Protein AF-A0A2N0ZXA5-F1 (afdb_monomer)

Structure (mmCIF, N/CA/C/O backbone):
data_AF-A0A2N0ZXA5-F1
#
_entry.id   AF-A0A2N0ZXA5-F1
#
loop_
_atom_site.group_PDB
_atom_site.id
_atom_site.type_symbol
_atom_site.label_atom_id
_atom_site.label_alt_id
_atom_site.label_comp_id
_atom_site.label_asym_id
_atom_site.label_entity_id
_atom_site.label_seq_id
_atom_site.pdbx_PDB_ins_code
_atom_site.Cartn_x
_atom_site.Cartn_y
_atom_site.Cartn_z
_atom_site.occupancy
_atom_site.B_iso_or_equiv
_atom_site.auth_seq_id
_atom_site.auth_comp_id
_atom_site.auth_asym_id
_atom_site.auth_atom_id
_atom_site.pdbx_PDB_model_num
ATOM 1 N N . PHE A 1 1 ? -0.585 0.148 -36.405 1.00 84.12 1 PHE A N 1
ATOM 2 C CA . PHE A 1 1 ? -0.376 1.518 -36.902 1.00 84.12 1 PHE A CA 1
ATOM 3 C C . PHE A 1 1 ? 0.290 1.563 -38.277 1.00 84.12 1 PHE A C 1
ATOM 5 O O . PHE A 1 1 ? -0.214 2.282 -39.125 1.00 84.12 1 PHE A O 1
ATOM 12 N N . ASN A 1 2 ? 1.282 0.717 -38.581 1.00 84.19 2 ASN A N 1
ATOM 13 C CA . ASN A 1 2 ? 2.012 0.741 -39.868 1.00 84.19 2 ASN A CA 1
ATOM 14 C C . ASN A 1 2 ? 1.103 0.633 -41.101 1.00 84.19 2 ASN A C 1
ATOM 16 O O . ASN A 1 2 ? 1.255 1.390 -42.046 1.00 84.19 2 ASN A O 1
ATOM 20 N N . ARG A 1 3 ? 0.079 -0.231 -41.076 1.00 87.06 3 ARG A N 1
ATOM 21 C CA . ARG A 1 3 ? -0.904 -0.304 -42.172 1.00 87.06 3 ARG A CA 1
ATOM 22 C C . ARG A 1 3 ? -1.667 1.013 -42.386 1.00 87.06 3 ARG A C 1
ATOM 24 O O . ARG A 1 3 ? -1.901 1.388 -43.527 1.00 87.06 3 ARG A O 1
ATOM 31 N N . ILE A 1 4 ? -2.042 1.696 -41.303 1.00 87.50 4 ILE A N 1
ATOM 32 C CA . ILE A 1 4 ? -2.753 2.985 -41.352 1.00 87.50 4 ILE A CA 1
ATOM 33 C C . ILE A 1 4 ? -1.819 4.061 -41.907 1.00 87.50 4 ILE A C 1
ATOM 35 O O . ILE A 1 4 ? -2.231 4.851 -42.750 1.00 87.50 4 ILE A O 1
ATOM 39 N N . TYR A 1 5 ? -0.557 4.058 -41.476 1.00 90.12 5 TYR A N 1
ATOM 40 C CA . TYR A 1 5 ? 0.457 4.975 -41.983 1.00 90.12 5 TYR A CA 1
ATOM 41 C C . TYR A 1 5 ? 0.714 4.776 -43.487 1.00 90.12 5 TYR A C 1
ATOM 43 O O . TYR A 1 5 ? 0.645 5.733 -44.253 1.00 90.12 5 TYR A O 1
ATOM 51 N N . GLU A 1 6 ? 0.887 3.532 -43.937 1.00 87.25 6 GLU A N 1
ATOM 52 C CA . GLU A 1 6 ? 1.066 3.193 -45.355 1.00 87.25 6 GLU A CA 1
ATOM 53 C C . GLU A 1 6 ? -0.149 3.559 -46.222 1.00 87.25 6 GLU A C 1
ATOM 55 O O . GLU A 1 6 ? -0.005 4.036 -47.349 1.00 87.25 6 GLU A O 1
ATOM 60 N N . GLU A 1 7 ? -1.366 3.361 -45.711 1.00 86.81 7 GLU A N 1
ATOM 61 C CA . GLU A 1 7 ? -2.591 3.809 -46.381 1.00 86.81 7 GLU A CA 1
ATOM 62 C C . GLU A 1 7 ? -2.653 5.347 -46.444 1.00 86.81 7 GLU A C 1
ATOM 64 O O . GLU A 1 7 ? -2.979 5.903 -47.493 1.00 86.81 7 GLU A O 1
ATOM 69 N N . ALA A 1 8 ? -2.255 6.048 -45.377 1.00 84.75 8 ALA A N 1
ATOM 70 C CA . ALA A 1 8 ? -2.204 7.507 -45.347 1.00 84.75 8 ALA A CA 1
ATOM 71 C C . ALA A 1 8 ? -1.181 8.093 -46.336 1.00 84.75 8 ALA A C 1
ATOM 73 O O . ALA A 1 8 ? -1.499 9.076 -47.007 1.00 84.75 8 ALA A O 1
ATOM 74 N N . LYS A 1 9 ? 0.002 7.475 -46.487 1.00 83.06 9 LYS A N 1
ATOM 75 C CA . LYS A 1 9 ? 1.004 7.859 -47.503 1.00 83.06 9 LYS A CA 1
ATOM 76 C C . LYS A 1 9 ? 0.421 7.751 -48.914 1.00 83.06 9 LYS A C 1
ATOM 78 O O . LYS A 1 9 ? 0.453 8.718 -49.670 1.00 83.06 9 LYS A O 1
ATOM 83 N N . LYS A 1 10 ? -0.213 6.617 -49.233 1.00 84.12 10 LYS A N 1
ATOM 84 C CA . LYS A 1 10 ? -0.854 6.384 -50.541 1.00 84.12 10 LYS A CA 1
ATOM 85 C C . LYS A 1 10 ? -1.992 7.355 -50.837 1.00 84.12 10 LYS A C 1
ATOM 87 O O . LYS A 1 10 ? -2.188 7.731 -51.988 1.00 84.12 10 LYS A O 1
ATOM 92 N N . GLU A 1 11 ? -2.780 7.739 -49.835 1.00 82.62 11 GLU A N 1
ATOM 93 C CA . GLU A 1 11 ? -3.833 8.745 -50.022 1.00 82.62 11 GLU A CA 1
ATOM 94 C C . GLU A 1 11 ? -3.258 10.155 -50.219 1.00 82.62 11 GLU A C 1
ATOM 96 O O . GLU A 1 11 ? -3.771 10.904 -51.051 1.00 82.62 11 GLU A O 1
ATOM 101 N N . ALA A 1 12 ? -2.175 10.507 -49.519 1.00 80.31 12 ALA A N 1
ATOM 102 C CA . ALA A 1 12 ? -1.496 11.792 -49.685 1.00 80.31 12 ALA A CA 1
ATOM 103 C C . ALA A 1 12 ? -0.897 11.954 -51.096 1.00 80.31 12 ALA A C 1
ATOM 105 O O . ALA A 1 12 ? -1.003 13.024 -51.697 1.00 80.31 12 ALA A O 1
ATOM 106 N N . GLU A 1 13 ? -0.358 10.874 -51.674 1.00 80.06 13 GLU A N 1
ATOM 107 C CA . GLU A 1 13 ? 0.158 10.835 -53.053 1.00 80.06 13 GLU A CA 1
ATOM 108 C C . GLU A 1 13 ? -0.909 11.146 -54.116 1.00 80.06 13 GLU A C 1
ATOM 110 O O . GLU A 1 13 ? -0.583 11.610 -55.209 1.00 80.06 13 GLU A O 1
ATOM 115 N N . LYS A 1 14 ? -2.200 10.956 -53.804 1.00 82.38 14 LYS A N 1
ATOM 116 C CA . LYS A 1 14 ? -3.307 11.305 -54.712 1.00 82.38 14 LYS A CA 1
ATOM 117 C C . LYS A 1 14 ? -3.567 12.814 -54.795 1.00 82.38 14 LYS A C 1
ATOM 119 O O . LYS A 1 14 ? -4.426 13.228 -55.571 1.00 82.38 14 LYS A O 1
ATOM 124 N N . GLY A 1 15 ? -2.863 13.631 -54.006 1.00 72.31 15 GLY A N 1
ATOM 125 C CA . GLY A 1 15 ? -2.957 15.094 -54.034 1.00 72.31 15 GLY A CA 1
ATOM 126 C C . GLY A 1 15 ? -4.248 15.663 -53.434 1.00 72.31 15 GLY A C 1
ATOM 127 O O . GLY A 1 15 ? -4.576 16.827 -53.667 1.00 72.31 15 GLY A O 1
ATOM 128 N N . ASN A 1 16 ? -4.998 14.858 -52.678 1.00 71.75 16 ASN A N 1
ATOM 129 C CA . ASN A 1 16 ? -6.208 15.299 -51.987 1.00 71.75 16 ASN A CA 1
ATOM 130 C C . ASN A 1 16 ? -5.865 16.119 -50.731 1.00 71.75 16 ASN A C 1
ATOM 132 O O . ASN A 1 16 ? -4.805 15.961 -50.135 1.00 71.75 16 ASN A O 1
ATOM 136 N N . ALA A 1 17 ? -6.797 16.964 -50.276 1.00 66.62 17 ALA A N 1
ATOM 137 C CA . ALA A 1 17 ? -6.609 17.792 -49.076 1.00 66.62 17 ALA A CA 1
ATOM 138 C C . ALA A 1 17 ? -6.489 16.991 -47.758 1.00 66.62 17 ALA A C 1
ATOM 140 O O . ALA A 1 17 ? -6.098 17.557 -46.740 1.00 66.62 17 ALA A O 1
ATOM 141 N N . ASN A 1 18 ? -6.835 15.699 -47.775 1.00 70.50 18 ASN A N 1
ATOM 142 C CA . ASN A 1 18 ? -6.714 14.765 -46.659 1.00 70.50 18 ASN A CA 1
ATOM 143 C C . ASN A 1 18 ? -6.012 13.477 -47.126 1.00 70.50 18 ASN A C 1
ATOM 145 O O . ASN A 1 18 ? -6.309 13.024 -48.235 1.00 70.50 18 ASN A O 1
ATOM 149 N N . PRO A 1 19 ? -5.182 12.845 -46.274 1.00 73.69 19 PRO A N 1
ATOM 150 C CA . PRO A 1 19 ? -4.861 13.245 -44.897 1.00 73.69 19 PRO A CA 1
ATOM 151 C C . PRO A 1 19 ? -3.949 14.483 -44.833 1.00 73.69 19 PRO A C 1
ATOM 153 O O . PRO A 1 19 ? -3.100 14.687 -45.696 1.00 73.69 19 PRO A O 1
ATOM 156 N N . THR A 1 20 ? -4.137 15.334 -43.819 1.00 84.00 20 THR A N 1
ATOM 157 C CA . THR A 1 20 ? -3.270 16.505 -43.611 1.00 84.00 20 THR A CA 1
ATOM 158 C C . THR A 1 20 ? -1.866 16.077 -43.175 1.00 84.00 20 THR A C 1
ATOM 160 O O . THR A 1 20 ? -1.679 14.995 -42.619 1.00 84.00 20 THR A O 1
ATOM 163 N N . LYS A 1 21 ? -0.873 16.958 -43.353 1.00 82.62 21 LYS A N 1
ATOM 164 C CA . LYS A 1 21 ? 0.510 16.728 -42.899 1.00 82.62 21 LYS A CA 1
ATOM 165 C C . LYS A 1 21 ? 0.586 16.350 -41.410 1.00 82.62 21 LYS A C 1
ATOM 167 O O . LYS A 1 21 ? 1.296 15.419 -41.051 1.00 82.62 21 LYS A O 1
ATOM 172 N N . GLU A 1 22 ? -0.200 17.015 -40.563 1.00 84.50 22 GLU A N 1
ATOM 173 C CA . GLU A 1 22 ? -0.319 16.720 -39.124 1.00 84.50 22 GLU A CA 1
ATOM 174 C C . GLU A 1 22 ? -0.807 15.288 -38.856 1.00 84.50 22 GLU A C 1
ATOM 176 O O . GLU A 1 22 ? -0.278 14.598 -37.985 1.00 84.50 22 GLU A O 1
ATOM 181 N N . VAL A 1 23 ? -1.791 14.817 -39.628 1.00 86.44 23 VAL A N 1
ATOM 182 C CA . VAL A 1 23 ? -2.324 13.453 -39.517 1.00 86.44 23 VAL A CA 1
ATOM 183 C C . VAL A 1 23 ? -1.283 12.422 -39.956 1.00 86.44 23 VAL A C 1
ATOM 185 O O . VAL A 1 23 ? -1.131 11.398 -39.296 1.00 86.44 23 VAL A O 1
ATOM 188 N N . ILE A 1 24 ? -0.528 12.705 -41.021 1.00 88.19 24 ILE A N 1
ATOM 189 C CA . ILE A 1 24 ? 0.543 11.821 -41.505 1.00 88.19 24 ILE A CA 1
ATOM 190 C C . ILE A 1 24 ? 1.673 11.729 -40.471 1.00 88.19 24 ILE A C 1
ATOM 192 O O . ILE A 1 24 ? 2.100 10.622 -40.160 1.00 88.19 24 ILE A O 1
ATOM 196 N N . ILE A 1 25 ? 2.110 12.857 -39.895 1.00 90.62 25 ILE A N 1
ATOM 197 C CA . ILE A 1 25 ? 3.124 12.894 -38.824 1.00 90.62 25 ILE A CA 1
ATOM 198 C C . ILE A 1 25 ? 2.666 12.067 -37.622 1.00 90.62 25 ILE A C 1
ATOM 200 O O . ILE A 1 25 ? 3.421 11.243 -37.110 1.00 90.62 25 ILE A O 1
ATOM 204 N N . LYS A 1 26 ? 1.411 12.245 -37.194 1.00 91.44 26 LYS A N 1
ATOM 205 C CA . LYS A 1 26 ? 0.835 11.461 -36.102 1.00 91.44 26 LYS A CA 1
ATOM 206 C C . LYS A 1 26 ? 0.856 9.960 -36.411 1.00 91.44 26 LYS A C 1
ATOM 208 O O . LYS A 1 26 ? 1.269 9.185 -35.557 1.00 91.44 26 LYS A O 1
ATOM 213 N N . TYR A 1 27 ? 0.430 9.545 -37.605 1.00 92.06 27 TYR A N 1
ATOM 214 C CA . TYR A 1 27 ? 0.425 8.127 -37.975 1.00 92.06 27 TYR A CA 1
ATOM 215 C C . TYR A 1 27 ? 1.827 7.541 -38.138 1.00 92.06 27 TYR A C 1
ATOM 217 O O . TYR A 1 27 ? 2.017 6.386 -37.769 1.00 92.06 27 TYR A O 1
ATOM 225 N N . ALA A 1 28 ? 2.793 8.317 -38.636 1.00 93.25 28 ALA A N 1
ATOM 226 C CA . ALA A 1 28 ? 4.199 7.916 -38.679 1.00 93.25 28 ALA A CA 1
ATOM 227 C C . ALA A 1 28 ? 4.727 7.660 -37.262 1.00 93.25 28 ALA A C 1
ATOM 229 O O . ALA A 1 28 ? 5.319 6.619 -36.994 1.00 93.25 28 ALA A O 1
ATOM 230 N N . PHE A 1 29 ? 4.429 8.571 -36.332 1.00 94.25 29 PHE A N 1
ATOM 231 C CA . PHE A 1 29 ? 4.831 8.440 -34.936 1.00 94.25 29 PHE A CA 1
ATOM 232 C C . PHE A 1 29 ? 4.177 7.233 -34.251 1.00 94.25 29 PHE A C 1
ATOM 234 O O . PHE A 1 29 ? 4.858 6.446 -33.605 1.00 94.25 29 PHE A O 1
ATOM 241 N N . GLU A 1 30 ? 2.866 7.042 -34.427 1.00 92.38 30 GLU A N 1
ATOM 242 C CA . GLU A 1 30 ? 2.144 5.875 -33.897 1.00 92.38 30 GLU A CA 1
ATOM 243 C C . GLU A 1 30 ? 2.615 4.546 -34.518 1.00 92.38 30 GLU A C 1
ATOM 245 O O . GLU A 1 30 ? 2.429 3.488 -33.921 1.00 92.38 30 GLU A O 1
ATOM 250 N N . ALA A 1 31 ? 3.195 4.587 -35.721 1.00 92.25 31 ALA A N 1
ATOM 251 C CA . ALA A 1 31 ? 3.812 3.449 -36.401 1.00 92.25 31 ALA A CA 1
ATOM 252 C C . ALA A 1 31 ? 5.287 3.227 -36.020 1.00 92.25 31 ALA A C 1
ATOM 254 O O . ALA A 1 31 ? 5.903 2.309 -36.551 1.00 92.25 31 ALA A O 1
ATOM 255 N N . GLU A 1 32 ? 5.833 4.042 -35.111 1.00 94.31 32 GLU A N 1
ATOM 256 C CA . GLU A 1 32 ? 7.242 4.021 -34.692 1.00 94.31 32 GLU A CA 1
ATOM 257 C C . GLU A 1 32 ? 8.240 4.333 -35.829 1.00 94.31 32 GLU A C 1
ATOM 259 O O . GLU A 1 32 ? 9.438 4.080 -35.714 1.00 94.31 32 GLU A O 1
ATOM 264 N N . GLU A 1 33 ? 7.775 4.962 -36.913 1.00 95.88 33 GLU A N 1
ATOM 265 C CA . GLU A 1 33 ? 8.599 5.413 -38.042 1.00 95.88 33 GLU A CA 1
ATOM 266 C C . GLU A 1 33 ? 9.221 6.788 -37.725 1.00 95.88 33 GLU A C 1
ATOM 268 O O . GLU A 1 33 ? 8.955 7.806 -38.369 1.00 95.88 33 GLU A O 1
ATOM 273 N N . TYR A 1 34 ? 10.033 6.843 -36.666 1.00 96.19 34 TYR A N 1
ATOM 274 C CA . TYR A 1 34 ? 10.571 8.088 -36.095 1.00 96.19 34 TYR A CA 1
ATOM 275 C C . TYR A 1 34 ? 11.429 8.902 -37.079 1.00 96.19 34 TYR A C 1
ATOM 277 O O . TYR A 1 34 ? 11.418 10.133 -37.048 1.00 96.19 34 TYR A O 1
ATOM 285 N N . THR A 1 35 ? 12.149 8.234 -37.983 1.00 95.69 35 THR A N 1
ATOM 286 C CA . THR A 1 35 ? 12.941 8.897 -39.034 1.00 95.69 35 THR A CA 1
ATOM 287 C C . THR A 1 35 ? 12.044 9.618 -40.043 1.00 95.69 35 THR A C 1
ATOM 289 O O . THR A 1 35 ? 12.349 10.742 -40.456 1.00 95.69 35 THR A O 1
ATOM 292 N N . ASP A 1 36 ? 10.908 9.008 -40.396 1.00 93.38 36 ASP A N 1
ATOM 293 C CA . ASP A 1 36 ? 9.914 9.609 -41.284 1.00 93.38 36 ASP A CA 1
ATOM 294 C C . ASP A 1 36 ? 9.247 10.805 -40.592 1.00 93.38 36 ASP A C 1
ATOM 296 O O . ASP A 1 36 ? 9.048 11.837 -41.224 1.00 93.38 36 ASP A O 1
ATOM 300 N N . VAL A 1 37 ? 8.963 10.724 -39.284 1.00 93.75 37 VAL A N 1
ATOM 301 C CA . VAL A 1 37 ? 8.435 11.859 -38.501 1.00 93.75 37 VAL A CA 1
ATOM 302 C C . VAL A 1 37 ? 9.360 13.071 -38.575 1.00 93.75 37 VAL A C 1
ATOM 304 O O . VAL A 1 37 ? 8.893 14.172 -38.867 1.00 93.75 37 VAL A O 1
ATOM 307 N N . ILE A 1 38 ? 10.657 12.877 -38.318 1.00 93.44 38 ILE A N 1
ATOM 308 C CA . ILE A 1 38 ? 11.656 13.954 -38.358 1.00 93.44 38 ILE A CA 1
ATOM 309 C C . ILE A 1 38 ? 11.684 14.587 -39.749 1.00 93.44 38 ILE A C 1
ATOM 311 O O . ILE A 1 38 ? 11.505 15.799 -39.872 1.00 93.44 38 ILE A O 1
ATOM 315 N N . SER A 1 39 ? 11.805 13.756 -40.788 1.00 90.75 39 SER A N 1
ATOM 316 C CA . SER A 1 39 ? 11.849 14.211 -42.181 1.00 90.75 39 SER A CA 1
ATOM 317 C C . SER A 1 39 ? 10.581 14.979 -42.550 1.00 90.75 39 SER A C 1
ATOM 319 O O . SER A 1 39 ? 10.655 16.084 -43.073 1.00 90.75 39 SER A O 1
ATOM 321 N N . LEU A 1 40 ? 9.404 14.462 -42.190 1.00 89.44 40 LEU A N 1
ATOM 322 C CA . LEU A 1 40 ? 8.127 15.117 -42.453 1.00 89.44 40 LEU A CA 1
ATOM 323 C C . LEU A 1 40 ? 8.017 16.464 -41.742 1.00 89.44 40 LEU A C 1
ATOM 325 O O . LEU A 1 40 ? 7.526 17.413 -42.343 1.00 89.44 40 LEU A O 1
ATOM 329 N N . VAL A 1 41 ? 8.441 16.596 -40.484 1.00 88.81 41 VAL A N 1
ATOM 330 C CA . VAL A 1 41 ? 8.395 17.890 -39.776 1.00 88.81 41 VAL A CA 1
ATOM 331 C C . VAL A 1 41 ? 9.324 18.909 -40.447 1.00 88.81 41 VAL A C 1
ATOM 333 O O . VAL A 1 41 ? 8.934 20.068 -40.605 1.00 88.81 41 VAL A O 1
ATOM 336 N N . GLU A 1 42 ? 10.494 18.469 -40.911 1.00 86.19 42 GLU A N 1
ATOM 337 C CA . GLU A 1 42 ? 11.521 19.309 -41.538 1.00 86.19 42 GLU A CA 1
ATOM 338 C C . GLU A 1 42 ? 11.247 19.622 -43.029 1.00 86.19 42 GLU A C 1
ATOM 340 O O . GLU A 1 42 ? 11.663 20.669 -43.531 1.00 86.19 42 GLU A O 1
ATOM 345 N N . GLU A 1 43 ? 10.497 18.775 -43.745 1.00 76.69 43 GLU A N 1
ATOM 346 C CA . GLU A 1 43 ? 10.157 18.939 -45.166 1.00 76.69 43 GLU A CA 1
ATOM 347 C C . GLU A 1 43 ? 9.170 20.099 -45.424 1.00 76.69 43 GLU A C 1
ATOM 349 O O . GLU A 1 43 ? 8.091 20.187 -44.830 1.00 76.69 43 GLU A O 1
ATOM 354 N N . GLY A 1 44 ? 9.479 20.969 -46.397 1.00 58.75 44 GLY A N 1
ATOM 355 C CA . GLY A 1 44 ? 8.536 21.968 -46.930 1.00 58.75 44 GLY A CA 1
ATOM 356 C C . GLY A 1 44 ? 8.579 23.368 -46.301 1.00 58.75 44 GLY A C 1
ATOM 357 O O . GLY A 1 44 ? 7.559 24.062 -46.288 1.00 58.75 44 GLY A O 1
ATOM 358 N N . ILE A 1 45 ? 9.741 23.829 -45.826 1.00 51.62 45 ILE A N 1
ATOM 359 C CA . ILE A 1 45 ? 9.975 25.227 -45.408 1.00 51.62 45 ILE A CA 1
ATOM 360 C C . ILE A 1 45 ? 10.111 26.147 -46.645 1.00 51.62 45 ILE A C 1
ATOM 362 O O . ILE A 1 45 ? 11.139 26.779 -46.855 1.00 51.62 45 ILE A O 1
ATOM 366 N N . GLU A 1 46 ? 9.093 26.226 -47.506 1.00 44.25 46 GLU A N 1
ATOM 367 C CA . GLU A 1 46 ? 9.069 27.213 -48.609 1.00 44.25 46 GLU A CA 1
ATOM 368 C C . GLU A 1 46 ? 8.205 28.446 -48.289 1.00 44.25 46 GLU A C 1
ATOM 370 O O . GLU A 1 46 ? 8.301 29.477 -48.952 1.00 44.25 46 GLU A O 1
ATOM 375 N N . VAL A 1 47 ? 7.408 28.400 -47.218 1.00 43.22 47 VAL A N 1
ATOM 376 C CA . VAL A 1 47 ? 6.618 29.532 -46.704 1.00 43.22 47 VAL A CA 1
ATOM 377 C C . VAL A 1 47 ? 6.598 29.414 -45.177 1.00 43.22 47 VAL A C 1
ATOM 379 O O . VAL A 1 47 ? 6.364 28.307 -44.694 1.00 43.22 47 VAL A O 1
ATOM 382 N N . PRO A 1 48 ? 6.812 30.479 -44.375 1.00 44.28 48 PRO A N 1
ATOM 383 C CA . PRO A 1 48 ? 6.872 30.349 -42.922 1.00 44.28 48 PRO A CA 1
ATOM 384 C C . PRO A 1 48 ? 5.466 30.123 -42.349 1.00 44.28 48 PRO A C 1
ATOM 386 O O . PRO A 1 48 ? 4.829 31.029 -41.811 1.00 44.28 48 PRO A O 1
ATOM 389 N N . ARG A 1 49 ? 4.956 28.893 -42.454 1.00 52.09 49 ARG A N 1
ATOM 390 C CA . ARG A 1 49 ? 3.962 28.385 -41.515 1.00 52.09 49 ARG A CA 1
ATOM 391 C C . ARG A 1 49 ? 4.708 28.064 -40.227 1.00 52.09 49 ARG A C 1
ATOM 393 O O . ARG A 1 49 ? 5.664 27.299 -40.222 1.00 52.09 49 ARG A O 1
ATOM 400 N N . LYS A 1 50 ? 4.281 28.711 -39.147 1.00 66.62 50 LYS A N 1
ATOM 401 C CA . LYS A 1 50 ? 4.744 28.459 -37.782 1.00 66.62 50 LYS A CA 1
ATOM 402 C C . LYS A 1 50 ? 4.542 26.964 -37.501 1.00 66.62 50 LYS A C 1
ATOM 404 O O . LYS A 1 50 ? 3.393 26.530 -37.498 1.00 66.62 50 LYS A O 1
ATOM 409 N N . ILE A 1 51 ? 5.624 26.200 -37.335 1.00 72.06 51 ILE A N 1
ATOM 410 C CA . ILE A 1 51 ? 5.542 24.811 -36.863 1.00 72.06 51 ILE A CA 1
ATOM 411 C C . ILE A 1 51 ? 4.772 24.849 -35.542 1.00 72.06 51 ILE A C 1
ATOM 413 O O . ILE A 1 51 ? 5.071 25.676 -34.673 1.00 72.06 51 ILE A O 1
ATOM 417 N N . ASP A 1 52 ? 3.720 24.043 -35.434 1.00 83.75 52 ASP A N 1
ATOM 418 C CA . ASP A 1 52 ? 2.918 24.000 -34.221 1.00 83.75 52 ASP A CA 1
ATOM 419 C C . ASP A 1 52 ? 3.608 23.165 -33.129 1.00 83.75 52 ASP A C 1
ATOM 421 O O . ASP A 1 52 ? 4.539 22.392 -33.370 1.00 83.75 52 ASP A O 1
ATOM 425 N N . ASN A 1 53 ? 3.127 23.316 -31.898 1.00 87.94 53 ASN A N 1
ATOM 426 C CA . ASN A 1 53 ? 3.696 22.632 -30.741 1.00 87.94 53 ASN A CA 1
ATOM 427 C C . ASN A 1 53 ? 3.625 21.109 -30.844 1.00 87.94 53 ASN A C 1
ATOM 429 O O . ASN A 1 53 ? 4.477 20.422 -30.293 1.00 87.94 53 ASN A O 1
ATOM 433 N N . GLN A 1 54 ? 2.597 20.576 -31.501 1.00 89.56 54 GLN A N 1
ATOM 434 C CA . GLN A 1 54 ? 2.385 19.142 -31.609 1.00 89.56 54 GLN A CA 1
ATOM 435 C C . GLN A 1 54 ? 3.423 18.524 -32.550 1.00 89.56 54 GLN A C 1
ATOM 437 O O . GLN A 1 54 ? 4.024 17.509 -32.212 1.00 89.56 54 GLN A O 1
ATOM 442 N N . GLN A 1 55 ? 3.698 19.175 -33.681 1.00 90.19 55 GLN A N 1
ATOM 443 C CA . GLN A 1 55 ? 4.753 18.787 -34.619 1.00 90.19 55 GLN A CA 1
ATOM 444 C C . GLN A 1 55 ? 6.140 18.866 -33.971 1.00 90.19 55 GLN A C 1
ATOM 446 O O . GLN A 1 55 ? 6.929 17.932 -34.097 1.00 90.19 55 GLN A O 1
ATOM 451 N N . MET A 1 56 ? 6.413 19.936 -33.217 1.00 92.00 56 MET A N 1
ATOM 452 C CA . MET A 1 56 ? 7.661 20.073 -32.457 1.00 92.00 56 MET A CA 1
ATOM 453 C C . MET A 1 56 ? 7.820 18.959 -31.417 1.00 92.00 56 MET A C 1
ATOM 455 O O . MET A 1 56 ? 8.903 18.397 -31.285 1.00 92.00 56 MET A O 1
ATOM 459 N N . LEU A 1 57 ? 6.748 18.605 -30.700 1.00 94.31 57 LEU A N 1
ATOM 460 C CA . LEU A 1 57 ? 6.768 17.504 -29.736 1.00 94.31 57 LEU A CA 1
ATOM 461 C C . LEU A 1 57 ? 6.987 16.152 -30.418 1.00 94.31 57 LEU A C 1
ATOM 463 O O . LEU A 1 57 ? 7.805 15.377 -29.934 1.00 94.31 57 LEU A O 1
ATOM 467 N N . TYR A 1 58 ? 6.325 15.869 -31.543 1.00 95.19 58 TYR A N 1
ATOM 468 C CA . TYR A 1 58 ? 6.564 14.634 -32.296 1.00 95.19 58 TYR A CA 1
ATOM 469 C C . TYR A 1 58 ? 8.007 14.522 -32.789 1.00 95.19 58 TYR A C 1
ATOM 471 O O . TYR A 1 58 ? 8.589 13.442 -32.699 1.00 95.19 58 TYR A O 1
ATOM 479 N N . HIS A 1 59 ? 8.599 15.626 -33.251 1.00 94.88 59 HIS A N 1
ATOM 480 C CA . HIS A 1 59 ? 10.015 15.678 -33.622 1.00 94.88 59 HIS A CA 1
ATOM 481 C C . HIS A 1 59 ? 10.919 15.368 -32.422 1.00 94.88 59 HIS A C 1
ATOM 483 O O . HIS A 1 59 ? 11.675 14.402 -32.470 1.00 94.88 59 HIS A O 1
ATOM 489 N N . ILE A 1 60 ? 10.763 16.097 -31.308 1.00 95.69 60 ILE A N 1
ATOM 490 C CA . ILE A 1 60 ? 11.562 15.901 -30.084 1.00 95.69 60 ILE A CA 1
ATOM 491 C C . ILE A 1 60 ? 11.447 14.462 -29.566 1.00 95.69 60 ILE A C 1
ATOM 493 O O . ILE A 1 60 ? 12.458 13.833 -29.259 1.00 95.69 60 ILE A O 1
ATOM 497 N N . LEU A 1 61 ? 10.227 13.927 -29.473 1.00 96.75 61 LEU A N 1
ATOM 498 C CA . LEU A 1 61 ? 9.983 12.558 -29.017 1.00 96.75 61 LEU A CA 1
ATOM 499 C C . LEU A 1 61 ? 10.661 11.538 -29.940 1.00 96.75 61 LEU A C 1
ATOM 501 O O . LEU A 1 61 ? 11.312 10.619 -29.450 1.00 96.75 61 LEU A O 1
ATOM 505 N N . SER A 1 62 ? 10.560 11.726 -31.258 1.00 96.62 62 SER A N 1
ATOM 506 C CA . SER A 1 62 ? 11.213 10.864 -32.252 1.00 96.62 62 SER A CA 1
ATOM 507 C C . SER A 1 62 ? 12.734 10.887 -32.105 1.00 96.62 62 SER A C 1
ATOM 509 O O . SER A 1 62 ? 13.362 9.829 -32.080 1.00 96.62 62 SER A O 1
ATOM 511 N N . SER A 1 63 ? 13.331 12.069 -31.909 1.00 96.44 63 SER A N 1
ATOM 512 C CA . SER A 1 63 ? 14.763 12.206 -31.621 1.00 96.44 63 SER A CA 1
ATOM 513 C C . SER A 1 63 ? 15.174 11.457 -30.350 1.00 96.44 63 SER A C 1
ATOM 515 O O . SER A 1 63 ? 16.191 10.763 -30.344 1.00 96.44 63 SER A O 1
ATOM 517 N N . LEU A 1 64 ? 14.376 11.554 -29.280 1.00 95.38 64 LEU A N 1
ATOM 518 C CA . LEU A 1 64 ? 14.641 10.860 -28.018 1.00 95.38 64 LEU A CA 1
ATOM 519 C C . LEU A 1 64 ? 14.538 9.334 -28.160 1.00 95.38 64 LEU A C 1
ATOM 521 O O . LEU A 1 64 ? 15.398 8.630 -27.630 1.00 95.38 64 LEU A O 1
ATOM 525 N N . TYR A 1 65 ? 13.545 8.819 -28.893 1.00 93.94 65 TYR A N 1
ATOM 526 C CA . TYR A 1 65 ? 13.418 7.382 -29.169 1.00 93.94 65 TYR A CA 1
ATOM 527 C C . TYR A 1 65 ? 14.566 6.841 -30.031 1.00 93.94 65 TYR A C 1
ATOM 529 O O . TYR A 1 65 ? 15.049 5.739 -29.774 1.00 93.94 65 TYR A O 1
ATOM 537 N N . LEU A 1 66 ? 15.049 7.625 -31.000 1.00 94.44 66 LEU A N 1
ATOM 538 C CA . LEU A 1 66 ? 16.209 7.280 -31.831 1.00 94.44 66 LEU A CA 1
ATOM 539 C C . LEU A 1 66 ? 17.557 7.445 -31.108 1.00 94.44 66 LEU A C 1
ATOM 541 O O . LEU A 1 66 ? 18.584 7.010 -31.625 1.00 94.44 66 LEU A O 1
ATOM 545 N N . GLY A 1 67 ? 17.578 8.070 -29.926 1.00 91.81 67 GLY A N 1
ATOM 546 C CA . GLY A 1 67 ? 18.805 8.322 -29.169 1.00 91.81 67 GLY A CA 1
ATOM 547 C C . GLY A 1 67 ? 19.711 9.396 -29.781 1.00 91.81 67 GLY A C 1
ATOM 548 O O . GLY A 1 67 ? 20.904 9.416 -29.490 1.00 91.81 67 GLY A O 1
ATOM 549 N N . ILE A 1 68 ? 19.160 10.282 -30.612 1.00 93.19 68 ILE A N 1
ATOM 550 C CA . ILE A 1 68 ? 19.886 11.407 -31.214 1.00 93.19 68 ILE A CA 1
ATOM 551 C C . ILE A 1 68 ? 19.640 12.707 -30.433 1.00 93.19 68 ILE A C 1
ATOM 553 O O . ILE A 1 68 ? 18.867 12.754 -29.466 1.00 93.19 68 ILE A O 1
ATOM 557 N N . ASP A 1 69 ? 20.327 13.778 -30.826 1.00 92.19 69 ASP A N 1
ATOM 558 C CA . ASP A 1 69 ? 20.141 15.088 -30.209 1.00 92.19 69 ASP A CA 1
ATOM 559 C C . ASP A 1 69 ? 18.811 15.726 -30.616 1.00 92.19 69 ASP A C 1
ATOM 561 O O . ASP A 1 69 ? 18.352 15.628 -31.756 1.00 92.19 69 ASP A O 1
ATOM 565 N N . VAL A 1 70 ? 18.176 16.370 -29.638 1.00 93.31 70 VAL A N 1
ATOM 566 C CA . VAL A 1 70 ? 16.922 17.098 -29.831 1.00 93.31 70 VAL A CA 1
ATOM 567 C C . VAL A 1 70 ? 17.208 18.455 -30.468 1.00 93.31 70 VAL A C 1
ATOM 569 O O . VAL A 1 70 ? 18.239 19.077 -30.205 1.00 93.31 70 VAL A O 1
ATOM 572 N N . ASN A 1 71 ? 16.286 18.949 -31.295 1.00 93.19 71 ASN A N 1
ATOM 573 C CA . ASN A 1 71 ? 16.414 20.287 -31.860 1.00 93.19 71 ASN A CA 1
ATOM 574 C C . ASN A 1 71 ? 16.270 21.348 -30.749 1.00 93.19 71 ASN A C 1
ATOM 576 O O . ASN A 1 71 ? 15.197 21.509 -30.162 1.00 93.19 71 ASN A O 1
ATOM 580 N N . ALA A 1 72 ? 17.351 22.089 -30.485 1.00 91.25 72 ALA A N 1
ATOM 581 C CA . ALA A 1 72 ? 17.418 23.060 -29.394 1.00 91.25 72 ALA A CA 1
ATOM 582 C C . ALA A 1 72 ? 16.398 24.204 -29.531 1.00 91.25 72 ALA A C 1
ATOM 584 O O . ALA A 1 72 ? 15.847 24.666 -28.530 1.00 91.25 72 ALA A O 1
ATOM 585 N N . GLU A 1 73 ? 16.106 24.661 -30.753 1.00 90.50 73 GLU A N 1
ATOM 586 C CA . GLU A 1 73 ? 15.099 25.705 -30.972 1.00 90.50 73 GLU A CA 1
ATOM 587 C C . GLU A 1 73 ? 13.702 25.194 -30.623 1.00 90.50 73 GLU A C 1
ATOM 589 O O . GLU A 1 73 ? 12.918 25.908 -29.985 1.00 90.50 73 GLU A O 1
ATOM 594 N N . TYR A 1 74 ? 13.407 23.941 -30.990 1.00 91.38 74 TYR A N 1
ATOM 595 C CA . TYR A 1 74 ? 12.123 23.324 -30.684 1.00 91.38 74 TYR A CA 1
ATOM 596 C C . TYR A 1 74 ? 11.945 23.119 -29.183 1.00 91.38 74 TYR A C 1
ATOM 598 O O . TYR A 1 74 ? 10.919 23.509 -28.623 1.00 91.38 74 TYR A O 1
ATOM 606 N N . GLU A 1 75 ? 12.965 22.593 -28.511 1.00 90.88 75 GLU A N 1
ATOM 607 C CA . GLU A 1 75 ? 12.942 22.368 -27.068 1.00 90.88 75 GLU A CA 1
ATOM 608 C C . GLU A 1 75 ? 12.766 23.680 -26.282 1.00 90.88 75 GLU A C 1
ATOM 610 O O . GLU A 1 75 ? 11.911 23.766 -25.396 1.00 90.88 75 GLU A O 1
ATOM 615 N N . ILE A 1 76 ? 13.497 24.744 -26.644 1.00 90.19 76 ILE A N 1
ATOM 616 C CA . ILE A 1 76 ? 13.352 26.071 -26.020 1.00 90.19 76 ILE A CA 1
ATOM 617 C C . ILE A 1 76 ? 11.924 26.604 -26.184 1.00 90.19 76 ILE A C 1
ATOM 619 O O . ILE A 1 76 ? 11.363 27.189 -25.253 1.00 90.19 76 ILE A O 1
ATOM 623 N N . ALA A 1 77 ? 11.333 26.454 -27.369 1.00 89.12 77 ALA A N 1
ATOM 624 C CA . ALA A 1 77 ? 9.993 26.956 -27.647 1.00 89.12 77 ALA A CA 1
ATOM 625 C C . ALA A 1 77 ? 8.887 26.134 -26.957 1.00 89.12 77 ALA A C 1
ATOM 627 O O . ALA A 1 77 ? 7.880 26.720 -26.548 1.00 89.12 77 ALA A O 1
ATOM 628 N N . ILE A 1 78 ? 9.084 24.827 -26.760 1.00 89.94 78 ILE A N 1
ATOM 629 C CA . ILE A 1 78 ? 8.198 23.972 -25.957 1.00 89.94 78 ILE A CA 1
ATOM 630 C C . ILE A 1 78 ? 8.301 24.325 -24.467 1.00 89.94 78 ILE A C 1
ATOM 632 O O . ILE A 1 78 ? 7.286 24.622 -23.840 1.00 89.94 78 ILE A O 1
ATOM 636 N N . ASN A 1 79 ? 9.508 24.419 -23.905 1.00 88.81 79 ASN A N 1
ATOM 637 C CA . ASN A 1 79 ? 9.706 24.692 -22.473 1.00 88.81 79 ASN A CA 1
ATOM 638 C C . ASN A 1 79 ? 9.231 26.094 -22.029 1.00 88.81 79 ASN A C 1
ATOM 640 O O . ASN A 1 79 ? 9.022 26.333 -20.841 1.00 88.81 79 ASN A O 1
ATOM 644 N N . LYS A 1 80 ? 9.034 27.039 -22.959 1.00 86.81 80 LYS A N 1
ATOM 645 C CA . LYS A 1 80 ? 8.467 28.373 -22.670 1.00 86.81 80 LYS A CA 1
ATOM 646 C C . LYS A 1 80 ? 6.948 28.375 -22.469 1.00 86.81 80 LYS A C 1
ATOM 648 O O . LYS A 1 80 ? 6.394 29.403 -22.080 1.00 86.81 80 LYS A O 1
ATOM 653 N N . GLN A 1 81 ? 6.261 27.279 -22.777 1.00 82.44 81 GLN A N 1
ATOM 654 C CA . GLN A 1 81 ? 4.802 27.213 -22.766 1.00 82.44 81 GLN A CA 1
ATOM 655 C C . GLN A 1 81 ? 4.261 26.513 -21.522 1.00 82.44 81 GLN A C 1
ATOM 657 O O . GLN A 1 81 ? 4.912 25.664 -20.926 1.00 82.44 81 GLN A O 1
ATOM 662 N N . ASN A 1 82 ? 3.030 26.861 -21.135 1.00 78.56 82 ASN A N 1
ATOM 663 C CA . ASN A 1 82 ? 2.340 26.229 -20.013 1.00 78.56 82 ASN A CA 1
ATOM 664 C C . ASN A 1 82 ? 1.271 25.248 -20.521 1.00 78.56 82 ASN A C 1
ATOM 666 O O . ASN A 1 82 ? 0.105 25.615 -20.678 1.00 78.56 82 ASN A O 1
ATOM 670 N N . PHE A 1 83 ? 1.681 24.006 -20.786 1.00 76.50 83 PHE A N 1
ATOM 671 C CA . PHE A 1 83 ? 0.803 22.956 -21.318 1.00 76.50 83 PHE A CA 1
ATOM 672 C C . PHE A 1 83 ? -0.187 22.378 -20.294 1.00 76.50 83 PHE A C 1
ATOM 674 O O . PHE A 1 83 ? -1.215 21.833 -20.695 1.00 76.50 83 PHE A O 1
ATOM 681 N N . PHE A 1 84 ? 0.041 22.590 -18.992 1.00 69.12 84 PHE A N 1
ATOM 682 C CA . PHE A 1 84 ? -0.818 22.090 -17.908 1.00 69.12 84 PHE A CA 1
ATOM 683 C C . PHE A 1 84 ? -2.188 22.793 -17.812 1.00 69.12 84 PHE A C 1
ATOM 685 O O . PHE A 1 84 ? -3.061 22.379 -17.051 1.00 69.12 84 PHE A O 1
ATOM 692 N N . ARG A 1 85 ? -2.434 23.850 -18.599 1.00 62.44 85 ARG A N 1
ATOM 693 C CA . ARG A 1 85 ? -3.760 24.478 -18.742 1.00 62.44 85 ARG A CA 1
ATOM 694 C C . ARG A 1 85 ? -4.514 23.890 -19.942 1.00 62.44 85 ARG A C 1
ATOM 696 O O . ARG A 1 85 ? -4.542 24.520 -20.993 1.00 62.44 85 ARG A O 1
ATOM 703 N N . LYS A 1 86 ? -5.124 22.704 -19.773 1.00 59.41 86 LYS A N 1
ATOM 704 C CA . LYS A 1 86 ? -6.020 22.018 -20.743 1.00 59.41 86 LYS A CA 1
ATOM 705 C C . LYS A 1 86 ? -5.615 22.225 -22.216 1.00 59.41 86 LYS A C 1
ATOM 707 O O . LYS A 1 86 ? -6.362 22.814 -22.997 1.00 59.41 86 LYS A O 1
ATOM 712 N N . SER A 1 87 ? -4.426 21.748 -22.582 1.00 69.88 87 SER A N 1
ATOM 713 C CA . SER A 1 87 ? -3.943 21.712 -23.968 1.00 69.88 87 SER A CA 1
ATOM 714 C C . SER A 1 87 ? -4.095 20.309 -24.557 1.00 69.88 87 SER A C 1
ATOM 716 O O . SER A 1 87 ? -3.826 19.325 -23.871 1.00 69.88 87 SER A O 1
ATOM 718 N N . SER A 1 88 ? -4.447 20.197 -25.842 1.00 73.00 88 SER A N 1
ATOM 719 C CA . SER A 1 88 ? -4.436 18.914 -26.570 1.00 73.00 88 SER A CA 1
ATOM 720 C C . SER A 1 88 ? -3.041 18.277 -26.643 1.00 73.00 88 SER A C 1
ATOM 722 O O . SER A 1 88 ? -2.926 17.082 -26.892 1.00 73.00 88 SER A O 1
ATOM 724 N N . CYS A 1 89 ? -1.982 19.059 -26.405 1.00 80.75 89 CYS A N 1
ATOM 725 C CA . CYS A 1 89 ? -0.596 18.594 -26.413 1.00 80.75 89 CYS A CA 1
ATOM 726 C C . CYS A 1 89 ? -0.131 18.013 -25.068 1.00 80.75 89 CYS A C 1
ATOM 728 O O . CYS A 1 89 ? 0.996 17.527 -25.000 1.00 80.75 89 CYS A O 1
ATOM 730 N N . ASN A 1 90 ? -0.940 18.078 -24.000 1.00 87.19 90 ASN A N 1
ATOM 731 C CA . ASN A 1 90 ? -0.471 17.718 -22.658 1.00 87.19 90 ASN A CA 1
ATOM 732 C C . ASN A 1 90 ? 0.095 16.281 -22.562 1.00 87.19 90 ASN A C 1
ATOM 734 O O . ASN A 1 90 ? 1.185 16.128 -22.017 1.00 87.19 90 ASN A O 1
ATOM 738 N N . PRO A 1 91 ? -0.527 15.241 -23.160 1.00 91.25 91 PRO A N 1
ATOM 739 C CA . PRO A 1 91 ? 0.031 13.885 -23.120 1.00 91.25 91 PRO A CA 1
ATOM 740 C C . PRO A 1 91 ? 1.404 13.764 -23.801 1.00 91.25 91 PRO A C 1
ATOM 742 O O . PRO A 1 91 ? 2.296 13.103 -23.276 1.00 91.25 91 PRO A O 1
ATOM 745 N N . LEU A 1 92 ? 1.601 14.433 -24.944 1.00 93.06 92 LEU A N 1
ATOM 746 C CA . LEU A 1 92 ? 2.882 14.434 -25.665 1.00 93.06 92 LEU A CA 1
ATOM 747 C C . LEU A 1 92 ? 3.959 15.208 -24.899 1.00 93.06 92 LEU A C 1
ATOM 749 O O . LEU A 1 92 ? 5.122 14.812 -24.886 1.00 93.06 92 LEU A O 1
ATOM 753 N N . TYR A 1 93 ? 3.573 16.299 -24.237 1.00 94.19 93 TYR A N 1
ATOM 754 C CA . TYR A 1 93 ? 4.480 17.065 -23.391 1.00 94.19 93 TYR A CA 1
ATOM 755 C C . TYR A 1 93 ? 4.916 16.264 -22.155 1.00 94.19 93 TYR A C 1
ATOM 757 O O . TYR A 1 93 ? 6.108 16.206 -21.865 1.00 94.19 93 TYR A O 1
ATOM 765 N N . LEU A 1 94 ? 3.984 15.578 -21.482 1.00 94.69 94 LEU A N 1
ATOM 766 C CA . LEU A 1 94 ? 4.288 14.658 -20.379 1.00 94.69 94 LEU A CA 1
ATOM 767 C C . LEU A 1 94 ? 5.236 13.537 -20.829 1.00 94.69 94 LEU A C 1
ATOM 769 O O . LEU A 1 94 ? 6.231 13.272 -20.159 1.00 94.69 94 LEU A O 1
ATOM 773 N N . ALA A 1 95 ? 4.984 12.934 -21.996 1.00 96.19 95 ALA A N 1
ATOM 774 C CA . ALA A 1 95 ? 5.874 11.932 -22.579 1.00 96.19 95 ALA A CA 1
ATOM 775 C C . ALA A 1 95 ? 7.296 12.475 -22.815 1.00 96.19 95 ALA A C 1
ATOM 777 O O . ALA A 1 95 ? 8.275 11.787 -22.527 1.00 96.19 95 ALA A O 1
ATOM 778 N N . TYR A 1 96 ? 7.419 13.719 -23.289 1.00 95.75 96 TYR A N 1
ATOM 779 C CA . TYR A 1 96 ? 8.714 14.377 -23.473 1.00 95.75 96 TYR A CA 1
ATOM 780 C C . TYR A 1 96 ? 9.446 14.556 -22.137 1.00 95.75 96 TYR A C 1
ATOM 782 O O . TYR A 1 96 ? 10.624 14.211 -22.052 1.00 95.75 96 TYR A O 1
ATOM 790 N N . LEU A 1 97 ? 8.762 15.035 -21.092 1.00 96.00 97 LEU A N 1
ATOM 791 C CA . LEU A 1 97 ? 9.363 15.208 -19.766 1.00 96.00 97 LEU A CA 1
ATOM 792 C C . LEU A 1 97 ? 9.891 13.879 -19.208 1.00 96.00 97 LEU A C 1
ATOM 794 O O . LEU A 1 97 ? 11.022 13.823 -18.728 1.00 96.00 97 LEU A O 1
ATOM 798 N N . ILE A 1 98 ? 9.115 12.800 -19.349 1.00 97.44 98 ILE A N 1
ATOM 799 C CA . ILE A 1 98 ? 9.516 11.449 -18.934 1.00 97.44 98 ILE A CA 1
ATOM 800 C C . ILE A 1 98 ? 10.765 10.995 -19.696 1.00 97.44 98 ILE A C 1
ATOM 802 O O . ILE A 1 98 ? 11.761 10.619 -19.082 1.00 97.44 98 ILE A O 1
ATOM 806 N N . LEU A 1 99 ? 10.749 11.049 -21.033 1.00 97.00 99 LEU A N 1
ATOM 807 C CA . LEU A 1 99 ? 11.879 10.586 -21.847 1.00 97.00 99 LEU A CA 1
ATOM 808 C C . LEU A 1 99 ? 13.140 11.430 -21.638 1.00 97.00 99 LEU A C 1
ATOM 810 O O . LEU A 1 99 ? 14.246 10.887 -21.663 1.00 97.00 99 LEU A O 1
ATOM 814 N N . ARG A 1 100 ? 12.994 12.733 -21.386 1.00 95.69 100 ARG A N 1
ATOM 815 C CA . ARG A 1 100 ? 14.106 13.616 -21.022 1.00 95.69 100 ARG A CA 1
ATOM 816 C C . ARG A 1 100 ? 14.733 13.195 -19.693 1.00 95.69 100 ARG A C 1
ATOM 818 O O . ARG A 1 100 ? 15.953 13.048 -19.628 1.00 95.69 100 ARG A O 1
ATOM 825 N N . ASN A 1 101 ? 13.917 12.950 -18.666 1.00 96.75 101 ASN A N 1
ATOM 826 C CA . ASN A 1 101 ? 14.398 12.485 -17.364 1.00 96.75 101 ASN A CA 1
ATOM 827 C C . ASN A 1 101 ? 15.067 11.101 -17.485 1.00 96.75 101 ASN A C 1
ATOM 829 O O . ASN A 1 101 ? 16.158 10.897 -16.956 1.00 96.75 101 ASN A O 1
ATOM 833 N N . ILE A 1 102 ? 14.494 10.185 -18.276 1.00 95.88 102 ILE A N 1
ATOM 834 C CA . ILE A 1 102 ? 15.098 8.879 -18.592 1.00 95.88 102 ILE A CA 1
ATOM 835 C C . ILE A 1 102 ? 16.447 9.036 -19.309 1.00 95.88 102 ILE A C 1
ATOM 837 O O . ILE A 1 102 ? 17.387 8.313 -18.984 1.00 95.88 102 ILE A O 1
ATOM 841 N N . LYS A 1 103 ? 16.572 9.953 -20.281 1.00 94.75 103 LYS A N 1
ATOM 842 C CA . LYS A 1 103 ? 17.843 10.218 -20.981 1.00 94.75 103 LYS A CA 1
ATOM 843 C C . LYS A 1 103 ? 18.915 10.694 -19.998 1.00 94.75 103 LYS A C 1
ATOM 845 O O . LYS A 1 103 ? 20.018 10.160 -20.029 1.00 94.75 103 LYS A O 1
ATOM 850 N N . ALA A 1 104 ? 18.581 11.628 -19.108 1.00 93.38 104 ALA A N 1
ATOM 851 C CA . ALA A 1 104 ? 19.501 12.117 -18.082 1.00 93.38 104 ALA A CA 1
ATOM 852 C C . ALA A 1 104 ? 19.945 11.002 -17.117 1.00 93.38 104 ALA A C 1
ATOM 854 O O . ALA A 1 104 ? 21.139 10.818 -16.901 1.00 93.38 104 ALA A O 1
ATOM 855 N N . LEU A 1 105 ? 19.008 10.191 -16.612 1.00 94.50 105 LEU A N 1
ATOM 856 C CA . LEU A 1 105 ? 19.327 9.041 -15.758 1.00 94.50 105 LEU A CA 1
ATOM 857 C C . LEU A 1 105 ? 20.219 8.015 -16.477 1.00 94.50 105 LEU A C 1
ATOM 859 O O . LEU A 1 105 ? 21.180 7.514 -15.901 1.00 94.50 105 LEU A O 1
ATOM 863 N N . LYS A 1 106 ? 19.967 7.726 -17.759 1.00 93.50 106 LYS A N 1
ATOM 864 C CA . LYS A 1 106 ? 20.844 6.844 -18.548 1.00 93.50 106 LYS A CA 1
ATOM 865 C C . LYS A 1 106 ? 22.279 7.370 -18.625 1.00 93.50 106 LYS A C 1
ATOM 867 O O . LYS A 1 106 ? 23.198 6.558 -18.596 1.00 93.50 106 LYS A O 1
ATOM 872 N N . THR A 1 107 ? 22.476 8.686 -18.705 1.00 91.75 107 THR A N 1
ATOM 873 C CA . THR A 1 107 ? 23.813 9.296 -18.672 1.00 91.75 107 THR A CA 1
ATOM 874 C C . THR A 1 107 ? 24.508 9.034 -17.335 1.00 91.75 107 THR A C 1
ATOM 876 O O . THR A 1 107 ? 25.608 8.489 -17.345 1.00 91.75 107 THR A O 1
ATOM 879 N N . HIS A 1 108 ? 23.839 9.285 -16.203 1.00 91.12 108 HIS A N 1
ATOM 880 C CA . HIS A 1 108 ? 24.391 8.988 -14.870 1.00 91.12 108 HIS A CA 1
ATOM 881 C C . HIS A 1 108 ? 24.779 7.509 -14.711 1.00 91.12 108 HIS A C 1
ATOM 883 O O . HIS A 1 108 ? 25.854 7.184 -14.205 1.00 91.12 108 HIS A O 1
ATOM 889 N N . LEU A 1 109 ? 23.937 6.597 -15.209 1.00 90.94 109 LEU A N 1
ATOM 890 C CA . LEU A 1 109 ? 24.219 5.160 -15.177 1.00 90.94 109 LEU A CA 1
ATOM 891 C C . LEU A 1 109 ? 25.472 4.784 -15.992 1.00 90.94 109 LEU A C 1
ATOM 893 O O . LEU A 1 109 ? 26.218 3.887 -15.602 1.00 90.94 109 LEU A O 1
ATOM 897 N N . LEU A 1 110 ? 25.714 5.454 -17.124 1.00 88.94 110 LEU A N 1
ATOM 898 C CA . LEU A 1 110 ? 26.903 5.232 -17.956 1.00 88.94 110 LEU A CA 1
ATOM 899 C C . LEU A 1 110 ? 28.176 5.797 -17.319 1.00 88.94 110 LEU A C 1
ATOM 901 O O . LEU A 1 110 ? 29.244 5.200 -17.467 1.00 88.94 110 LEU A O 1
ATOM 905 N N . GLU A 1 111 ? 28.062 6.920 -16.615 1.00 88.06 111 GLU A N 1
ATOM 906 C CA . GLU A 1 111 ? 29.175 7.588 -15.935 1.00 88.06 111 GLU A CA 1
ATOM 907 C C . GLU A 1 111 ? 29.635 6.844 -14.669 1.00 88.06 111 GLU A C 1
ATOM 909 O O . GLU A 1 111 ? 30.740 7.097 -14.190 1.00 88.06 111 GLU A O 1
ATOM 914 N N . LYS A 1 112 ? 28.853 5.858 -14.192 1.00 72.94 112 LYS A N 1
ATOM 915 C CA . LYS A 1 112 ? 29.144 5.028 -13.006 1.00 72.94 112 LYS A CA 1
ATOM 916 C C . LYS A 1 112 ? 29.475 5.869 -11.771 1.00 72.94 112 LYS A C 1
ATOM 918 O O . LYS A 1 112 ? 30.444 5.593 -11.060 1.00 72.94 112 LYS A O 1
ATOM 923 N N . GLU A 1 113 ? 28.685 6.912 -11.537 1.00 67.38 113 GLU A N 1
ATOM 924 C CA . GLU A 1 113 ? 28.742 7.672 -10.288 1.00 67.38 113 GLU A CA 1
ATOM 925 C C . GLU A 1 113 ? 28.417 6.760 -9.084 1.00 67.38 113 GLU A C 1
ATOM 927 O O . GLU A 1 113 ? 28.034 5.605 -9.262 1.00 67.38 113 GLU A O 1
ATOM 932 N N . ASP A 1 114 ? 28.587 7.233 -7.846 1.00 69.56 114 ASP A N 1
ATOM 933 C CA . ASP A 1 114 ? 28.203 6.472 -6.644 1.00 69.56 114 ASP A CA 1
ATOM 934 C C . ASP A 1 114 ? 26.668 6.343 -6.584 1.00 69.56 114 ASP A C 1
ATOM 936 O O . ASP A 1 114 ? 25.956 7.171 -6.004 1.00 69.56 114 ASP A O 1
ATOM 940 N N . LEU A 1 115 ? 26.147 5.355 -7.318 1.00 81.94 115 LEU A N 1
ATOM 941 C CA . LEU A 1 115 ? 24.720 5.159 -7.516 1.00 81.94 115 LEU A CA 1
ATOM 942 C C . LEU A 1 115 ? 24.128 4.484 -6.285 1.00 81.94 115 LEU A C 1
ATOM 944 O O . LEU A 1 115 ? 24.507 3.381 -5.896 1.00 81.94 115 LEU A O 1
ATOM 948 N N . HIS A 1 116 ? 23.130 5.142 -5.722 1.00 84.31 116 HIS A N 1
ATOM 949 C CA . HIS A 1 116 ? 22.202 4.566 -4.762 1.00 84.31 116 HIS A CA 1
ATOM 950 C C . HIS A 1 116 ? 20.914 4.134 -5.488 1.00 84.31 116 HIS A C 1
ATOM 952 O O . HIS A 1 116 ? 20.845 4.149 -6.723 1.00 84.31 116 HIS A O 1
ATOM 958 N N . SER A 1 117 ? 19.893 3.722 -4.733 1.00 87.75 117 SER A N 1
ATOM 959 C CA . SER A 1 117 ? 18.595 3.309 -5.282 1.00 87.75 117 SER A CA 1
ATOM 960 C C . SER A 1 117 ? 18.032 4.364 -6.236 1.00 87.75 117 SER A C 1
ATOM 962 O O . SER A 1 117 ? 17.939 5.538 -5.881 1.00 87.75 117 SER A O 1
ATOM 964 N N . ILE A 1 118 ? 17.600 3.948 -7.433 1.00 91.25 118 ILE A N 1
ATOM 965 C CA . ILE A 1 118 ? 17.020 4.870 -8.425 1.00 91.25 118 ILE A CA 1
ATOM 966 C C . ILE A 1 118 ? 15.776 5.596 -7.887 1.00 91.25 118 ILE A C 1
ATOM 968 O O . ILE A 1 118 ? 15.482 6.708 -8.311 1.00 91.25 118 ILE A O 1
ATOM 972 N N . GLY A 1 119 ? 15.070 4.997 -6.919 1.00 88.00 119 GLY A N 1
ATOM 973 C CA . GLY A 1 119 ? 13.867 5.572 -6.310 1.00 88.00 119 GLY A CA 1
ATOM 974 C C . GLY A 1 119 ? 14.112 6.870 -5.537 1.00 88.00 119 GLY A C 1
ATOM 975 O O . GLY A 1 119 ? 13.182 7.653 -5.360 1.00 88.00 119 GLY A O 1
ATOM 976 N N . ASP A 1 120 ? 15.350 7.135 -5.120 1.00 88.81 120 ASP A N 1
ATOM 977 C CA . ASP A 1 120 ? 15.710 8.368 -4.410 1.00 88.81 120 ASP A CA 1
ATOM 978 C C . ASP A 1 120 ? 16.091 9.508 -5.373 1.00 88.81 120 ASP A C 1
ATOM 980 O O . ASP A 1 120 ? 16.289 10.652 -4.956 1.00 88.81 120 ASP A O 1
ATOM 984 N N . TRP A 1 121 ? 16.176 9.227 -6.678 1.00 91.75 121 TRP A N 1
ATOM 985 C CA . TRP A 1 121 ? 16.522 10.228 -7.679 1.00 91.75 121 TRP A CA 1
ATOM 986 C C . TRP A 1 121 ? 15.296 11.060 -8.034 1.00 91.75 121 TRP A C 1
ATOM 988 O O . TRP A 1 121 ? 14.321 10.546 -8.582 1.00 91.75 121 TRP A O 1
ATOM 998 N N . GLY A 1 122 ? 15.380 12.376 -7.824 1.00 93.81 122 GLY A N 1
ATOM 999 C CA . GLY A 1 122 ? 14.288 13.300 -8.157 1.00 93.81 122 GLY A CA 1
ATOM 1000 C C . GLY A 1 122 ? 13.814 13.176 -9.611 1.00 93.81 122 GLY A C 1
ATOM 1001 O O . GLY A 1 122 ? 12.619 13.198 -9.870 1.00 93.81 122 GLY A O 1
ATOM 1002 N N . LEU A 1 123 ? 14.729 12.928 -10.558 1.00 95.25 123 LEU A N 1
ATOM 1003 C CA . LEU A 1 123 ? 14.382 12.692 -11.968 1.00 95.25 123 LEU A CA 1
ATOM 1004 C C . LEU A 1 123 ? 13.487 11.460 -12.171 1.00 95.25 123 LEU A C 1
ATOM 1006 O O . LEU A 1 123 ? 12.612 11.479 -13.039 1.00 95.25 123 LEU A O 1
ATOM 1010 N N . TYR A 1 124 ? 13.725 10.395 -11.400 1.00 95.31 124 TYR A N 1
ATOM 1011 C CA . TYR A 1 124 ? 12.942 9.163 -11.446 1.00 95.31 124 TYR A CA 1
ATOM 1012 C C . TYR A 1 124 ? 11.568 9.379 -10.802 1.00 95.31 124 TYR A C 1
ATOM 1014 O O . TYR A 1 124 ? 10.556 9.062 -11.422 1.00 95.31 124 TYR A O 1
ATOM 1022 N N . GLN A 1 125 ? 11.527 10.019 -9.629 1.00 93.94 125 GLN A N 1
ATOM 1023 C CA . GLN A 1 125 ? 10.279 10.375 -8.940 1.00 93.94 125 GLN A CA 1
ATOM 1024 C C . GLN A 1 125 ? 9.381 11.264 -9.812 1.00 93.94 125 GLN A C 1
ATOM 1026 O O . GLN A 1 125 ? 8.203 10.970 -9.994 1.00 93.94 125 GLN A O 1
ATOM 1031 N N . GLU A 1 126 ? 9.945 12.297 -10.445 1.00 96.12 126 GLU A N 1
ATOM 1032 C CA . GLU A 1 126 ? 9.219 13.142 -11.400 1.00 96.12 126 GLU A CA 1
ATOM 1033 C C . GLU A 1 126 ? 8.659 12.331 -12.579 1.00 96.12 126 GLU A C 1
ATOM 1035 O O . GLU A 1 126 ? 7.530 12.557 -13.012 1.00 96.12 126 GLU A O 1
ATOM 1040 N N . ALA A 1 127 ? 9.424 11.372 -13.112 1.00 95.69 127 ALA A N 1
ATOM 1041 C CA . ALA A 1 127 ? 8.953 10.526 -14.206 1.00 95.69 127 ALA A CA 1
ATOM 1042 C C . ALA A 1 127 ? 7.758 9.653 -13.781 1.00 95.69 127 ALA A C 1
ATOM 1044 O O . ALA A 1 127 ? 6.796 9.530 -14.543 1.00 95.69 127 ALA A O 1
ATOM 1045 N N . GLU A 1 128 ? 7.779 9.094 -12.568 1.00 92.81 128 GLU A N 1
ATOM 1046 C CA . GLU A 1 128 ? 6.648 8.349 -11.995 1.00 92.81 128 GLU A CA 1
ATOM 1047 C C . GLU A 1 128 ? 5.418 9.243 -11.755 1.00 92.81 128 GLU A C 1
ATOM 1049 O O . GLU A 1 128 ? 4.280 8.835 -12.024 1.00 92.81 128 GLU A O 1
ATOM 1054 N N . GLU A 1 129 ? 5.627 10.487 -11.316 1.00 91.00 129 GLU A N 1
ATOM 1055 C CA . GLU A 1 129 ? 4.558 11.480 -11.170 1.00 91.00 129 GLU A CA 1
ATOM 1056 C C . GLU A 1 129 ? 3.911 11.823 -12.518 1.00 91.00 129 GLU A C 1
ATOM 1058 O O . GLU A 1 129 ? 2.681 11.824 -12.633 1.00 91.00 129 GLU A O 1
ATOM 1063 N N . TYR A 1 130 ? 4.712 12.056 -13.562 1.00 93.38 130 TYR A N 1
ATOM 1064 C CA . TYR A 1 130 ? 4.199 12.324 -14.907 1.00 93.38 130 TYR A CA 1
ATOM 1065 C C . TYR A 1 130 ? 3.462 11.115 -15.497 1.00 93.38 130 TYR A C 1
ATOM 1067 O O . TYR A 1 130 ? 2.415 11.297 -16.123 1.00 93.38 130 TYR A O 1
ATOM 1075 N N . LEU A 1 131 ? 3.951 9.889 -15.268 1.00 90.94 131 LEU A N 1
ATOM 1076 C CA . LEU A 1 131 ? 3.260 8.649 -15.653 1.00 90.94 131 LEU A CA 1
ATOM 1077 C C . LEU A 1 131 ? 1.884 8.527 -14.987 1.00 90.94 131 LEU A C 1
ATOM 1079 O O . LEU A 1 131 ? 0.922 8.091 -15.618 1.00 90.94 131 LEU A O 1
ATOM 1083 N N . SER A 1 132 ? 1.777 8.980 -13.738 1.00 85.62 132 SER A N 1
ATOM 1084 C CA . SER A 1 132 ? 0.537 8.979 -12.959 1.00 85.62 132 SER A CA 1
ATOM 1085 C C . SER A 1 132 ? -0.468 10.071 -13.351 1.00 85.62 132 SER A C 1
ATOM 1087 O O . SER A 1 132 ? -1.555 10.119 -12.771 1.00 85.62 132 SER A O 1
ATOM 1089 N N . HIS A 1 133 ? -0.134 10.970 -14.281 1.00 87.25 133 HIS A N 1
ATOM 1090 C CA . HIS A 1 133 ? -0.983 12.110 -14.624 1.00 87.25 133 HIS A CA 1
ATOM 1091 C C . HIS A 1 133 ? -2.217 11.687 -15.448 1.00 87.25 133 HIS A C 1
ATOM 1093 O O . HIS A 1 133 ? -2.093 10.972 -16.444 1.00 87.25 133 HIS A O 1
ATOM 1099 N N . ASP A 1 134 ? -3.406 12.199 -15.098 1.00 83.19 134 ASP A N 1
ATOM 1100 C CA . ASP A 1 134 ? -4.702 11.800 -15.689 1.00 83.19 134 ASP A CA 1
ATOM 1101 C C . ASP A 1 134 ? -4.734 11.864 -17.228 1.00 83.19 134 ASP A C 1
ATOM 1103 O O . ASP A 1 134 ? -5.237 10.949 -17.883 1.00 83.19 134 ASP A O 1
ATOM 1107 N N . ASP A 1 135 ? -4.157 12.921 -17.808 1.00 86.38 135 ASP A N 1
ATOM 1108 C CA . ASP A 1 135 ? -4.077 13.097 -19.265 1.00 86.38 135 ASP A CA 1
ATOM 1109 C C . ASP A 1 135 ? -3.211 12.036 -19.971 1.00 86.38 135 ASP A C 1
ATOM 1111 O O . ASP A 1 135 ? -3.441 11.745 -21.146 1.00 86.38 135 ASP A O 1
ATOM 1115 N N . LEU A 1 136 ? -2.233 11.438 -19.281 1.00 89.12 136 LEU A N 1
ATOM 1116 C CA . LEU A 1 136 ? -1.376 10.391 -19.839 1.00 89.12 136 LEU A CA 1
ATOM 1117 C C . LEU A 1 136 ? -1.927 8.989 -19.555 1.00 89.12 136 LEU A C 1
ATOM 1119 O O . LEU A 1 136 ? -1.797 8.121 -20.414 1.00 89.12 136 LEU A O 1
ATOM 1123 N N . LEU A 1 137 ? -2.601 8.768 -18.419 1.00 85.06 137 LEU A N 1
ATOM 1124 C CA . LEU A 1 137 ? -3.136 7.454 -18.029 1.00 85.06 137 LEU A CA 1
ATOM 1125 C C . LEU A 1 137 ? -3.985 6.797 -19.131 1.00 85.06 137 LEU A C 1
ATOM 1127 O O . LEU A 1 137 ? -3.906 5.589 -19.322 1.00 85.06 137 LEU A O 1
ATOM 1131 N N . ASN A 1 138 ? -4.769 7.562 -19.890 1.00 81.69 138 ASN A N 1
ATOM 1132 C CA . ASN A 1 138 ? -5.618 7.019 -20.961 1.00 81.69 138 ASN A CA 1
ATOM 1133 C C . ASN A 1 138 ? -5.005 7.137 -22.368 1.00 81.69 138 ASN A C 1
ATOM 1135 O O . ASN A 1 138 ? -5.680 6.877 -23.363 1.00 81.69 138 ASN A O 1
ATOM 1139 N N . HIS A 1 139 ? -3.747 7.559 -22.474 1.00 89.19 139 HIS A N 1
ATOM 1140 C CA . HIS A 1 139 ? -3.062 7.768 -23.744 1.00 89.19 139 HIS A CA 1
ATOM 1141 C C . HIS A 1 139 ? -2.259 6.524 -24.160 1.00 89.19 139 HIS A C 1
ATOM 1143 O O . HIS A 1 139 ? -1.669 5.849 -23.317 1.00 89.19 139 HIS A O 1
ATOM 1149 N N . TYR A 1 140 ? -2.168 6.246 -25.468 1.00 89.12 140 TYR A N 1
ATOM 1150 C CA . TYR A 1 140 ? -1.496 5.044 -25.998 1.00 89.12 140 TYR A CA 1
ATOM 1151 C C . TYR A 1 140 ? 0.006 4.973 -25.671 1.00 89.12 140 TYR A C 1
ATOM 1153 O O . TYR A 1 140 ? 0.585 3.893 -25.663 1.00 89.12 140 TYR A O 1
ATOM 1161 N N . MET A 1 141 ? 0.641 6.116 -25.391 1.00 91.00 141 MET A N 1
ATOM 1162 C CA . MET A 1 141 ? 2.062 6.177 -25.025 1.00 91.00 141 MET A CA 1
ATOM 1163 C C . MET A 1 141 ? 2.349 5.755 -23.582 1.00 91.00 141 MET A C 1
ATOM 1165 O O . MET A 1 141 ? 3.512 5.548 -23.252 1.00 91.00 141 MET A O 1
ATOM 1169 N N . HIS A 1 142 ? 1.337 5.641 -22.718 1.00 92.00 142 HIS A N 1
ATOM 1170 C CA . HIS A 1 142 ? 1.558 5.332 -21.307 1.00 92.00 142 HIS A CA 1
ATOM 1171 C C . HIS A 1 142 ? 2.317 4.014 -21.120 1.00 92.00 142 HIS A C 1
ATOM 1173 O O . HIS A 1 142 ? 3.369 3.992 -20.490 1.00 92.00 142 HIS A O 1
ATOM 1179 N N . ASP A 1 143 ? 1.811 2.921 -21.686 1.00 89.69 143 ASP A N 1
ATOM 1180 C CA . ASP A 1 143 ? 2.362 1.588 -21.427 1.00 89.69 143 ASP A CA 1
ATOM 1181 C C . ASP A 1 143 ? 3.780 1.418 -22.022 1.00 89.69 143 ASP A C 1
ATOM 1183 O O . ASP A 1 143 ? 4.660 0.920 -21.314 1.00 89.69 143 ASP A O 1
ATOM 1187 N N . PRO A 1 144 ? 4.085 1.922 -23.241 1.00 92.31 144 PRO A N 1
ATOM 1188 C CA . PRO A 1 144 ? 5.464 1.999 -23.733 1.00 92.31 144 PRO A CA 1
ATOM 1189 C C . PRO A 1 144 ? 6.417 2.796 -22.826 1.00 92.31 144 PRO A C 1
ATOM 1191 O O . PRO A 1 144 ? 7.573 2.401 -22.636 1.00 92.31 144 PRO A O 1
ATOM 1194 N N . LEU A 1 145 ? 5.960 3.913 -22.247 1.00 95.25 145 LEU A N 1
ATOM 1195 C CA . LEU A 1 145 ? 6.772 4.723 -21.332 1.00 95.25 145 LEU A CA 1
ATOM 1196 C C . LEU A 1 145 ? 7.030 3.993 -20.009 1.00 95.25 145 LEU A C 1
ATOM 1198 O O . LEU A 1 145 ? 8.171 3.989 -19.547 1.00 95.25 145 LEU A O 1
ATOM 1202 N N . VAL A 1 146 ? 6.019 3.317 -19.449 1.00 92.25 146 VAL A N 1
ATOM 1203 C CA . VAL A 1 146 ? 6.179 2.442 -18.273 1.00 92.25 146 VAL A CA 1
ATOM 1204 C C . VAL A 1 146 ? 7.223 1.363 -18.551 1.00 92.25 146 VAL A C 1
ATOM 1206 O O . VAL A 1 146 ? 8.155 1.199 -17.767 1.00 92.25 146 VAL A O 1
ATOM 1209 N N . GLY A 1 147 ? 7.127 0.673 -19.692 1.00 92.50 147 GLY A N 1
ATOM 1210 C CA . GLY A 1 147 ? 8.107 -0.343 -20.086 1.00 92.50 147 GLY A CA 1
ATOM 1211 C C . GLY A 1 147 ? 9.526 0.220 -20.220 1.00 92.50 147 GLY A C 1
ATOM 1212 O O . GLY A 1 147 ? 10.492 -0.401 -19.773 1.00 92.50 147 GLY A O 1
ATOM 1213 N N . THR A 1 148 ? 9.660 1.429 -20.770 1.00 94.25 148 THR A N 1
ATOM 1214 C CA . THR A 1 148 ? 10.957 2.109 -20.913 1.00 94.25 148 THR A CA 1
ATOM 1215 C C . THR A 1 148 ? 11.565 2.472 -19.556 1.00 94.25 148 THR A C 1
ATOM 1217 O O . THR A 1 148 ? 12.759 2.246 -19.344 1.00 94.25 148 THR A O 1
ATOM 1220 N N . LEU A 1 149 ? 10.762 3.014 -18.633 1.00 95.19 149 LEU A N 1
ATOM 1221 C CA . LEU A 1 149 ? 11.208 3.372 -17.286 1.00 95.19 149 LEU A CA 1
ATOM 1222 C C . LEU A 1 149 ? 11.572 2.124 -16.468 1.00 95.19 149 LEU A C 1
ATOM 1224 O O . LEU A 1 149 ? 12.633 2.095 -15.847 1.00 95.19 149 LEU A O 1
ATOM 1228 N N . LYS A 1 150 ? 10.756 1.064 -16.545 1.00 94.00 150 LYS A N 1
ATOM 1229 C CA . LYS A 1 150 ? 11.025 -0.231 -15.902 1.00 94.00 150 LYS A CA 1
ATOM 1230 C C . LYS A 1 150 ? 12.341 -0.837 -16.387 1.00 94.00 150 LYS A C 1
ATOM 1232 O O . LYS A 1 150 ? 13.186 -1.188 -15.576 1.00 94.00 150 LYS A O 1
ATOM 1237 N N . SER A 1 151 ? 12.578 -0.851 -17.700 1.00 95.06 151 SER A N 1
ATOM 1238 C CA . SER A 1 151 ? 13.839 -1.353 -18.260 1.00 95.06 151 SER A CA 1
ATOM 1239 C C . SER A 1 151 ? 15.068 -0.565 -17.785 1.00 95.06 151 SER A C 1
ATOM 1241 O O . SER A 1 151 ? 16.139 -1.146 -17.600 1.00 95.06 151 SER A O 1
ATOM 1243 N N . LEU A 1 152 ? 14.945 0.756 -17.598 1.00 95.44 152 LEU A N 1
ATOM 1244 C CA . LEU A 1 152 ? 16.007 1.564 -16.992 1.00 95.44 152 LEU A CA 1
ATOM 1245 C C . LEU A 1 152 ? 16.228 1.164 -15.529 1.00 95.44 152 LEU A C 1
ATOM 1247 O O . LEU A 1 152 ? 17.374 0.939 -15.144 1.00 95.44 152 LEU A O 1
ATOM 1251 N N . LYS A 1 153 ? 15.150 1.054 -14.747 1.00 94.94 153 LYS A N 1
ATOM 1252 C CA . LYS A 1 153 ? 15.204 0.645 -13.343 1.00 94.94 153 LYS A CA 1
ATOM 1253 C C . LYS A 1 153 ? 15.875 -0.718 -13.168 1.00 94.94 153 LYS A C 1
ATOM 1255 O O . LYS A 1 153 ? 16.804 -0.812 -12.378 1.00 94.94 153 LYS A O 1
ATOM 1260 N N . ASP A 1 154 ? 15.509 -1.721 -13.964 1.00 93.12 154 ASP A N 1
ATOM 1261 C CA . ASP A 1 154 ? 16.103 -3.063 -13.888 1.00 93.12 154 ASP A CA 1
ATOM 1262 C C . ASP A 1 154 ? 17.627 -3.029 -14.117 1.00 93.12 154 ASP A C 1
ATOM 1264 O O . ASP A 1 154 ? 18.402 -3.665 -13.401 1.00 93.12 154 ASP A O 1
ATOM 1268 N N . LYS A 1 155 ? 18.086 -2.243 -15.103 1.00 93.81 155 LYS A N 1
ATOM 1269 C CA . LYS A 1 155 ? 19.522 -2.065 -15.384 1.00 93.81 155 LYS A CA 1
ATOM 1270 C C . LYS A 1 155 ? 20.242 -1.317 -14.267 1.00 93.81 155 LYS A C 1
ATOM 1272 O O . LYS A 1 155 ? 21.386 -1.645 -13.958 1.00 93.81 155 LYS A O 1
ATOM 1277 N N . TRP A 1 156 ? 19.590 -0.306 -13.705 1.00 94.75 156 TRP A N 1
ATOM 1278 C CA . TRP A 1 156 ? 20.122 0.485 -12.605 1.00 94.75 156 TRP A CA 1
ATOM 1279 C C . TRP A 1 156 ? 20.282 -0.362 -11.344 1.00 94.75 156 TRP A C 1
ATOM 1281 O O . TRP A 1 156 ? 21.372 -0.425 -10.782 1.00 94.75 156 TRP A O 1
ATOM 1291 N N . ASP A 1 157 ? 19.224 -1.065 -10.943 1.00 92.38 157 ASP A N 1
ATOM 1292 C CA . ASP A 1 157 ? 19.208 -1.912 -9.753 1.00 92.38 157 ASP A CA 1
ATOM 1293 C C . ASP A 1 157 ? 20.269 -3.019 -9.864 1.00 92.38 157 ASP A C 1
ATOM 1295 O O . ASP A 1 157 ? 21.032 -3.235 -8.924 1.00 92.38 157 ASP A O 1
ATOM 1299 N N . LEU A 1 158 ? 20.416 -3.653 -11.037 1.00 93.12 158 LEU A N 1
ATOM 1300 C CA . LEU A 1 158 ? 21.483 -4.632 -11.274 1.00 93.12 158 LEU A CA 1
ATOM 1301 C C . LEU A 1 158 ? 22.887 -4.018 -11.143 1.00 93.12 158 LEU A C 1
ATOM 1303 O O . LEU A 1 158 ? 23.806 -4.672 -10.647 1.00 93.12 158 LEU A O 1
ATOM 1307 N N . HIS A 1 159 ? 23.088 -2.776 -11.592 1.00 92.88 159 HIS A N 1
ATOM 1308 C CA . HIS A 1 159 ? 24.373 -2.094 -11.436 1.00 92.88 159 HIS A CA 1
ATOM 1309 C C . HIS A 1 159 ? 24.702 -1.845 -9.959 1.00 92.88 159 HIS A C 1
ATOM 1311 O O . HIS A 1 159 ? 25.795 -2.196 -9.516 1.00 92.88 159 HIS A O 1
ATOM 1317 N N . VAL A 1 160 ? 23.739 -1.316 -9.197 1.00 92.56 160 VAL A N 1
ATOM 1318 C CA . VAL A 1 160 ? 23.871 -1.080 -7.749 1.00 92.56 160 VAL A CA 1
ATOM 1319 C C . VAL A 1 160 ? 24.155 -2.389 -7.009 1.00 92.56 160 VAL A C 1
ATOM 1321 O O . VAL A 1 160 ? 25.099 -2.457 -6.227 1.00 92.56 160 VAL A O 1
ATOM 1324 N N . ILE A 1 161 ? 23.419 -3.462 -7.314 1.00 93.31 161 ILE A N 1
ATOM 1325 C CA . ILE A 1 161 ? 23.645 -4.792 -6.726 1.00 93.31 161 ILE A CA 1
ATOM 1326 C C . ILE A 1 161 ? 25.080 -5.272 -6.972 1.00 93.31 161 ILE A C 1
ATOM 1328 O O . ILE A 1 161 ? 25.725 -5.776 -6.055 1.00 93.31 161 ILE A O 1
ATOM 1332 N N . ASN A 1 162 ? 25.612 -5.102 -8.186 1.00 93.00 162 ASN A N 1
ATOM 1333 C CA . ASN A 1 162 ? 26.989 -5.501 -8.481 1.00 93.00 162 ASN A CA 1
ATOM 1334 C C . ASN A 1 162 ? 28.018 -4.681 -7.691 1.00 93.00 162 AS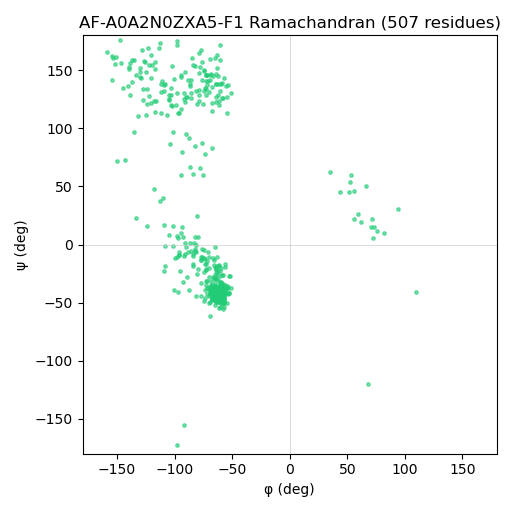N A C 1
ATOM 1336 O O . ASN A 1 162 ? 29.004 -5.250 -7.232 1.00 93.00 162 ASN A O 1
ATOM 1340 N N . ILE A 1 163 ? 27.786 -3.382 -7.484 1.00 91.62 163 ILE A N 1
ATOM 1341 C CA . ILE A 1 163 ? 28.636 -2.556 -6.614 1.00 91.62 163 ILE A CA 1
ATOM 1342 C C . ILE A 1 163 ? 28.627 -3.103 -5.180 1.00 91.62 163 ILE A C 1
ATOM 1344 O O . ILE A 1 163 ? 29.692 -3.274 -4.590 1.00 91.62 163 ILE A O 1
ATOM 1348 N N . GLU A 1 164 ? 27.453 -3.416 -4.628 1.00 93.25 164 GLU A N 1
ATOM 1349 C CA . GLU A 1 164 ? 27.328 -3.944 -3.262 1.00 93.25 164 GLU A CA 1
ATOM 1350 C C . GLU A 1 164 ? 27.975 -5.330 -3.097 1.00 93.25 164 GLU A C 1
ATOM 1352 O O . GLU A 1 164 ? 28.605 -5.602 -2.073 1.00 93.25 164 GLU A O 1
ATOM 1357 N N . ILE A 1 165 ? 27.909 -6.187 -4.124 1.00 95.56 165 ILE A N 1
ATOM 1358 C CA . ILE A 1 165 ? 28.636 -7.466 -4.144 1.00 95.56 165 ILE A CA 1
ATOM 1359 C C . ILE A 1 165 ? 30.145 -7.230 -4.038 1.00 95.56 165 ILE A C 1
ATOM 1361 O O . ILE A 1 165 ? 30.802 -7.862 -3.211 1.00 95.56 165 ILE A O 1
ATOM 1365 N N . GLU A 1 166 ? 30.703 -6.337 -4.857 1.00 93.94 166 GLU A N 1
ATOM 1366 C CA . GLU A 1 166 ? 32.143 -6.063 -4.842 1.00 93.94 166 GLU A CA 1
ATOM 1367 C C . GLU A 1 166 ? 32.581 -5.398 -3.529 1.00 93.94 166 GLU A C 1
ATOM 1369 O O . GLU A 1 166 ? 33.620 -5.765 -2.982 1.00 93.94 166 GLU A O 1
ATOM 1374 N N . LYS A 1 167 ? 31.760 -4.500 -2.962 1.00 93.56 167 LYS A N 1
ATOM 1375 C CA . LYS A 1 167 ? 31.995 -3.917 -1.631 1.00 93.56 167 LYS A CA 1
ATOM 1376 C C . LYS A 1 167 ? 32.110 -5.008 -0.567 1.00 93.56 167 LYS A C 1
ATOM 1378 O O . LYS A 1 167 ? 33.130 -5.068 0.114 1.00 93.56 167 LYS A O 1
ATOM 1383 N N . LEU A 1 168 ? 31.125 -5.905 -0.462 1.00 95.06 168 LEU A N 1
ATOM 1384 C CA . LEU A 1 168 ? 31.142 -6.990 0.529 1.00 95.06 168 LEU A CA 1
ATOM 1385 C C . LEU A 1 168 ? 32.304 -7.967 0.301 1.00 95.06 168 LEU A C 1
ATOM 1387 O O . LEU A 1 168 ? 32.931 -8.407 1.258 1.00 95.06 168 LEU A O 1
ATOM 1391 N N . LYS A 1 169 ? 32.642 -8.273 -0.957 1.00 93.94 169 LYS A N 1
ATOM 1392 C CA . LYS A 1 169 ? 33.786 -9.140 -1.292 1.00 93.94 169 LYS A CA 1
ATOM 1393 C C . LYS A 1 169 ? 35.151 -8.505 -1.020 1.00 93.94 169 LYS A C 1
ATOM 1395 O O . LYS A 1 169 ? 36.133 -9.233 -0.915 1.00 93.94 169 LYS A O 1
ATOM 1400 N N . SER A 1 170 ? 35.221 -7.178 -0.930 1.00 93.56 170 SER A N 1
ATOM 1401 C CA . SER A 1 170 ? 36.458 -6.442 -0.643 1.00 93.56 170 SER A CA 1
ATOM 1402 C C . SER A 1 170 ? 36.789 -6.329 0.849 1.00 93.56 170 SER A C 1
ATOM 1404 O O . SER A 1 170 ? 37.877 -5.865 1.187 1.00 93.56 170 SER A O 1
ATOM 1406 N N . ILE A 1 171 ? 35.880 -6.743 1.739 1.00 93.81 171 ILE A N 1
ATOM 1407 C CA . ILE A 1 171 ? 36.111 -6.731 3.187 1.00 93.81 171 ILE A CA 1
ATOM 1408 C C . ILE A 1 171 ? 37.200 -7.762 3.523 1.00 93.81 171 ILE A C 1
ATOM 1410 O O . ILE A 1 171 ? 37.070 -8.940 3.200 1.00 93.81 171 ILE A O 1
ATOM 1414 N N . GLU A 1 172 ? 38.289 -7.307 4.151 1.00 87.31 172 GLU A N 1
ATOM 1415 C CA . GLU A 1 172 ? 39.431 -8.165 4.511 1.00 87.31 172 GLU A CA 1
ATOM 1416 C C . GLU A 1 172 ? 39.110 -9.121 5.674 1.00 87.31 172 GLU A C 1
ATOM 1418 O O . GLU A 1 172 ? 39.645 -10.231 5.734 1.00 87.31 172 GLU A O 1
ATOM 1423 N N . ASP A 1 173 ? 38.232 -8.699 6.587 1.00 89.56 173 ASP A N 1
ATOM 1424 C CA . ASP A 1 173 ? 37.774 -9.501 7.720 1.00 89.56 173 ASP A CA 1
ATOM 1425 C C . ASP A 1 173 ? 36.716 -10.544 7.297 1.00 89.56 173 ASP A C 1
ATOM 1427 O O . ASP A 1 173 ? 35.959 -10.325 6.348 1.00 89.56 173 ASP A O 1
ATOM 1431 N N . PRO A 1 174 ? 36.595 -11.680 8.012 1.00 90.38 174 PRO A N 1
ATOM 1432 C CA . PRO A 1 174 ? 35.508 -12.623 7.779 1.00 90.38 174 PRO A CA 1
ATOM 1433 C C . PRO A 1 174 ? 34.138 -11.957 7.954 1.00 90.38 174 PRO A C 1
ATOM 1435 O O . PRO A 1 174 ? 33.844 -11.404 9.014 1.00 90.38 174 PRO A O 1
ATOM 1438 N N . LEU A 1 175 ? 33.286 -12.074 6.934 1.00 92.62 175 LEU A N 1
ATOM 1439 C CA . LEU A 1 175 ? 31.920 -11.554 6.970 1.00 92.62 175 LEU A CA 1
ATOM 1440 C C . LEU A 1 175 ? 31.115 -12.169 8.122 1.00 92.62 175 LEU A C 1
ATOM 1442 O O . LEU A 1 175 ? 31.150 -13.384 8.351 1.00 92.62 175 LEU A O 1
ATOM 1446 N N . SER A 1 176 ? 30.326 -11.338 8.799 1.00 93.50 176 SER A N 1
ATOM 1447 C CA . SER A 1 176 ? 29.302 -11.789 9.740 1.00 93.50 176 SER A CA 1
ATOM 1448 C C . SER A 1 176 ? 28.200 -12.585 9.030 1.00 93.50 176 SER A C 1
ATOM 1450 O O . SER A 1 176 ? 27.976 -12.444 7.828 1.00 93.50 176 SER A O 1
ATOM 1452 N N . GLU A 1 177 ? 27.440 -13.388 9.778 1.00 91.81 177 GLU A N 1
ATOM 1453 C CA . GLU A 1 177 ? 26.306 -14.151 9.225 1.00 91.81 177 GLU A CA 1
ATOM 1454 C C . GLU A 1 177 ? 25.268 -13.246 8.530 1.00 91.81 177 GLU A C 1
ATOM 1456 O O . GLU A 1 177 ? 24.708 -13.609 7.494 1.00 91.81 177 GLU A O 1
ATOM 1461 N N . SER A 1 178 ? 25.056 -12.033 9.053 1.00 92.31 178 SER A N 1
ATOM 1462 C CA . SER A 1 178 ? 24.168 -11.029 8.450 1.00 92.31 178 SER A CA 1
ATOM 1463 C C . SER A 1 178 ? 24.704 -10.529 7.104 1.00 92.31 178 SER A C 1
ATOM 1465 O O . SER A 1 178 ? 23.956 -10.450 6.130 1.00 92.31 178 SER A O 1
ATOM 1467 N N . GLU A 1 179 ? 26.002 -10.229 7.021 1.00 95.06 179 GLU A N 1
ATOM 1468 C CA . GLU A 1 179 ? 26.650 -9.780 5.780 1.00 95.06 179 GLU A CA 1
ATOM 1469 C C . GLU A 1 179 ? 26.697 -10.888 4.728 1.00 95.06 179 GLU A C 1
ATOM 1471 O O . GLU A 1 179 ? 26.424 -10.630 3.558 1.00 95.06 179 GLU A O 1
ATOM 1476 N N . LYS A 1 180 ? 26.957 -12.136 5.129 1.00 95.56 180 LYS A N 1
ATOM 1477 C CA . LYS A 1 180 ? 26.878 -13.287 4.221 1.00 95.56 180 LYS A CA 1
ATOM 1478 C C . LYS A 1 180 ? 25.455 -13.511 3.705 1.00 95.56 180 LYS A C 1
ATOM 1480 O O . LYS A 1 180 ? 25.272 -13.766 2.519 1.00 95.56 180 LYS A O 1
ATOM 1485 N N . THR A 1 181 ? 24.444 -13.379 4.565 1.00 95.00 181 THR A N 1
ATOM 1486 C CA . THR A 1 181 ? 23.032 -13.467 4.154 1.00 95.00 181 THR A CA 1
ATOM 1487 C C . THR A 1 181 ? 22.692 -12.362 3.149 1.00 95.00 181 THR A C 1
ATOM 1489 O O . THR A 1 181 ? 22.065 -12.620 2.122 1.00 95.00 181 THR A O 1
ATOM 1492 N N . MET A 1 182 ? 23.158 -11.134 3.391 1.00 95.94 182 MET A N 1
ATOM 1493 C CA . MET A 1 182 ? 22.987 -10.013 2.464 1.00 95.94 182 MET A CA 1
ATOM 1494 C C . MET A 1 182 ? 23.692 -10.267 1.122 1.00 95.94 182 MET A C 1
ATOM 1496 O O . MET A 1 182 ? 23.071 -10.123 0.069 1.00 95.94 182 MET A O 1
ATOM 1500 N N . LEU A 1 183 ? 24.947 -10.725 1.151 1.00 97.38 183 LEU A N 1
ATOM 1501 C CA . LEU A 1 183 ? 25.705 -11.095 -0.043 1.00 97.38 183 LEU A CA 1
ATOM 1502 C C . LEU A 1 183 ? 24.998 -12.201 -0.836 1.00 97.38 183 LEU A C 1
ATOM 1504 O O . LEU A 1 183 ? 24.875 -12.090 -2.053 1.00 97.38 183 LEU A O 1
ATOM 1508 N N . ALA A 1 184 ? 24.479 -13.234 -0.168 1.00 97.44 184 ALA A N 1
ATOM 1509 C CA . ALA A 1 184 ? 23.711 -14.293 -0.817 1.00 97.44 184 ALA A CA 1
ATOM 1510 C C . ALA A 1 184 ? 22.468 -13.743 -1.533 1.00 97.44 184 ALA A C 1
ATOM 1512 O O . ALA A 1 184 ? 22.212 -14.114 -2.676 1.00 97.44 184 ALA A O 1
ATOM 1513 N N . SER A 1 185 ? 21.733 -12.822 -0.902 1.00 96.50 185 SER A N 1
ATOM 1514 C CA . SER A 1 185 ? 20.579 -12.152 -1.519 1.00 96.50 185 SER A CA 1
ATOM 1515 C C . SER A 1 185 ? 20.976 -11.387 -2.786 1.00 96.50 185 SER A C 1
ATOM 1517 O O . SER A 1 185 ? 20.356 -11.549 -3.839 1.00 96.50 185 SER A O 1
ATOM 1519 N N . TYR A 1 186 ? 22.065 -10.613 -2.730 1.00 97.19 186 TYR A N 1
ATOM 1520 C CA . TYR A 1 186 ? 22.582 -9.903 -3.899 1.00 97.19 186 TYR A CA 1
ATOM 1521 C C . TYR A 1 186 ? 23.036 -10.847 -5.016 1.00 97.19 186 TYR A C 1
ATOM 1523 O O . TYR A 1 186 ? 22.724 -10.602 -6.180 1.00 97.19 186 TYR A O 1
ATOM 1531 N N . LEU A 1 187 ? 23.716 -11.947 -4.682 1.00 98.12 187 LEU A N 1
ATOM 1532 C CA . LEU A 1 187 ? 24.133 -12.959 -5.655 1.00 98.12 187 LEU A CA 1
ATOM 1533 C C . LEU A 1 187 ? 22.928 -13.608 -6.352 1.00 98.12 187 LEU A C 1
ATOM 1535 O O . LEU A 1 187 ? 22.957 -13.753 -7.573 1.00 98.12 187 LEU A O 1
ATOM 1539 N N . ILE A 1 188 ? 21.858 -13.933 -5.616 1.00 97.31 188 ILE A N 1
ATOM 1540 C CA . ILE A 1 188 ? 20.605 -14.451 -6.195 1.00 97.31 188 ILE A CA 1
ATOM 1541 C C . ILE A 1 188 ? 20.018 -13.439 -7.185 1.00 97.31 188 ILE A C 1
ATOM 1543 O O . ILE A 1 188 ? 19.733 -13.795 -8.328 1.00 97.31 188 ILE A O 1
ATOM 1547 N N . ASN A 1 189 ? 19.885 -12.171 -6.783 1.00 95.06 189 ASN A N 1
ATOM 1548 C CA . ASN A 1 189 ? 19.317 -11.121 -7.638 1.00 95.06 189 ASN A CA 1
ATOM 1549 C C . ASN A 1 189 ? 20.191 -10.815 -8.868 1.00 95.06 189 ASN A C 1
ATOM 1551 O O . ASN A 1 189 ? 19.676 -10.461 -9.924 1.00 95.06 189 ASN A O 1
ATOM 1555 N N . ALA A 1 190 ? 21.508 -11.006 -8.764 1.00 96.31 190 ALA A N 1
ATOM 1556 C CA . ALA A 1 190 ? 22.449 -10.906 -9.879 1.00 96.31 190 ALA A CA 1
ATOM 1557 C C . ALA A 1 190 ? 22.533 -12.187 -10.735 1.00 96.31 190 ALA A C 1
ATOM 1559 O O . ALA A 1 190 ? 23.386 -12.277 -11.617 1.00 96.31 190 ALA A O 1
ATOM 1560 N N . SER A 1 191 ? 21.677 -13.186 -10.486 1.00 97.06 191 SER A N 1
ATOM 1561 C CA . SER A 1 191 ? 21.685 -14.490 -11.167 1.00 97.06 191 SER A CA 1
ATOM 1562 C C . SER A 1 191 ? 22.996 -15.291 -11.019 1.00 97.06 191 SER A C 1
ATOM 1564 O O . SER A 1 191 ? 23.332 -16.118 -11.864 1.00 97.06 191 SER A O 1
ATOM 1566 N N . ARG A 1 192 ? 23.756 -15.067 -9.937 1.00 97.56 192 ARG A N 1
ATOM 1567 C CA . ARG A 1 192 ? 25.009 -15.771 -9.586 1.00 97.56 192 ARG A CA 1
ATOM 1568 C C . ARG A 1 192 ? 24.723 -16.937 -8.630 1.00 97.56 192 ARG A C 1
ATOM 1570 O O . ARG A 1 192 ? 25.200 -16.973 -7.494 1.00 97.56 192 ARG A O 1
ATOM 1577 N N . TYR A 1 193 ? 23.899 -17.878 -9.086 1.00 97.88 193 TYR A N 1
ATOM 1578 C CA . TYR A 1 193 ? 23.245 -18.860 -8.215 1.00 97.88 193 TYR A CA 1
ATOM 1579 C C . TYR A 1 193 ? 24.182 -19.899 -7.572 1.00 97.88 193 TYR A C 1
ATOM 1581 O O . TYR A 1 193 ? 23.928 -20.341 -6.448 1.00 97.88 193 TYR A O 1
ATOM 1589 N N . ASP A 1 194 ? 25.277 -20.277 -8.235 1.00 97.25 194 ASP A N 1
ATOM 1590 C CA . ASP A 1 194 ? 26.254 -21.236 -7.688 1.00 97.25 194 ASP A CA 1
ATOM 1591 C C . ASP A 1 194 ? 27.018 -20.653 -6.492 1.00 97.25 194 ASP A C 1
ATOM 1593 O O . ASP A 1 194 ? 27.218 -21.312 -5.465 1.00 97.25 194 ASP A O 1
ATOM 1597 N N . GLU A 1 195 ? 27.404 -19.380 -6.601 1.00 97.06 195 GLU A N 1
ATOM 1598 C CA . GLU A 1 195 ? 28.057 -18.642 -5.520 1.00 97.06 195 GLU A CA 1
ATOM 1599 C C . GLU A 1 195 ? 27.099 -18.459 -4.341 1.00 97.06 195 GLU A C 1
ATOM 1601 O O . GLU A 1 195 ? 27.484 -18.699 -3.196 1.00 97.06 195 GLU A O 1
ATOM 1606 N N . ALA A 1 196 ? 25.835 -18.112 -4.618 1.00 97.62 196 ALA A N 1
ATOM 1607 C CA . ALA A 1 196 ? 24.803 -18.006 -3.592 1.00 97.62 196 ALA A CA 1
ATOM 1608 C C . ALA A 1 196 ? 24.569 -19.344 -2.871 1.00 97.62 196 ALA A C 1
ATOM 1610 O O . ALA A 1 196 ? 24.519 -19.370 -1.643 1.00 97.62 196 ALA A O 1
ATOM 1611 N N . THR A 1 197 ? 24.483 -20.460 -3.607 1.00 96.94 197 THR A N 1
ATOM 1612 C CA . THR A 1 197 ? 24.335 -21.808 -3.023 1.00 96.94 197 THR A CA 1
ATOM 1613 C C . THR A 1 197 ? 25.483 -22.131 -2.079 1.00 96.94 197 THR A C 1
ATOM 1615 O O . THR A 1 197 ? 25.254 -22.620 -0.973 1.00 96.94 197 THR A O 1
ATOM 1618 N N . SER A 1 198 ? 26.714 -21.880 -2.529 1.00 95.88 198 SER A N 1
ATOM 1619 C CA . SER A 1 198 ? 27.920 -22.188 -1.761 1.00 95.88 198 SER A CA 1
ATOM 1620 C C . SER A 1 198 ? 27.924 -21.414 -0.446 1.00 95.88 198 SER A C 1
ATOM 1622 O O . SER A 1 198 ? 28.069 -22.018 0.611 1.00 95.88 198 SER A O 1
ATOM 1624 N N . LEU A 1 199 ? 27.641 -20.110 -0.511 1.00 96.19 199 LEU A N 1
ATOM 1625 C CA . LEU A 1 199 ? 27.600 -19.235 0.655 1.00 96.19 199 LEU A CA 1
ATOM 1626 C C . LEU A 1 199 ? 26.472 -19.599 1.630 1.00 96.19 199 LEU A C 1
ATOM 1628 O O . LEU A 1 199 ? 26.696 -19.681 2.831 1.00 96.19 199 LEU A O 1
ATOM 1632 N N . LEU A 1 200 ? 25.260 -19.854 1.129 1.00 96.38 200 LEU A N 1
ATOM 1633 C CA . LEU A 1 200 ? 24.107 -20.180 1.974 1.00 96.38 200 LEU A CA 1
ATOM 1634 C C . LEU A 1 200 ? 24.268 -21.510 2.723 1.00 96.38 200 LEU A C 1
ATOM 1636 O O . LEU A 1 200 ? 23.727 -21.656 3.814 1.00 96.38 200 LEU A O 1
ATOM 1640 N N . ARG A 1 201 ? 25.005 -22.478 2.163 1.00 94.94 201 ARG A N 1
ATOM 1641 C CA . ARG A 1 201 ? 25.293 -23.765 2.823 1.00 94.94 201 ARG A CA 1
ATOM 1642 C C . ARG A 1 201 ? 26.295 -23.651 3.975 1.00 94.94 201 ARG A C 1
ATOM 1644 O O . ARG A 1 201 ? 26.393 -24.586 4.764 1.00 94.94 201 ARG A O 1
ATOM 1651 N N . GLU A 1 202 ? 27.041 -22.551 4.056 1.00 93.75 202 GLU A N 1
ATOM 1652 C CA . GLU A 1 202 ? 27.960 -22.272 5.167 1.00 93.75 202 GLU A CA 1
ATOM 1653 C C . GLU A 1 202 ? 27.256 -21.640 6.376 1.00 93.75 202 GLU A C 1
ATOM 1655 O O . GLU A 1 202 ? 27.832 -21.623 7.462 1.00 93.75 202 GLU A O 1
ATOM 1660 N N . LEU A 1 203 ? 26.044 -21.108 6.187 1.00 94.25 203 LEU A N 1
ATOM 1661 C CA . LEU A 1 203 ? 25.274 -20.431 7.230 1.00 94.25 203 LEU A CA 1
ATOM 1662 C C . LEU A 1 203 ? 24.517 -21.420 8.112 1.00 94.25 203 LEU A C 1
ATOM 1664 O O . LEU A 1 203 ? 24.096 -22.491 7.666 1.00 94.25 203 LEU A O 1
ATOM 1668 N N . GLU A 1 204 ? 24.256 -21.006 9.351 1.00 92.69 204 GLU A N 1
ATOM 1669 C CA . GLU A 1 204 ? 23.359 -21.747 10.239 1.00 92.69 204 GLU A CA 1
ATOM 1670 C C . GLU A 1 204 ? 21.928 -21.794 9.656 1.00 92.69 204 GLU A C 1
ATOM 1672 O O . GLU A 1 204 ? 21.355 -20.747 9.313 1.00 92.69 204 GLU A O 1
ATOM 1677 N N . PRO A 1 205 ? 21.304 -22.984 9.545 1.00 91.50 205 PRO A N 1
ATOM 1678 C CA . PRO A 1 205 ? 19.961 -23.107 8.995 1.00 91.50 205 PRO A CA 1
ATOM 1679 C C . PRO A 1 205 ? 18.920 -22.341 9.820 1.00 91.50 205 PRO A C 1
ATOM 1681 O O . PRO A 1 205 ? 18.667 -22.631 10.987 1.00 91.50 205 PRO A O 1
ATOM 1684 N N . SER A 1 206 ? 18.251 -21.391 9.173 1.00 92.81 206 SER A N 1
ATOM 1685 C CA . SER A 1 206 ? 17.073 -20.687 9.690 1.00 92.81 206 SER A CA 1
ATOM 1686 C C . SER A 1 206 ? 15.943 -20.736 8.664 1.00 92.81 206 SER A C 1
ATOM 1688 O O . SER A 1 206 ? 16.179 -21.058 7.496 1.00 92.81 206 SER A O 1
ATOM 1690 N N . MET A 1 207 ? 14.714 -20.382 9.056 1.00 94.50 207 MET A N 1
ATOM 1691 C CA . MET A 1 207 ? 13.594 -20.280 8.107 1.00 94.50 207 MET A CA 1
ATOM 1692 C C . MET A 1 207 ? 13.920 -19.337 6.934 1.00 94.50 207 MET A C 1
ATOM 1694 O O . MET A 1 207 ? 13.611 -19.657 5.789 1.00 94.50 207 MET A O 1
ATOM 1698 N N . SER A 1 208 ? 14.627 -18.231 7.195 1.00 94.50 208 SER A N 1
ATOM 1699 C CA . SER A 1 208 ? 15.044 -17.258 6.179 1.00 94.50 208 SER A CA 1
ATOM 1700 C C . SER A 1 208 ? 16.127 -17.811 5.251 1.00 94.50 208 SER A C 1
ATOM 1702 O O . SER A 1 208 ? 15.954 -17.770 4.035 1.00 94.50 208 SER A O 1
ATOM 1704 N N . VAL A 1 209 ? 17.206 -18.381 5.803 1.00 96.25 209 VAL A N 1
ATOM 1705 C CA . VAL A 1 209 ? 18.309 -18.975 5.015 1.00 96.25 209 VAL A CA 1
ATOM 1706 C C . VAL A 1 209 ? 17.798 -20.135 4.159 1.00 96.25 209 VAL A C 1
ATOM 1708 O O . VAL A 1 209 ? 18.103 -20.223 2.971 1.00 96.25 209 VAL A O 1
ATOM 1711 N N . THR A 1 210 ? 16.950 -20.991 4.730 1.00 97.38 210 THR A N 1
ATOM 1712 C CA . THR A 1 210 ? 16.382 -22.149 4.027 1.00 97.38 210 THR A CA 1
ATOM 1713 C C . THR A 1 210 ? 15.409 -21.714 2.928 1.00 97.38 210 THR A C 1
ATOM 1715 O O . THR A 1 210 ? 15.426 -22.270 1.831 1.00 97.38 210 THR A O 1
ATO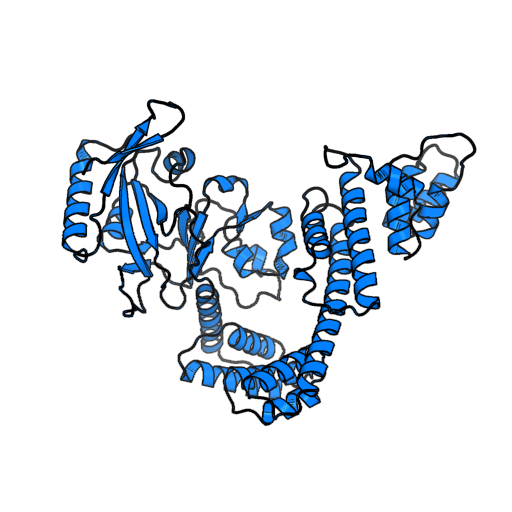M 1718 N N . ASN A 1 211 ? 14.605 -20.672 3.170 1.00 97.94 211 ASN A N 1
ATOM 1719 C CA . ASN A 1 211 ? 13.769 -20.070 2.132 1.00 97.94 211 ASN A CA 1
ATOM 1720 C C . ASN A 1 211 ? 14.615 -19.440 1.009 1.00 97.94 211 ASN A C 1
ATOM 1722 O O . ASN A 1 211 ? 14.272 -19.596 -0.157 1.00 97.94 211 ASN A O 1
ATOM 1726 N N . MET A 1 212 ? 15.733 -18.774 1.322 1.00 97.81 212 MET A N 1
ATOM 1727 C CA . MET A 1 212 ? 16.644 -18.232 0.302 1.00 97.81 212 MET A CA 1
ATOM 1728 C C . MET A 1 212 ? 17.294 -19.331 -0.543 1.00 97.81 212 MET A C 1
ATOM 1730 O O . MET A 1 212 ? 17.368 -19.192 -1.762 1.00 97.81 212 MET A O 1
ATOM 1734 N N . LEU A 1 213 ? 17.715 -20.440 0.078 1.00 97.81 213 LEU A N 1
ATOM 1735 C CA . LEU A 1 213 ? 18.197 -21.622 -0.643 1.00 97.81 213 LEU A CA 1
ATOM 1736 C C . LEU A 1 213 ? 17.133 -22.153 -1.604 1.00 97.81 213 LEU A C 1
ATOM 1738 O O . LEU A 1 213 ? 17.437 -22.428 -2.761 1.00 97.81 213 LEU A O 1
ATOM 1742 N N . ALA A 1 214 ? 15.886 -22.256 -1.143 1.00 97.94 214 ALA A N 1
ATOM 1743 C CA . ALA A 1 214 ? 14.772 -22.702 -1.965 1.00 97.94 214 ALA A CA 1
ATOM 1744 C C . ALA A 1 214 ? 14.525 -21.782 -3.174 1.00 97.94 214 ALA A C 1
ATOM 1746 O O . ALA A 1 214 ? 14.461 -22.278 -4.295 1.00 97.94 214 ALA A O 1
ATOM 1747 N N . VAL A 1 215 ? 14.488 -20.458 -2.965 1.00 97.75 215 VAL A N 1
ATOM 1748 C CA . VAL A 1 215 ? 14.377 -19.457 -4.047 1.00 97.75 215 VAL A CA 1
ATOM 1749 C C . VAL A 1 215 ? 15.520 -19.603 -5.050 1.00 97.75 215 VAL A C 1
ATOM 1751 O O . VAL A 1 215 ? 15.303 -19.544 -6.258 1.00 97.75 215 VAL A O 1
ATOM 1754 N N . ASN A 1 216 ? 16.744 -19.823 -4.569 1.00 97.94 216 ASN A N 1
ATOM 1755 C CA . ASN A 1 216 ? 17.905 -19.998 -5.432 1.00 97.94 216 ASN A CA 1
ATOM 1756 C C . ASN A 1 216 ? 17.794 -21.255 -6.314 1.00 97.94 216 ASN A C 1
ATOM 1758 O O . ASN A 1 216 ? 18.096 -21.179 -7.501 1.00 97.94 216 ASN A O 1
ATOM 1762 N N . TYR A 1 217 ? 17.327 -22.384 -5.768 1.00 97.31 217 TYR A N 1
ATOM 1763 C CA . TYR A 1 217 ? 17.065 -23.597 -6.555 1.00 97.31 217 TYR A CA 1
ATOM 1764 C C . TYR A 1 217 ? 15.894 -23.423 -7.527 1.00 97.31 217 TYR A C 1
ATOM 1766 O O . TYR A 1 217 ? 15.990 -23.869 -8.669 1.00 97.31 217 TYR A O 1
ATOM 1774 N N . GLU A 1 218 ? 14.814 -22.741 -7.124 1.00 96.38 218 GLU A N 1
ATOM 1775 C CA . GLU A 1 218 ? 13.689 -22.452 -8.025 1.00 96.38 218 GLU A CA 1
ATOM 1776 C C . GLU A 1 218 ? 14.157 -21.631 -9.234 1.00 96.38 218 GLU A C 1
ATOM 1778 O O . GLU A 1 218 ? 13.828 -21.972 -10.369 1.00 96.38 218 GLU A O 1
ATOM 1783 N N . ASN A 1 219 ? 14.992 -20.609 -9.016 1.00 95.62 219 ASN A N 1
ATOM 1784 C CA . ASN A 1 219 ? 15.562 -19.793 -10.093 1.00 95.62 219 ASN A CA 1
ATOM 1785 C C . ASN A 1 219 ? 16.476 -20.586 -11.047 1.00 95.62 219 ASN A C 1
ATOM 1787 O O . ASN A 1 219 ? 16.615 -20.213 -12.211 1.00 95.62 219 ASN A O 1
ATOM 1791 N N . GLN A 1 220 ? 17.075 -21.686 -10.582 1.00 95.12 220 GLN A N 1
ATOM 1792 C CA . GLN A 1 220 ? 17.831 -22.627 -11.420 1.00 95.12 220 GLN A CA 1
ATOM 1793 C C . GLN A 1 220 ? 16.932 -23.649 -12.144 1.00 95.12 220 GLN A C 1
ATOM 1795 O O . GLN A 1 220 ? 17.419 -24.425 -12.965 1.00 95.12 220 GLN A O 1
ATOM 1800 N N . GLY A 1 221 ? 15.624 -23.664 -11.864 1.00 93.62 221 GLY A N 1
ATOM 1801 C CA . GLY A 1 221 ? 14.673 -24.646 -12.389 1.00 93.62 221 GLY A CA 1
ATOM 1802 C C . GLY A 1 221 ? 14.649 -25.976 -11.627 1.00 93.62 221 GLY A C 1
ATOM 1803 O O . GLY A 1 221 ? 14.009 -26.925 -12.078 1.00 93.62 221 GLY A O 1
ATOM 1804 N N . GLU A 1 222 ? 15.310 -26.070 -10.469 1.00 94.69 222 GLU A N 1
ATOM 1805 C CA . GLU A 1 222 ? 15.330 -27.267 -9.619 1.00 94.69 222 GLU A CA 1
ATOM 1806 C C . GLU A 1 222 ? 14.131 -27.299 -8.651 1.00 94.69 222 GLU A C 1
ATOM 1808 O O . GLU A 1 222 ? 14.278 -27.201 -7.429 1.00 94.69 222 GLU A O 1
ATOM 1813 N N . PHE A 1 223 ? 12.918 -27.434 -9.193 1.00 94.56 223 PHE A N 1
ATOM 1814 C CA . PHE A 1 223 ? 11.672 -27.310 -8.422 1.00 94.56 223 PHE A CA 1
ATOM 1815 C C . PHE A 1 223 ? 11.529 -28.326 -7.273 1.00 94.56 223 PHE A C 1
ATOM 1817 O O . PHE A 1 223 ? 11.073 -27.958 -6.193 1.00 94.56 223 PHE A O 1
ATOM 1824 N N . ASP A 1 224 ? 11.955 -29.582 -7.446 1.00 93.75 224 ASP A N 1
ATOM 1825 C CA . ASP A 1 224 ? 11.871 -30.604 -6.385 1.00 93.75 224 ASP A CA 1
ATOM 1826 C C . ASP A 1 224 ? 12.774 -30.272 -5.182 1.00 93.75 224 ASP A C 1
ATOM 1828 O O . ASP A 1 224 ? 12.369 -30.367 -4.013 1.00 93.75 224 ASP A O 1
ATOM 1832 N N . THR A 1 225 ? 14.006 -29.838 -5.469 1.00 95.00 225 THR A N 1
ATOM 1833 C CA . THR A 1 225 ? 14.967 -29.385 -4.459 1.00 95.00 225 THR A CA 1
ATOM 1834 C C . THR A 1 225 ? 14.445 -28.129 -3.765 1.00 95.00 225 THR A C 1
ATOM 1836 O O . THR A 1 225 ? 14.479 -28.041 -2.532 1.00 95.00 225 THR A O 1
ATOM 1839 N N . ALA A 1 226 ? 13.913 -27.176 -4.537 1.00 97.50 226 ALA A N 1
ATOM 1840 C CA . ALA A 1 226 ? 13.308 -25.957 -4.015 1.00 97.50 226 ALA A CA 1
ATOM 1841 C C . ALA A 1 226 ? 12.155 -26.273 -3.053 1.00 97.50 226 ALA A C 1
ATOM 1843 O O . ALA A 1 226 ? 12.167 -25.807 -1.916 1.00 97.50 226 ALA A O 1
ATOM 1844 N N . LEU A 1 227 ? 11.217 -27.143 -3.441 1.00 97.06 227 LEU A N 1
ATOM 1845 C CA . LEU A 1 227 ? 10.079 -27.542 -2.606 1.00 97.06 227 LEU A CA 1
ATOM 1846 C C . LEU A 1 227 ? 10.489 -28.180 -1.284 1.00 97.06 227 LEU A C 1
ATOM 1848 O O . LEU A 1 227 ? 9.883 -27.893 -0.252 1.00 97.06 227 LEU A O 1
ATOM 1852 N N . THR A 1 228 ? 11.525 -29.017 -1.298 1.00 96.25 228 THR A N 1
ATOM 1853 C CA . THR A 1 228 ? 12.047 -29.646 -0.078 1.00 96.25 228 THR A CA 1
ATOM 1854 C C . THR A 1 228 ? 12.580 -28.596 0.902 1.00 96.25 228 THR A C 1
ATOM 1856 O O . THR A 1 228 ? 12.293 -28.644 2.104 1.00 96.25 228 THR A O 1
ATOM 1859 N N . ASN A 1 229 ? 13.314 -27.604 0.392 1.00 97.81 229 ASN A N 1
ATOM 1860 C CA . ASN A 1 229 ? 13.825 -26.498 1.201 1.00 97.81 229 ASN A CA 1
ATOM 1861 C C . ASN A 1 229 ? 12.694 -25.565 1.663 1.00 97.81 229 ASN A C 1
ATOM 1863 O O . ASN A 1 229 ? 12.619 -25.245 2.847 1.00 97.81 229 ASN A O 1
ATOM 1867 N N . TYR A 1 230 ? 11.751 -25.199 0.792 1.00 97.94 230 TYR A N 1
ATOM 1868 C CA . TYR A 1 230 ? 10.587 -24.402 1.183 1.00 97.94 230 TYR A CA 1
ATOM 1869 C C . TYR A 1 230 ? 9.762 -25.083 2.273 1.00 97.94 230 TYR A C 1
ATOM 1871 O O . TYR A 1 230 ? 9.365 -24.437 3.240 1.00 97.94 230 TYR A O 1
ATOM 1879 N N . LYS A 1 231 ? 9.538 -26.396 2.161 1.00 96.62 231 LYS A N 1
ATOM 1880 C CA . LYS A 1 231 ? 8.832 -27.163 3.187 1.00 96.62 231 LYS A CA 1
ATOM 1881 C C . LYS A 1 231 ? 9.567 -27.108 4.527 1.00 96.62 231 LYS A C 1
ATOM 1883 O O . LYS A 1 231 ? 8.936 -26.883 5.556 1.00 96.62 231 LYS A O 1
ATOM 1888 N N . SER A 1 232 ? 10.892 -27.223 4.498 1.00 97.31 232 SER A N 1
ATOM 1889 C CA . SER A 1 232 ? 11.732 -27.108 5.694 1.00 97.31 232 SER A CA 1
ATOM 1890 C C . SER A 1 232 ? 11.651 -25.703 6.310 1.00 97.31 232 SER A C 1
ATOM 1892 O O . SER A 1 232 ? 11.502 -25.575 7.522 1.00 97.31 232 SER A O 1
ATOM 1894 N N . ALA A 1 233 ? 11.639 -24.649 5.486 1.00 97.94 233 ALA A N 1
ATOM 1895 C CA . ALA A 1 233 ? 11.435 -23.274 5.942 1.00 97.94 233 ALA A CA 1
ATOM 1896 C C . ALA A 1 233 ? 10.051 -23.065 6.587 1.00 97.94 233 ALA A C 1
ATOM 1898 O O . ALA A 1 233 ? 9.954 -22.414 7.627 1.00 97.94 233 ALA A O 1
ATOM 1899 N N . ILE A 1 234 ? 8.991 -23.650 6.015 1.00 97.38 234 ILE A N 1
ATOM 1900 C CA . ILE A 1 234 ? 7.636 -23.637 6.589 1.00 97.38 234 ILE A CA 1
ATOM 1901 C C . ILE A 1 234 ? 7.590 -24.364 7.935 1.00 97.38 234 ILE A C 1
ATOM 1903 O O . ILE A 1 234 ? 6.931 -23.895 8.862 1.00 97.38 234 ILE A O 1
ATOM 1907 N N . ASP A 1 235 ? 8.271 -25.499 8.061 1.00 95.69 235 ASP A N 1
ATOM 1908 C CA . ASP A 1 235 ? 8.287 -26.260 9.308 1.00 95.69 235 ASP A CA 1
ATOM 1909 C C . ASP A 1 235 ? 9.069 -25.506 10.402 1.00 95.69 235 ASP A C 1
ATOM 1911 O O . ASP A 1 235 ? 8.604 -25.437 11.541 1.00 95.69 235 ASP A O 1
ATOM 1915 N N . SER A 1 236 ? 10.183 -24.843 10.057 1.00 96.31 236 SER A N 1
ATOM 1916 C CA . SER A 1 236 ? 10.896 -23.932 10.968 1.00 96.31 236 SER A CA 1
ATOM 1917 C C . SER A 1 236 ? 10.046 -22.726 11.386 1.00 96.31 236 SER A C 1
ATOM 1919 O O . SER A 1 236 ? 10.022 -22.394 12.568 1.00 96.31 236 SER A O 1
ATOM 1921 N N . MET A 1 237 ? 9.318 -22.110 10.447 1.00 96.19 237 MET A N 1
ATOM 1922 C CA . MET A 1 237 ? 8.378 -21.012 10.715 1.00 96.19 237 MET A CA 1
ATOM 1923 C C . MET A 1 237 ? 7.293 -21.431 11.714 1.00 96.19 237 MET A C 1
ATOM 1925 O O . MET A 1 237 ? 7.032 -20.745 12.697 1.00 96.19 237 MET A O 1
ATOM 1929 N N . LYS A 1 238 ? 6.677 -22.598 11.494 1.00 93.56 238 LYS A N 1
ATOM 1930 C CA . LYS A 1 238 ? 5.659 -23.138 12.403 1.00 93.56 238 LYS A CA 1
ATOM 1931 C C . LYS A 1 238 ? 6.230 -23.454 13.781 1.00 93.56 238 LYS A C 1
ATOM 1933 O O . LYS A 1 238 ? 5.553 -23.236 14.780 1.00 93.56 238 LYS A O 1
ATOM 1938 N N . PHE A 1 239 ? 7.457 -23.971 13.840 1.00 94.00 239 PHE A N 1
ATOM 1939 C CA . PHE A 1 239 ? 8.121 -24.295 15.100 1.00 94.00 239 PHE A CA 1
ATOM 1940 C C . PHE A 1 239 ? 8.416 -23.051 15.951 1.00 94.00 239 PHE A C 1
ATOM 1942 O O . PHE A 1 239 ? 8.301 -23.127 17.173 1.00 94.00 239 PHE A O 1
ATOM 1949 N N . SER A 1 240 ? 8.757 -21.912 15.336 1.00 92.56 240 SER A N 1
ATOM 1950 C CA . SER A 1 240 ? 8.964 -20.651 16.065 1.00 92.56 240 SER A CA 1
ATOM 1951 C C . SER A 1 240 ? 7.663 -19.962 16.490 1.00 92.56 240 SER A C 1
ATOM 1953 O O . SER A 1 240 ? 7.705 -19.062 17.325 1.00 92.56 240 SER A O 1
ATOM 1955 N N . GLY A 1 241 ? 6.512 -20.386 15.954 1.00 89.44 241 GLY A N 1
ATOM 1956 C CA . GLY A 1 241 ? 5.228 -19.711 16.152 1.00 89.44 241 GLY A CA 1
ATOM 1957 C C . GLY A 1 241 ? 5.078 -18.431 15.323 1.00 89.44 241 GLY A C 1
ATOM 1958 O O . GLY A 1 241 ? 4.151 -17.664 15.558 1.00 89.44 241 GLY A O 1
ATOM 1959 N N . GLU A 1 242 ? 5.977 -18.191 14.365 1.00 88.31 242 GLU A N 1
ATOM 1960 C CA . GLU A 1 242 ? 5.910 -17.038 13.470 1.00 88.31 242 GLU A CA 1
ATOM 1961 C C . GLU A 1 242 ? 5.006 -17.303 12.259 1.00 88.31 242 GLU A C 1
ATOM 1963 O O . GLU A 1 242 ? 4.756 -18.444 11.864 1.00 88.31 242 GLU A O 1
ATOM 1968 N N . LEU A 1 243 ? 4.556 -16.222 11.617 1.00 91.06 243 LEU A N 1
ATOM 1969 C CA . LEU A 1 243 ? 3.744 -16.277 10.406 1.00 91.06 243 LEU A CA 1
ATOM 1970 C C . LEU A 1 243 ? 4.306 -15.327 9.347 1.00 91.06 243 LEU A C 1
ATOM 1972 O O . LEU A 1 243 ? 4.233 -14.107 9.491 1.00 91.06 243 LEU A O 1
ATOM 1976 N N . ASN A 1 244 ? 4.863 -15.882 8.269 1.00 93.38 244 ASN A N 1
ATOM 1977 C CA . ASN A 1 244 ? 5.548 -15.112 7.233 1.00 93.38 244 ASN A CA 1
ATOM 1978 C C . ASN A 1 244 ? 4.955 -15.385 5.841 1.00 93.38 244 ASN A C 1
ATOM 1980 O O . ASN A 1 244 ? 5.118 -16.466 5.269 1.00 93.38 244 ASN A O 1
ATOM 1984 N N . ASN A 1 245 ? 4.286 -14.380 5.276 1.00 92.81 245 ASN A N 1
ATOM 1985 C CA . ASN A 1 245 ? 3.622 -14.472 3.978 1.00 92.81 245 ASN A CA 1
ATOM 1986 C C . ASN A 1 245 ? 4.595 -14.735 2.815 1.00 92.81 245 ASN A C 1
ATOM 1988 O O . ASN A 1 245 ? 4.198 -15.376 1.843 1.00 92.81 245 ASN A O 1
ATOM 1992 N N . VAL A 1 246 ? 5.851 -14.282 2.891 1.00 93.31 246 VAL A N 1
ATOM 1993 C CA . VAL A 1 246 ? 6.861 -14.495 1.838 1.00 93.31 246 VAL A CA 1
ATOM 1994 C C . VAL A 1 246 ? 7.223 -15.974 1.749 1.00 93.31 246 VAL A C 1
ATOM 1996 O O . VAL A 1 246 ? 7.176 -16.553 0.669 1.00 93.31 246 VAL A O 1
ATOM 1999 N N . ILE A 1 247 ? 7.498 -16.623 2.882 1.00 96.25 247 ILE A N 1
ATOM 2000 C CA . ILE A 1 247 ? 7.827 -18.059 2.905 1.00 96.25 247 ILE A CA 1
ATOM 2001 C C . ILE A 1 247 ? 6.639 -18.890 2.400 1.00 96.25 247 ILE A C 1
ATOM 2003 O O . ILE A 1 247 ? 6.811 -19.796 1.584 1.00 96.25 247 ILE A O 1
ATOM 2007 N N . ILE A 1 248 ? 5.424 -18.552 2.843 1.00 95.69 248 ILE A N 1
ATOM 2008 C CA . ILE A 1 248 ? 4.201 -19.250 2.428 1.00 95.69 248 ILE A CA 1
ATOM 2009 C C . ILE A 1 248 ? 3.943 -19.082 0.929 1.00 95.69 248 ILE A C 1
ATOM 2011 O O . ILE A 1 248 ? 3.708 -20.068 0.231 1.00 95.69 248 ILE A O 1
ATOM 2015 N N . SER A 1 249 ? 3.993 -17.851 0.418 1.00 93.44 249 SER A N 1
ATOM 2016 C CA . SER A 1 249 ? 3.727 -17.585 -0.999 1.00 93.44 249 SER A CA 1
ATOM 2017 C C . SER A 1 249 ? 4.784 -18.176 -1.918 1.00 93.44 249 SER A C 1
ATOM 2019 O O . SER A 1 249 ? 4.413 -18.694 -2.970 1.00 93.44 249 SER A O 1
ATOM 2021 N N . ASN A 1 250 ? 6.059 -18.173 -1.524 1.00 95.44 250 ASN A N 1
ATOM 2022 C CA . ASN A 1 250 ? 7.110 -18.832 -2.292 1.00 95.44 250 ASN A CA 1
ATOM 2023 C C . ASN A 1 250 ? 6.853 -20.341 -2.395 1.00 95.44 250 ASN A C 1
ATOM 2025 O O . ASN A 1 250 ? 6.819 -20.885 -3.497 1.00 95.44 250 ASN A O 1
ATOM 2029 N N . TYR A 1 251 ? 6.569 -21.006 -1.267 1.00 96.56 251 TYR A N 1
ATOM 2030 C CA . TYR A 1 251 ? 6.239 -22.432 -1.261 1.00 96.56 251 TYR A CA 1
ATOM 2031 C C . TYR A 1 251 ? 5.035 -22.749 -2.156 1.00 96.56 251 TYR A C 1
ATOM 2033 O O . TYR A 1 251 ? 5.112 -23.638 -3.001 1.00 96.56 251 TYR A O 1
ATOM 2041 N N . LEU A 1 252 ? 3.926 -22.018 -1.993 1.00 94.56 252 LEU A N 1
ATOM 2042 C CA . LEU A 1 252 ? 2.708 -22.252 -2.769 1.00 94.56 252 LEU A CA 1
ATOM 2043 C C . LEU A 1 252 ? 2.906 -21.957 -4.264 1.00 94.56 252 LEU A C 1
ATOM 2045 O O . LEU A 1 252 ? 2.362 -22.671 -5.105 1.00 94.56 252 LEU A O 1
ATOM 2049 N N . SER A 1 253 ? 3.690 -20.933 -4.609 1.00 92.44 253 SER A N 1
ATOM 2050 C CA . SER A 1 253 ? 4.001 -20.594 -6.006 1.00 92.44 253 SER A CA 1
ATOM 2051 C C . SER A 1 253 ? 4.834 -21.683 -6.667 1.00 92.44 253 SER A C 1
ATOM 2053 O O . SER A 1 253 ? 4.498 -22.122 -7.767 1.00 92.44 253 SER A O 1
ATOM 2055 N N . CYS A 1 254 ? 5.868 -22.161 -5.972 1.00 94.12 254 CYS A N 1
ATOM 2056 C CA . CYS A 1 254 ? 6.698 -23.271 -6.421 1.00 94.12 254 CYS A CA 1
ATOM 2057 C C . CYS A 1 254 ? 5.861 -24.553 -6.576 1.00 94.12 254 CYS A C 1
ATOM 2059 O O . CYS A 1 254 ? 5.929 -25.220 -7.607 1.00 94.12 254 CYS A O 1
ATOM 2061 N N . LEU A 1 255 ? 4.983 -24.846 -5.607 1.00 93.50 255 LEU A N 1
ATOM 2062 C CA . LEU A 1 255 ? 4.089 -26.007 -5.637 1.00 93.50 255 LEU A CA 1
ATOM 2063 C C . LEU A 1 255 ? 3.185 -25.988 -6.876 1.00 93.50 255 LEU A C 1
ATOM 2065 O O . LEU A 1 255 ? 3.113 -26.987 -7.585 1.00 93.50 255 LEU A O 1
ATOM 2069 N N . ASN A 1 256 ? 2.578 -24.839 -7.187 1.00 89.00 256 ASN A N 1
ATOM 2070 C CA . ASN A 1 256 ? 1.708 -24.661 -8.356 1.00 89.00 256 ASN A CA 1
ATOM 2071 C C . ASN A 1 256 ? 2.434 -24.814 -9.706 1.00 89.00 256 ASN A C 1
ATOM 2073 O O . ASN A 1 256 ? 1.781 -25.016 -10.730 1.00 89.00 256 ASN A O 1
ATOM 2077 N N . ARG A 1 257 ? 3.765 -24.686 -9.722 1.00 87.12 257 ARG A N 1
ATOM 2078 C CA . ARG A 1 257 ? 4.619 -24.883 -10.905 1.00 87.12 257 ARG A CA 1
ATOM 2079 C C . ARG A 1 257 ? 5.217 -26.289 -10.984 1.00 87.12 257 ARG A C 1
ATOM 2081 O O . ARG A 1 257 ? 5.812 -26.632 -12.002 1.00 87.12 257 ARG A O 1
ATOM 2088 N N . SER A 1 258 ? 5.070 -27.081 -9.927 1.00 86.88 258 SER A N 1
ATOM 2089 C CA . SER A 1 258 ? 5.617 -28.431 -9.812 1.00 86.88 258 SER A CA 1
ATOM 2090 C C . SER A 1 258 ? 4.581 -29.510 -10.141 1.00 86.88 258 SER A C 1
ATOM 2092 O O . SER A 1 258 ? 3.388 -29.236 -10.257 1.00 86.88 258 SER A O 1
ATOM 2094 N N . GLU A 1 259 ? 5.027 -30.764 -10.223 1.00 88.69 259 GLU A N 1
ATOM 2095 C CA . GLU A 1 259 ? 4.134 -31.929 -10.317 1.00 88.69 259 GLU A CA 1
ATOM 2096 C C . GLU A 1 259 ? 3.593 -32.389 -8.947 1.00 88.69 259 GLU A C 1
ATOM 2098 O O . GLU A 1 259 ? 2.780 -33.314 -8.874 1.00 88.69 259 GLU A O 1
ATOM 2103 N N . HIS A 1 260 ? 4.029 -31.761 -7.848 1.00 90.62 260 HIS A N 1
ATOM 2104 C CA . HIS A 1 260 ? 3.617 -32.125 -6.493 1.00 90.62 260 HIS A CA 1
ATOM 2105 C C . HIS A 1 260 ? 2.296 -31.471 -6.103 1.00 90.62 260 HIS A C 1
ATOM 2107 O O . HIS A 1 260 ? 1.932 -30.389 -6.555 1.00 90.62 260 HIS A O 1
ATOM 2113 N N . SER A 1 261 ? 1.593 -32.117 -5.177 1.00 92.25 261 SER A N 1
ATOM 2114 C CA . SER A 1 261 ? 0.370 -31.585 -4.581 1.00 92.25 261 SER A CA 1
ATOM 2115 C C . SER A 1 261 ? 0.338 -31.870 -3.087 1.00 92.25 261 SER A C 1
ATOM 2117 O O . SER A 1 261 ? 0.911 -32.854 -2.616 1.00 92.25 261 SER A O 1
ATOM 2119 N N . ILE A 1 262 ? -0.365 -31.020 -2.349 1.00 95.38 262 ILE A N 1
ATOM 2120 C CA . ILE A 1 262 ? -0.702 -31.235 -0.940 1.00 95.38 262 ILE A CA 1
ATOM 2121 C C . ILE A 1 262 ? -2.214 -31.411 -0.797 1.00 95.38 262 ILE A C 1
ATOM 2123 O O . ILE A 1 262 ? -2.965 -31.165 -1.736 1.00 95.38 262 ILE A O 1
ATOM 2127 N N . SER A 1 263 ? -2.676 -31.841 0.379 1.00 96.75 263 SER A N 1
ATOM 2128 C CA . SER A 1 263 ? -4.113 -31.952 0.631 1.00 96.75 263 SER A CA 1
ATOM 2129 C C . SER A 1 263 ? -4.796 -30.582 0.595 1.00 96.75 263 SER A C 1
ATOM 2131 O O . SER A 1 263 ? -4.234 -29.592 1.066 1.00 96.75 263 SER A O 1
ATOM 2133 N N . ASP A 1 264 ? -6.047 -30.540 0.130 1.00 95.12 264 ASP A N 1
ATOM 2134 C CA . ASP A 1 264 ? -6.844 -29.304 0.081 1.00 95.12 264 ASP A CA 1
ATOM 2135 C C . ASP A 1 264 ? -6.933 -28.613 1.447 1.00 95.12 264 ASP A C 1
ATOM 2137 O O . ASP A 1 264 ? -6.911 -27.389 1.542 1.00 95.12 264 ASP A O 1
ATOM 2141 N N . SER A 1 265 ? -7.007 -29.393 2.530 1.00 97.31 265 SER A N 1
ATOM 2142 C CA . SER A 1 265 ? -7.025 -28.854 3.892 1.00 97.31 265 SER A CA 1
ATOM 2143 C C . SER A 1 265 ? -5.740 -28.096 4.219 1.00 97.31 265 SER A C 1
ATOM 2145 O O . SER A 1 265 ? -5.812 -26.997 4.760 1.00 97.31 265 SER A O 1
ATOM 2147 N N . LEU A 1 266 ? -4.577 -28.666 3.890 1.00 96.25 266 LEU A N 1
ATOM 2148 C CA . LEU A 1 266 ? -3.286 -28.041 4.173 1.00 96.25 266 LEU A CA 1
ATOM 2149 C C . LEU A 1 266 ? -3.038 -26.841 3.253 1.00 96.25 266 LEU A C 1
ATOM 2151 O O . LEU A 1 266 ? -2.513 -25.823 3.694 1.00 96.25 266 LEU A O 1
ATOM 2155 N N . TYR A 1 267 ? -3.460 -26.935 1.990 1.00 95.25 267 TYR A N 1
ATOM 2156 C CA . TYR A 1 267 ? -3.414 -25.811 1.061 1.00 95.25 267 TYR A CA 1
ATOM 2157 C C . TYR A 1 267 ? -4.233 -24.627 1.587 1.00 95.25 267 TYR A C 1
ATOM 2159 O O . TYR A 1 267 ? -3.723 -23.513 1.663 1.00 95.25 267 TYR A O 1
ATOM 2167 N N . ASN A 1 268 ? -5.476 -24.863 2.018 1.00 94.88 268 ASN A N 1
ATOM 2168 C CA . ASN A 1 268 ? -6.329 -23.810 2.571 1.00 94.88 268 ASN A CA 1
ATOM 2169 C C . ASN A 1 268 ? -5.785 -23.231 3.885 1.00 94.88 268 ASN A C 1
ATOM 2171 O O . ASN A 1 268 ? -5.881 -22.024 4.083 1.00 94.88 268 ASN A O 1
ATOM 2175 N N . GLU A 1 269 ? -5.168 -24.050 4.740 1.00 96.00 269 GLU A N 1
ATOM 2176 C CA . GLU A 1 269 ? -4.468 -23.569 5.938 1.00 96.00 269 GLU A CA 1
ATOM 2177 C C . GLU A 1 269 ? -3.343 -22.591 5.567 1.00 96.00 269 GLU A C 1
ATOM 2179 O O . GLU A 1 269 ? -3.261 -21.499 6.122 1.00 96.00 269 GLU A O 1
ATOM 2184 N N . TYR A 1 270 ? -2.503 -22.931 4.583 1.00 96.00 270 TYR A N 1
ATOM 2185 C CA . TYR A 1 270 ? -1.445 -22.033 4.118 1.00 96.00 270 TYR A CA 1
ATOM 2186 C C . TYR A 1 270 ? -1.991 -20.749 3.494 1.00 96.00 270 TYR A C 1
ATOM 2188 O O . TYR A 1 270 ? -1.455 -19.674 3.747 1.00 96.00 270 TYR A O 1
ATOM 2196 N N . ILE A 1 271 ? -3.079 -20.828 2.732 1.00 94.56 271 ILE A N 1
ATOM 2197 C CA . ILE A 1 271 ? -3.754 -19.643 2.194 1.00 94.56 271 ILE A CA 1
ATOM 2198 C C . ILE A 1 271 ? -4.262 -18.742 3.323 1.00 94.56 271 ILE A C 1
ATOM 2200 O O . ILE A 1 271 ? -4.057 -17.531 3.275 1.00 94.56 271 ILE A O 1
ATOM 2204 N N . ASP A 1 272 ? -4.912 -19.307 4.337 1.00 95.50 272 ASP A N 1
ATOM 2205 C CA . ASP A 1 272 ? -5.415 -18.535 5.472 1.00 95.50 272 ASP A CA 1
ATOM 2206 C C . ASP A 1 272 ? -4.264 -17.863 6.237 1.00 95.50 272 ASP A C 1
ATOM 2208 O O . ASP A 1 272 ? -4.291 -16.647 6.427 1.00 95.50 272 ASP A O 1
ATOM 2212 N N . ASN A 1 273 ? -3.200 -18.616 6.529 1.00 95.38 273 ASN A N 1
ATOM 2213 C CA . ASN A 1 273 ? -1.978 -18.117 7.162 1.00 95.38 273 ASN A CA 1
ATOM 2214 C C . ASN A 1 273 ? -1.310 -16.988 6.355 1.00 95.38 273 ASN A C 1
ATOM 2216 O O . ASN A 1 273 ? -0.817 -16.011 6.915 1.00 95.38 273 ASN A O 1
ATOM 2220 N N . PHE A 1 274 ? -1.295 -17.095 5.024 1.00 94.62 274 PHE A N 1
ATOM 2221 C CA . PHE A 1 274 ? -0.777 -16.046 4.147 1.00 94.62 274 PHE A CA 1
ATOM 2222 C C . PHE A 1 274 ? -1.586 -14.748 4.274 1.00 94.62 274 PHE A C 1
ATOM 2224 O O . PHE A 1 274 ? -1.002 -13.675 4.425 1.00 94.62 274 PHE A O 1
ATOM 2231 N N . ASN A 1 275 ? -2.919 -14.834 4.226 1.00 94.44 275 ASN A N 1
ATOM 2232 C CA . ASN A 1 275 ? -3.793 -13.661 4.304 1.00 94.44 275 ASN A CA 1
ATOM 2233 C C . ASN A 1 275 ? -3.742 -12.997 5.690 1.00 94.44 275 ASN A C 1
ATOM 2235 O O . ASN A 1 275 ? -3.717 -11.770 5.777 1.00 94.44 275 ASN A O 1
ATOM 2239 N N . GLU A 1 276 ? -3.684 -13.793 6.757 1.00 94.81 276 GLU A N 1
ATOM 2240 C CA . GLU A 1 276 ? -3.501 -13.305 8.127 1.00 94.81 276 GLU A CA 1
ATOM 2241 C C . GLU A 1 276 ? -2.156 -12.585 8.291 1.00 94.81 276 GLU A C 1
ATOM 2243 O O . GLU A 1 276 ? -2.115 -11.439 8.743 1.00 94.81 276 GLU A O 1
ATOM 2248 N N . SER A 1 277 ? -1.063 -13.204 7.830 1.00 93.75 277 SER A N 1
ATOM 2249 C CA . SER A 1 277 ? 0.276 -12.607 7.885 1.00 93.75 277 SER A CA 1
ATOM 2250 C C . SER A 1 277 ? 0.332 -11.266 7.156 1.00 93.75 277 SER A C 1
ATOM 2252 O O . SER A 1 277 ? 0.860 -10.305 7.707 1.00 93.75 277 SER A O 1
ATOM 2254 N N . ILE A 1 278 ? -0.274 -11.161 5.963 1.00 92.44 278 ILE A N 1
ATOM 2255 C CA . ILE A 1 278 ? -0.312 -9.904 5.198 1.00 92.44 278 ILE A CA 1
ATOM 2256 C C . ILE A 1 278 ? -0.944 -8.766 5.995 1.00 92.44 278 ILE A C 1
ATOM 2258 O O . ILE A 1 278 ? -0.394 -7.664 6.001 1.00 92.44 278 ILE A O 1
ATOM 2262 N N . ALA A 1 279 ? -2.069 -9.007 6.675 1.00 93.00 279 ALA A N 1
ATOM 2263 C CA . ALA A 1 279 ? -2.701 -7.963 7.475 1.00 93.00 279 ALA A CA 1
ATOM 2264 C C . ALA A 1 279 ? -1.770 -7.453 8.588 1.00 93.00 279 ALA A C 1
ATOM 2266 O O . ALA A 1 279 ? -1.673 -6.244 8.790 1.00 93.00 279 ALA A O 1
ATOM 2267 N N . GLY A 1 280 ? -1.017 -8.348 9.234 1.00 91.44 280 GLY A N 1
ATOM 2268 C CA . GLY A 1 280 ? -0.088 -8.010 10.318 1.00 91.44 280 GLY A CA 1
ATOM 2269 C C . GLY A 1 280 ? 1.127 -7.151 9.924 1.00 91.44 280 GLY A C 1
ATOM 2270 O O . GLY A 1 280 ? 1.814 -6.630 10.807 1.00 91.44 280 GLY A O 1
ATOM 2271 N N . TYR A 1 281 ? 1.413 -6.953 8.630 1.00 89.94 281 TYR A N 1
ATOM 2272 C CA . TYR A 1 281 ? 2.495 -6.053 8.195 1.00 89.94 281 TYR A CA 1
ATOM 2273 C C . TYR A 1 281 ? 2.161 -4.570 8.390 1.00 89.94 281 TYR A C 1
ATOM 2275 O O . TYR A 1 281 ? 3.069 -3.740 8.483 1.00 89.94 281 TYR A O 1
ATOM 2283 N N . PHE A 1 282 ? 0.876 -4.224 8.474 1.00 91.44 282 PHE A N 1
ATOM 2284 C CA . PHE A 1 282 ? 0.419 -2.840 8.554 1.00 91.44 282 PHE A CA 1
ATOM 2285 C C . PHE A 1 282 ? 0.381 -2.374 10.002 1.00 91.44 282 PHE A C 1
ATOM 2287 O O . PHE A 1 282 ? -0.605 -2.542 10.718 1.00 91.44 282 PHE A O 1
ATOM 2294 N N . ARG A 1 283 ? 1.490 -1.790 10.446 1.00 89.00 283 ARG A N 1
ATOM 2295 C CA . ARG A 1 283 ? 1.643 -1.317 11.821 1.00 89.00 283 ARG A CA 1
ATOM 2296 C C . ARG A 1 283 ? 1.202 0.130 11.953 1.00 89.00 283 ARG A C 1
ATOM 2298 O O . ARG A 1 283 ? 1.406 0.948 11.059 1.00 89.00 283 ARG A O 1
ATOM 2305 N N . TYR A 1 284 ? 0.676 0.465 13.123 1.00 85.75 284 TYR A N 1
ATOM 2306 C CA . TYR A 1 284 ? 0.420 1.853 13.468 1.00 85.75 284 TYR A CA 1
ATOM 2307 C C . TYR A 1 284 ? 1.745 2.625 13.545 1.00 85.75 284 TYR A C 1
ATOM 2309 O O . TYR A 1 284 ? 2.668 2.236 14.262 1.00 85.75 284 TYR A O 1
ATOM 2317 N N . THR A 1 285 ? 1.838 3.736 12.819 1.00 84.88 285 THR A N 1
ATOM 2318 C CA . THR A 1 285 ? 3.017 4.609 12.805 1.00 84.88 285 THR A CA 1
ATOM 2319 C C . THR A 1 285 ? 2.640 6.033 13.200 1.00 84.88 285 THR A C 1
ATOM 2321 O O . THR A 1 285 ? 1.468 6.412 13.184 1.00 84.88 285 THR A O 1
ATOM 2324 N N . LEU A 1 286 ? 3.648 6.876 13.452 1.00 78.19 286 LEU A N 1
ATOM 2325 C CA . LEU A 1 286 ? 3.460 8.319 13.665 1.00 78.19 286 LEU A CA 1
ATOM 2326 C C . LEU A 1 286 ? 2.739 9.021 12.500 1.00 78.19 286 LEU A C 1
ATOM 2328 O O . LEU A 1 286 ? 2.265 10.138 12.665 1.00 78.19 286 LEU A O 1
ATOM 2332 N N . THR A 1 287 ? 2.666 8.393 11.322 1.00 81.19 287 THR A N 1
ATOM 2333 C CA . THR A 1 287 ? 2.003 8.968 10.145 1.00 81.19 287 THR A CA 1
ATOM 2334 C C . THR A 1 287 ? 0.563 8.488 9.961 1.00 81.19 287 THR A C 1
ATOM 2336 O O . THR A 1 287 ? -0.134 9.023 9.095 1.00 81.19 287 THR A O 1
ATOM 2339 N N . THR A 1 288 ? 0.109 7.494 10.735 1.00 86.88 288 THR A N 1
ATOM 2340 C CA . THR A 1 288 ? -1.239 6.912 10.631 1.00 86.88 288 THR A CA 1
ATOM 2341 C C . THR A 1 288 ? -2.311 7.916 11.073 1.00 86.88 288 THR A C 1
ATOM 2343 O O . THR A 1 288 ? -3.356 8.034 10.428 1.00 86.88 288 THR A O 1
ATOM 2346 N N . SER A 1 289 ? -2.022 8.705 12.112 1.00 86.81 289 SER A N 1
ATOM 2347 C CA . SER A 1 289 ? -2.891 9.775 12.606 1.00 86.81 289 SER A CA 1
ATOM 2348 C C . SER A 1 289 ? -2.305 11.168 12.337 1.00 86.81 289 SER A C 1
ATOM 2350 O O . SER A 1 289 ? -1.106 11.398 12.466 1.00 86.81 289 SER A O 1
ATOM 2352 N N . GLN A 1 290 ? -3.170 12.114 11.969 1.00 88.06 290 GLN A N 1
ATOM 2353 C CA . GLN A 1 290 ? -2.853 13.538 11.790 1.00 88.06 290 GLN A CA 1
ATOM 2354 C C . GLN A 1 290 ? -3.087 14.352 13.074 1.00 88.06 290 GLN A C 1
ATOM 2356 O O . GLN A 1 290 ? -2.685 15.509 13.141 1.00 88.06 290 GLN A O 1
ATOM 2361 N N . ASN A 1 291 ? -3.719 13.754 14.091 1.00 86.44 291 ASN A N 1
ATOM 2362 C CA . ASN A 1 291 ? -4.152 14.418 15.324 1.00 86.44 291 ASN A CA 1
ATOM 2363 C C . ASN A 1 291 ? -3.437 13.807 16.544 1.00 86.44 291 ASN A C 1
ATOM 2365 O O . ASN A 1 291 ? -4.056 13.412 17.533 1.00 86.44 291 ASN A O 1
ATOM 2369 N N . GLY A 1 292 ? -2.111 13.651 16.451 1.00 87.62 292 GLY A N 1
ATOM 2370 C CA . GLY A 1 292 ? -1.326 12.899 17.434 1.00 87.62 292 GLY A CA 1
ATOM 2371 C C . GLY A 1 292 ? -1.672 11.414 17.358 1.00 87.62 292 GLY A C 1
ATOM 2372 O O . GLY A 1 292 ? -1.546 10.825 16.293 1.00 87.62 292 GLY A O 1
ATOM 2373 N N . ASN A 1 293 ? -2.170 10.827 18.445 1.00 89.88 293 ASN A N 1
ATOM 2374 C CA . ASN A 1 293 ? -2.625 9.432 18.472 1.00 89.88 293 ASN A CA 1
ATOM 2375 C C . ASN A 1 293 ? -4.144 9.260 18.286 1.00 89.88 293 ASN A C 1
ATOM 2377 O O . ASN A 1 293 ? -4.657 8.148 18.410 1.00 89.88 293 ASN A O 1
ATOM 2381 N N . SER A 1 294 ? -4.870 10.350 18.012 1.00 95.31 294 SER A N 1
ATOM 2382 C CA . SER A 1 294 ? -6.331 10.346 17.944 1.00 95.31 294 SER A CA 1
ATOM 2383 C C . SER A 1 294 ? -6.871 10.031 16.546 1.00 95.31 294 SER A C 1
ATOM 2385 O O . SER A 1 294 ? -6.589 10.735 15.576 1.00 95.31 294 SER A O 1
ATOM 2387 N N . LEU A 1 295 ? -7.753 9.035 16.476 1.00 97.62 295 LEU A N 1
ATOM 2388 C CA . LEU A 1 295 ? -8.579 8.713 15.316 1.00 97.62 295 LEU A CA 1
ATOM 2389 C C . LEU A 1 295 ? -10.065 8.798 15.680 1.00 97.62 295 LEU A C 1
ATOM 2391 O O . LEU A 1 295 ? -10.483 8.420 16.774 1.00 97.62 295 LEU A O 1
ATOM 2395 N N . PHE A 1 296 ? -10.885 9.275 14.747 1.00 98.25 296 PHE A N 1
ATOM 2396 C CA . PHE A 1 296 ? -12.298 9.570 14.986 1.00 98.25 296 PHE A CA 1
ATOM 2397 C C . PHE A 1 296 ? -13.191 8.574 14.266 1.00 98.25 296 PHE A C 1
ATOM 2399 O O . PHE A 1 296 ? -12.967 8.257 13.099 1.00 98.25 296 PHE A O 1
ATOM 2406 N N . LYS A 1 297 ? -14.245 8.105 14.928 1.00 98.06 297 LYS A N 1
ATOM 2407 C CA . LYS A 1 297 ? -15.248 7.242 14.307 1.00 98.06 297 LYS A CA 1
ATOM 2408 C C . LYS A 1 297 ? -16.643 7.798 14.532 1.00 98.06 297 LYS A C 1
ATOM 2410 O O . LYS A 1 297 ? -17.052 8.037 15.665 1.00 98.06 297 LYS A O 1
ATOM 2415 N N . TYR A 1 298 ? -17.358 8.005 13.434 1.00 97.81 298 TYR A N 1
ATOM 2416 C CA . TYR A 1 298 ? -18.731 8.493 13.425 1.00 97.81 298 TYR A CA 1
ATOM 2417 C C . TYR A 1 298 ? -19.676 7.293 13.433 1.00 97.81 298 TYR A C 1
ATOM 2419 O O . TYR A 1 298 ? -19.500 6.363 12.647 1.00 97.81 298 TYR A O 1
ATOM 2427 N N . TYR A 1 299 ? -20.650 7.310 14.336 1.00 95.88 299 TYR A N 1
ATOM 2428 C CA . TYR A 1 299 ? -21.562 6.202 14.572 1.00 95.88 299 TYR A CA 1
ATOM 2429 C C . TYR A 1 299 ? -23.026 6.651 14.547 1.00 95.88 299 TYR A C 1
ATOM 2431 O O . TYR A 1 299 ? -23.354 7.694 15.128 1.00 95.88 299 TYR A O 1
ATOM 2439 N N . PRO A 1 300 ? -23.941 5.826 14.009 1.00 96.56 300 PRO A N 1
ATOM 2440 C CA . PRO A 1 300 ? -25.353 5.931 14.354 1.00 96.56 300 PRO A CA 1
ATOM 2441 C C . PRO A 1 300 ? -25.545 5.626 15.847 1.00 96.56 300 PRO A C 1
ATOM 2443 O O . PRO A 1 300 ? -24.780 4.865 16.449 1.00 96.56 300 PRO A O 1
ATOM 2446 N N . PHE A 1 301 ? -26.573 6.197 16.471 1.00 96.25 301 PHE A N 1
ATOM 2447 C CA . PHE A 1 301 ? -26.868 5.919 17.877 1.00 96.25 301 PHE A CA 1
ATOM 2448 C C . PHE A 1 301 ? -27.827 4.722 18.000 1.00 96.25 301 PHE A C 1
ATOM 2450 O O . PHE A 1 301 ? -29.043 4.869 17.912 1.00 96.25 301 PHE A O 1
ATOM 2457 N N . ASN A 1 302 ? -27.280 3.518 18.196 1.00 96.00 302 ASN A N 1
ATOM 2458 C CA . ASN A 1 302 ? -28.054 2.277 18.312 1.00 96.00 302 ASN A CA 1
ATOM 2459 C C . ASN A 1 302 ? -27.399 1.259 19.266 1.00 96.00 302 ASN A C 1
ATOM 2461 O O . ASN A 1 302 ? -26.298 1.479 19.768 1.00 96.00 302 ASN A O 1
ATOM 2465 N N . GLN A 1 303 ? -28.070 0.126 19.501 1.00 96.94 303 GLN A N 1
ATOM 2466 C CA . GLN A 1 303 ? -27.598 -0.913 20.427 1.00 96.94 303 GLN A CA 1
ATOM 2467 C C . GLN A 1 303 ? -26.216 -1.487 20.074 1.00 96.94 303 GLN A C 1
ATOM 2469 O O . GLN A 1 303 ? -25.459 -1.801 20.981 1.00 96.94 303 GLN A O 1
ATOM 2474 N N . PHE A 1 304 ? -25.862 -1.593 18.788 1.00 96.62 304 PHE A N 1
ATOM 2475 C CA . PHE A 1 304 ? -24.580 -2.162 18.359 1.00 96.62 304 PHE A CA 1
ATOM 2476 C C . PHE A 1 304 ? -23.424 -1.201 18.639 1.00 96.62 304 PHE A C 1
ATOM 2478 O O . PHE A 1 304 ? -22.365 -1.624 19.091 1.00 96.62 304 PHE A O 1
ATOM 2485 N N . THR A 1 305 ? -23.650 0.100 18.429 1.00 96.62 305 THR A N 1
ATOM 2486 C CA . THR A 1 305 ? -22.706 1.156 18.814 1.00 96.62 305 THR A CA 1
ATOM 2487 C C . THR A 1 305 ? -22.456 1.139 20.321 1.00 96.62 305 THR A C 1
ATOM 2489 O O . THR A 1 305 ? -21.313 1.224 20.760 1.00 96.62 305 THR A O 1
ATOM 2492 N N . LEU A 1 306 ? -23.518 1.010 21.122 1.00 96.94 306 LEU A N 1
ATOM 2493 C CA . LEU A 1 306 ? -23.397 0.956 22.580 1.00 96.94 306 LEU A CA 1
ATOM 2494 C C . LEU A 1 306 ? -22.690 -0.319 23.041 1.00 96.94 306 LEU A C 1
ATOM 2496 O O . LEU A 1 306 ? -21.824 -0.229 23.903 1.00 96.94 306 LEU A O 1
ATOM 2500 N N . ASP A 1 307 ? -22.997 -1.468 22.437 1.00 97.69 307 ASP A N 1
ATOM 2501 C CA . ASP A 1 307 ? -22.326 -2.741 22.721 1.00 97.69 307 ASP A CA 1
ATOM 2502 C C . ASP A 1 307 ? -20.815 -2.657 22.456 1.00 97.69 307 ASP A C 1
ATOM 2504 O O . ASP A 1 307 ? -20.019 -3.043 23.308 1.00 97.69 307 ASP A O 1
ATOM 2508 N N . ALA A 1 308 ? -20.415 -2.071 21.322 1.00 97.56 308 ALA A N 1
ATOM 2509 C CA . ALA A 1 308 ? -19.012 -1.866 20.960 1.00 97.56 308 ALA A CA 1
ATOM 2510 C C . ALA A 1 308 ? -18.271 -0.942 21.942 1.00 97.56 308 ALA A C 1
ATOM 2512 O O . ALA A 1 308 ? -17.158 -1.252 22.366 1.00 97.56 308 ALA A O 1
ATOM 2513 N N . ILE A 1 309 ? -18.897 0.173 22.337 1.00 96.94 309 ILE A N 1
ATOM 2514 C CA . ILE A 1 309 ? -18.321 1.136 23.288 1.00 96.94 309 ILE A CA 1
ATOM 2515 C C . ILE A 1 309 ? -18.194 0.524 24.687 1.00 96.94 309 ILE A C 1
ATOM 2517 O O . ILE A 1 309 ? -17.146 0.657 25.314 1.00 96.94 309 ILE A O 1
ATOM 2521 N N . VAL A 1 310 ? -19.248 -0.136 25.176 1.00 95.81 310 VAL A N 1
ATOM 2522 C CA . VAL A 1 310 ? -19.300 -0.694 26.536 1.00 95.81 310 VAL A CA 1
ATOM 2523 C C . VAL A 1 310 ? -18.353 -1.882 26.687 1.00 95.81 310 VAL A C 1
ATOM 2525 O O . VAL A 1 310 ? -17.675 -1.983 27.704 1.00 95.81 310 VAL A O 1
ATOM 2528 N N . ASN A 1 311 ? -18.276 -2.759 25.683 1.00 95.75 311 ASN A N 1
ATOM 2529 C CA . ASN A 1 311 ? -17.431 -3.955 25.737 1.00 95.75 311 ASN A CA 1
ATOM 2530 C C . ASN A 1 311 ? -16.015 -3.743 25.179 1.00 95.75 311 ASN A C 1
ATOM 2532 O O . ASN A 1 311 ? -15.233 -4.691 25.140 1.00 95.75 311 ASN A O 1
ATOM 2536 N N . GLY A 1 312 ? -15.678 -2.528 24.739 1.00 95.75 312 GLY A N 1
ATOM 2537 C CA . GLY A 1 312 ? -14.321 -2.180 24.327 1.00 95.75 312 GLY A CA 1
ATOM 2538 C C . GLY A 1 312 ? -13.850 -2.916 23.074 1.00 95.75 312 GLY A C 1
ATOM 2539 O O . GLY A 1 312 ? -12.777 -3.517 23.082 1.00 95.75 312 GLY A O 1
ATOM 2540 N N . TYR A 1 313 ? -14.641 -2.905 21.998 1.00 97.62 313 TYR A N 1
ATOM 2541 C CA . TYR A 1 313 ? -14.227 -3.510 20.731 1.00 97.62 313 TYR A CA 1
ATOM 2542 C C . TYR A 1 313 ? -14.599 -2.672 19.507 1.00 97.62 313 TYR A C 1
ATOM 2544 O O . TYR A 1 313 ? -15.541 -1.882 19.509 1.00 97.62 313 TYR A O 1
ATOM 2552 N N . CYS A 1 314 ? -13.860 -2.880 18.422 1.00 98.00 314 CYS A N 1
ATOM 2553 C CA . CYS A 1 314 ? -14.166 -2.364 17.095 1.00 98.00 314 CYS A CA 1
ATOM 2554 C C . CYS A 1 314 ? -14.767 -3.486 16.249 1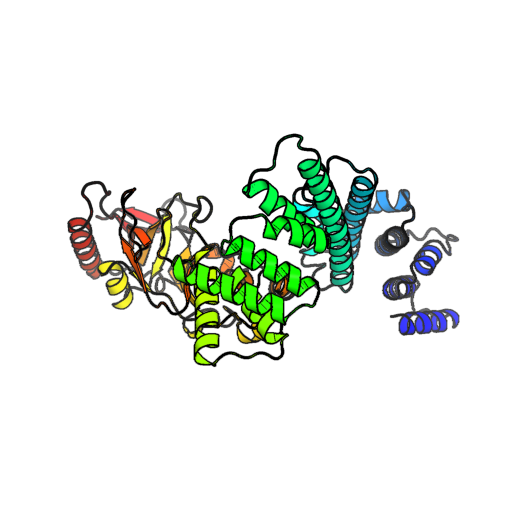.00 98.00 314 CYS A C 1
ATOM 2556 O O . CYS A 1 314 ? -14.120 -4.508 16.029 1.00 98.00 314 CYS A O 1
ATOM 2558 N N . TYR A 1 315 ? -16.007 -3.309 15.788 1.00 98.00 315 TYR A N 1
ATOM 2559 C CA . TYR A 1 315 ? -16.623 -4.233 14.836 1.00 98.00 315 TYR A CA 1
ATOM 2560 C C . TYR A 1 315 ? -15.999 -4.054 13.451 1.00 98.00 315 TYR A C 1
ATOM 2562 O O . TYR A 1 315 ? -15.960 -2.932 12.940 1.00 98.00 315 TYR A O 1
ATOM 2570 N N . LEU A 1 316 ? -15.564 -5.155 12.842 1.00 97.81 316 LEU A N 1
ATOM 2571 C CA . LEU A 1 316 ? -15.025 -5.188 11.491 1.00 97.81 316 LEU A CA 1
ATOM 2572 C C . LEU A 1 316 ? -16.122 -5.619 10.502 1.00 97.81 316 LEU A C 1
ATOM 2574 O O . LEU A 1 316 ? -16.601 -6.756 10.525 1.00 97.81 316 LEU A O 1
ATOM 2578 N N . ALA A 1 317 ? -16.530 -4.709 9.624 1.00 95.75 317 ALA A N 1
ATOM 2579 C CA . ALA A 1 317 ? -17.497 -4.946 8.559 1.00 95.75 317 ALA A CA 1
ATOM 2580 C C . ALA A 1 317 ? -16.915 -5.866 7.474 1.00 95.75 317 ALA A C 1
ATOM 2582 O O . ALA A 1 317 ? -15.733 -5.756 7.144 1.00 95.75 317 ALA A O 1
ATOM 2583 N N . SER A 1 318 ? -17.733 -6.770 6.928 1.00 94.06 318 SER A N 1
ATOM 2584 C CA . SER A 1 318 ? -17.389 -7.488 5.692 1.00 94.06 318 SER A CA 1
ATOM 2585 C C . SER A 1 318 ? -17.588 -6.590 4.467 1.00 94.06 318 SER A C 1
ATOM 2587 O O . SER A 1 318 ? -18.216 -5.533 4.571 1.00 94.06 318 SER A O 1
ATOM 2589 N N . SER A 1 319 ? -17.075 -7.005 3.307 1.00 90.50 319 SER A N 1
ATOM 2590 C CA . SER A 1 319 ? -17.230 -6.272 2.041 1.00 90.50 319 SER A CA 1
ATOM 2591 C C . SER A 1 319 ? -18.697 -5.990 1.700 1.00 90.50 319 SER A C 1
ATOM 2593 O O . SER A 1 319 ? -19.022 -4.896 1.252 1.00 90.50 319 SER A O 1
ATOM 2595 N N . GLU A 1 320 ? -19.609 -6.921 1.992 1.00 90.00 320 GLU A N 1
ATOM 2596 C CA . GLU A 1 320 ? -21.044 -6.779 1.708 1.00 90.00 320 GLU A CA 1
ATOM 2597 C C . GLU A 1 320 ? -21.754 -5.765 2.619 1.00 90.00 320 GLU A C 1
ATOM 2599 O O . GLU A 1 320 ? -22.891 -5.377 2.352 1.00 90.00 320 GLU A O 1
ATOM 2604 N N . GLN A 1 321 ? -21.113 -5.360 3.718 1.00 92.56 321 GLN A N 1
ATOM 2605 C CA . GLN A 1 321 ? -21.647 -4.393 4.679 1.00 92.56 321 GLN A CA 1
ATOM 2606 C C . GLN A 1 321 ? -21.150 -2.964 4.422 1.00 92.56 321 GLN A C 1
ATOM 2608 O O . GLN A 1 321 ? -21.592 -2.038 5.107 1.00 92.56 321 GLN A O 1
ATOM 2613 N N . LEU A 1 322 ? -20.227 -2.777 3.476 1.00 91.00 322 LEU A N 1
ATOM 2614 C CA . LEU A 1 322 ? -19.696 -1.465 3.119 1.00 91.00 322 LEU A CA 1
ATOM 2615 C C . LEU A 1 322 ? -20.725 -0.673 2.306 1.00 91.00 322 LEU A C 1
ATOM 2617 O O . LEU A 1 322 ? -21.563 -1.225 1.596 1.00 91.00 322 LEU A O 1
ATOM 2621 N N . ASN A 1 323 ? -20.682 0.650 2.439 1.00 85.50 323 ASN A N 1
ATOM 2622 C CA . ASN A 1 323 ? -21.635 1.548 1.790 1.00 85.50 323 ASN A CA 1
ATOM 2623 C C . ASN A 1 323 ? -21.266 1.887 0.340 1.00 85.50 323 ASN A C 1
ATOM 2625 O O . ASN A 1 323 ? -22.136 2.343 -0.404 1.00 85.50 323 ASN A O 1
ATOM 2629 N N . ASP A 1 324 ? -20.009 1.689 -0.059 1.00 86.19 324 ASP A N 1
ATOM 2630 C CA . ASP A 1 324 ? -19.559 1.879 -1.435 1.00 86.19 324 ASP A CA 1
ATOM 2631 C C . ASP A 1 324 ? -19.549 0.526 -2.187 1.00 86.19 324 ASP A C 1
ATOM 2633 O O . ASP A 1 324 ? -18.748 -0.355 -1.869 1.00 86.19 324 ASP A O 1
ATOM 2637 N N . PRO A 1 325 ? -20.417 0.332 -3.201 1.00 80.44 325 PRO A N 1
ATOM 2638 C CA . PRO A 1 325 ? -20.545 -0.938 -3.918 1.00 80.44 325 PRO A CA 1
ATOM 2639 C C . PRO A 1 325 ? -19.346 -1.282 -4.815 1.00 80.44 325 PRO A C 1
ATOM 2641 O O . PRO A 1 325 ? -19.285 -2.395 -5.333 1.00 80.44 325 PRO A O 1
ATOM 2644 N N . ILE A 1 326 ? -18.419 -0.344 -5.048 1.00 78.81 326 ILE A N 1
ATOM 2645 C CA . ILE A 1 326 ? -17.174 -0.590 -5.801 1.00 78.81 326 ILE A CA 1
ATOM 2646 C C . ILE A 1 326 ? -15.941 -0.684 -4.883 1.00 78.81 326 ILE A C 1
ATOM 2648 O O . ILE A 1 326 ? -14.792 -0.728 -5.352 1.00 78.81 326 ILE A O 1
ATOM 2652 N N . GLU A 1 327 ? -16.168 -0.699 -3.569 1.00 77.00 327 GLU A N 1
ATOM 2653 C CA . GLU A 1 327 ? -15.146 -0.930 -2.558 1.00 77.00 327 GLU A CA 1
ATOM 2654 C C . GLU A 1 327 ? -14.783 -2.422 -2.500 1.00 77.00 327 GLU A C 1
ATOM 2656 O O . GLU A 1 327 ? -15.638 -3.285 -2.663 1.00 77.00 327 GLU A O 1
ATOM 2661 N N . LEU A 1 328 ? -13.494 -2.735 -2.314 1.00 85.38 328 LEU A N 1
ATOM 2662 C CA . LEU A 1 328 ? -12.973 -4.112 -2.250 1.00 85.38 328 LEU A CA 1
ATOM 2663 C C . LEU A 1 328 ? -13.363 -5.028 -3.452 1.00 85.38 328 LEU A C 1
ATOM 2665 O O . LEU A 1 328 ? -13.969 -6.081 -3.252 1.00 85.38 328 LEU A O 1
ATOM 2669 N N . PRO A 1 329 ? -12.999 -4.703 -4.713 1.00 82.75 329 PRO A N 1
ATOM 2670 C CA . PRO A 1 329 ? -13.426 -5.446 -5.905 1.00 82.75 329 PRO A CA 1
ATOM 2671 C C . PRO A 1 329 ? -12.627 -6.748 -6.105 1.00 82.75 329 PRO A C 1
ATOM 2673 O O . PRO A 1 329 ? -11.869 -6.881 -7.068 1.00 82.75 329 PRO A O 1
ATOM 2676 N N . TYR A 1 330 ? -12.779 -7.705 -5.184 1.00 83.31 330 TYR A N 1
ATOM 2677 C CA . TYR A 1 330 ? -11.993 -8.941 -5.151 1.00 83.31 330 TYR A CA 1
ATOM 2678 C C . TYR A 1 330 ? -12.053 -9.723 -6.466 1.00 83.31 330 TYR A C 1
ATOM 2680 O O . TYR A 1 330 ? -11.002 -10.066 -6.998 1.00 83.31 330 TYR A O 1
ATOM 2688 N N . ASP A 1 331 ? -13.242 -9.974 -7.017 1.00 81.94 331 ASP A N 1
ATOM 2689 C CA . ASP A 1 331 ? -13.401 -10.791 -8.231 1.00 81.94 331 ASP A CA 1
ATOM 2690 C C . ASP A 1 331 ? -12.690 -10.165 -9.441 1.00 81.94 331 ASP A C 1
ATOM 2692 O O . ASP A 1 331 ? -11.957 -10.833 -10.167 1.00 81.94 331 ASP A O 1
ATOM 2696 N N . SER A 1 332 ? -12.837 -8.849 -9.624 1.00 77.25 332 SER A N 1
ATOM 2697 C CA . SER A 1 332 ? -12.184 -8.101 -10.710 1.00 77.25 332 SER A CA 1
ATOM 2698 C C . SER A 1 332 ? -10.662 -8.090 -10.573 1.00 77.25 332 SER A C 1
ATOM 2700 O O . SER A 1 332 ? -9.927 -8.104 -11.563 1.00 77.25 332 SER A O 1
ATOM 2702 N N . LEU A 1 333 ? -10.180 -8.040 -9.334 1.00 74.25 333 LEU A N 1
ATOM 2703 C CA . LEU A 1 333 ? -8.766 -8.021 -9.016 1.00 74.25 333 LEU A CA 1
ATOM 2704 C C . LEU A 1 333 ? -8.161 -9.438 -9.166 1.00 74.25 333 LEU A C 1
ATOM 2706 O O . LEU A 1 333 ? -7.123 -9.611 -9.802 1.00 74.25 333 LEU A O 1
ATOM 2710 N N . SER A 1 334 ? -8.829 -10.476 -8.672 1.00 71.00 334 SER A N 1
ATOM 2711 C CA . SER A 1 334 ? -8.320 -11.858 -8.635 1.00 71.00 334 SER A CA 1
ATOM 2712 C C . SER A 1 334 ? -8.509 -12.648 -9.937 1.00 71.00 334 SER A C 1
ATOM 2714 O O . SER A 1 334 ? -8.080 -13.795 -10.021 1.00 71.00 334 SER A O 1
ATOM 2716 N N . ALA A 1 335 ? -9.084 -12.036 -10.978 1.00 69.06 335 ALA A N 1
ATOM 2717 C CA . ALA A 1 335 ? -9.268 -12.659 -12.290 1.00 69.06 335 ALA A CA 1
ATOM 2718 C C . ALA A 1 335 ? -7.953 -13.038 -13.013 1.00 69.06 335 ALA A C 1
ATOM 2720 O O . ALA A 1 335 ? -7.982 -13.862 -13.927 1.00 69.06 335 ALA A O 1
ATOM 2721 N N . ASP A 1 336 ? -6.810 -12.464 -12.613 1.00 62.25 336 ASP A N 1
ATOM 2722 C CA . ASP A 1 336 ? -5.486 -12.851 -13.121 1.00 62.25 336 ASP A CA 1
ATOM 2723 C C . ASP A 1 336 ? -4.890 -14.015 -12.333 1.00 62.25 336 ASP A C 1
ATOM 2725 O O . ASP A 1 336 ? -4.898 -14.016 -11.099 1.00 62.25 336 ASP A O 1
ATOM 2729 N N . LYS A 1 337 ? -4.281 -14.964 -13.054 1.00 57.31 337 LYS A N 1
ATOM 2730 C CA . LYS A 1 337 ? -3.642 -16.165 -12.487 1.00 57.31 337 LYS A CA 1
ATOM 2731 C C . LYS A 1 337 ? -2.455 -15.874 -11.564 1.00 57.31 337 LYS A C 1
ATOM 2733 O O . LYS A 1 337 ? -2.021 -16.784 -10.869 1.00 57.31 337 LYS A O 1
ATOM 2738 N N . ASP A 1 338 ? -1.964 -14.641 -11.520 1.00 55.06 338 ASP A N 1
ATOM 2739 C CA . ASP A 1 338 ? -0.840 -14.246 -10.667 1.00 55.06 338 ASP A CA 1
ATOM 2740 C C . ASP A 1 338 ? -1.257 -13.958 -9.209 1.00 55.06 338 ASP A C 1
ATOM 2742 O O . ASP A 1 338 ? -0.408 -13.792 -8.339 1.00 55.06 338 ASP A O 1
ATOM 2746 N N . ASN A 1 339 ? -2.562 -13.963 -8.897 1.00 62.84 339 ASN A N 1
ATOM 2747 C CA . ASN A 1 339 ? -3.107 -13.559 -7.590 1.00 62.84 339 ASN A CA 1
ATOM 2748 C C . ASN A 1 339 ? -3.742 -14.715 -6.795 1.00 62.84 339 ASN A C 1
ATOM 2750 O O . ASN A 1 339 ? -4.754 -14.544 -6.111 1.00 62.84 339 ASN A O 1
ATOM 2754 N N . LEU A 1 340 ? -3.149 -15.910 -6.867 1.00 67.94 340 LEU A N 1
ATOM 2755 C CA . LEU A 1 340 ? -3.747 -17.169 -6.387 1.00 67.94 340 LEU A CA 1
ATOM 2756 C C . LEU A 1 340 ? -4.057 -17.216 -4.882 1.00 67.94 340 LEU A C 1
ATOM 2758 O O . LEU A 1 340 ? -4.845 -18.069 -4.451 1.00 67.94 340 LEU A O 1
ATOM 2762 N N . PHE A 1 341 ? -3.461 -16.335 -4.075 1.00 86.56 341 PHE A N 1
ATOM 2763 C CA . PHE A 1 341 ? -3.456 -16.489 -2.618 1.00 86.56 341 PHE A CA 1
ATOM 2764 C C . PHE A 1 341 ? -4.327 -15.492 -1.851 1.00 86.56 341 PHE A C 1
ATOM 2766 O O . PHE A 1 341 ? -4.763 -15.832 -0.754 1.00 86.56 341 PHE A O 1
ATOM 2773 N N . LEU A 1 342 ? -4.655 -14.313 -2.397 1.00 88.38 342 LEU A N 1
ATOM 2774 C CA . LEU A 1 342 ? -5.560 -13.383 -1.702 1.00 88.38 342 LEU A CA 1
ATOM 2775 C C . LEU A 1 342 ? -6.972 -13.988 -1.611 1.00 88.38 342 LEU A C 1
ATOM 2777 O O . LEU A 1 342 ? -7.411 -14.658 -2.549 1.00 88.38 342 LEU A O 1
ATOM 2781 N N . ARG A 1 343 ? -7.712 -13.747 -0.521 1.00 89.81 343 ARG A N 1
ATOM 2782 C CA . ARG A 1 343 ? -9.120 -14.167 -0.343 1.00 89.81 343 ARG A CA 1
ATOM 2783 C C . ARG A 1 343 ? -10.024 -13.009 0.121 1.00 89.81 343 ARG A C 1
ATOM 2785 O O . ARG A 1 343 ? -9.550 -12.139 0.848 1.00 89.81 343 ARG A O 1
ATOM 2792 N N . PRO A 1 344 ? -11.334 -13.010 -0.205 1.00 90.50 344 PRO A N 1
ATOM 2793 C CA . PRO A 1 344 ? -12.251 -11.901 0.089 1.00 90.50 344 PRO A CA 1
ATOM 2794 C C . PRO A 1 344 ? -12.774 -11.884 1.538 1.00 90.50 344 PRO A C 1
ATOM 2796 O O . PRO A 1 344 ? -13.832 -11.332 1.803 1.00 90.50 344 PRO A O 1
ATOM 2799 N N . ASN A 1 345 ? -12.056 -12.479 2.498 1.00 93.31 345 ASN A N 1
ATOM 2800 C CA . ASN A 1 345 ? -12.514 -12.589 3.895 1.00 93.31 345 ASN A CA 1
ATOM 2801 C C . ASN A 1 345 ? -11.869 -11.561 4.835 1.00 93.31 345 ASN A C 1
ATOM 2803 O O . ASN A 1 345 ? -11.899 -11.729 6.058 1.00 93.31 345 ASN A O 1
ATOM 2807 N N . PHE A 1 346 ? -11.254 -10.515 4.283 1.00 95.06 346 PHE A N 1
ATOM 2808 C CA . PHE A 1 346 ? -10.822 -9.379 5.087 1.00 95.06 346 PHE A CA 1
ATOM 2809 C C . PHE A 1 346 ? -12.029 -8.583 5.557 1.00 95.06 346 PHE A C 1
ATOM 2811 O O . PHE A 1 346 ? -12.995 -8.381 4.823 1.00 95.06 346 PHE A O 1
ATOM 2818 N N . ARG A 1 347 ? -11.949 -8.125 6.799 1.00 96.25 347 ARG A N 1
ATOM 2819 C CA . ARG A 1 347 ? -12.970 -7.308 7.441 1.00 96.25 347 ARG A CA 1
ATOM 2820 C C . ARG A 1 347 ? -12.321 -6.036 7.949 1.00 96.25 347 ARG A C 1
ATOM 2822 O O . ARG A 1 347 ? -11.146 -6.063 8.314 1.00 96.25 347 ARG A O 1
ATOM 2829 N N . LEU A 1 348 ? -13.062 -4.929 7.967 1.00 96.94 348 LEU A N 1
ATOM 2830 C CA . LEU A 1 348 ? -12.497 -3.623 8.306 1.00 96.94 348 LEU A CA 1
ATOM 2831 C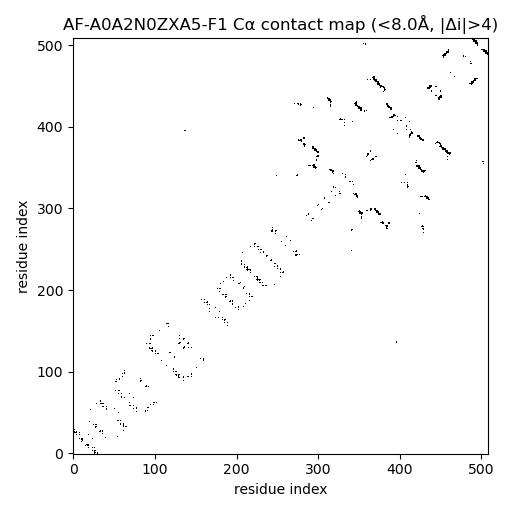 C . LEU A 1 348 ? -13.397 -2.749 9.177 1.00 96.94 348 LEU A C 1
ATOM 2833 O O . LEU A 1 348 ? -14.621 -2.806 9.116 1.00 96.94 348 LEU A O 1
ATOM 2837 N N . ALA A 1 349 ? -12.771 -1.889 9.970 1.00 97.38 349 ALA A N 1
ATOM 2838 C CA . ALA A 1 349 ? -13.392 -0.766 10.646 1.00 97.38 349 ALA A CA 1
ATOM 2839 C C . ALA A 1 349 ? -12.761 0.531 10.143 1.00 97.38 349 ALA A C 1
ATOM 2841 O O . ALA A 1 349 ? -11.556 0.745 10.272 1.00 97.38 349 ALA A O 1
ATOM 2842 N N . SER A 1 350 ? -13.606 1.423 9.635 1.00 96.31 350 SER A N 1
ATOM 2843 C CA . SER A 1 350 ? -13.190 2.748 9.181 1.00 96.31 350 SER A CA 1
ATOM 2844 C C . SER A 1 350 ? -13.156 3.748 10.335 1.00 96.31 350 SER A C 1
ATOM 2846 O O . SER A 1 350 ? -14.156 3.941 11.039 1.00 96.31 350 SER A O 1
ATOM 2848 N N . PHE A 1 351 ? -12.009 4.392 10.497 1.00 97.75 351 PHE A N 1
ATOM 2849 C CA . PHE A 1 351 ? -11.769 5.582 11.303 1.00 97.75 351 PHE A CA 1
ATOM 2850 C C . PHE A 1 351 ? -11.431 6.754 10.382 1.00 97.75 351 PHE A C 1
ATOM 2852 O O . PHE A 1 351 ? -11.263 6.591 9.178 1.00 97.75 351 PHE A O 1
ATOM 2859 N N . SER A 1 352 ? -11.320 7.948 10.944 1.00 97.69 352 SER A N 1
ATOM 2860 C CA . SER A 1 352 ? -11.104 9.184 10.214 1.00 97.69 352 SER A CA 1
ATOM 2861 C C . SER A 1 352 ? -10.061 10.042 10.915 1.00 97.69 352 SER A C 1
ATOM 2863 O O . SER A 1 352 ? -10.076 10.186 12.135 1.00 97.69 352 SER A O 1
ATOM 2865 N N . ASN A 1 353 ? -9.196 10.673 10.126 1.00 97.19 353 ASN A N 1
ATOM 2866 C CA . ASN A 1 353 ? -8.361 11.789 10.574 1.00 97.19 353 ASN A CA 1
ATOM 2867 C C . ASN A 1 353 ? -9.110 13.137 10.579 1.00 97.19 353 ASN A C 1
ATOM 2869 O O . ASN A 1 353 ? -8.522 14.171 10.892 1.00 97.19 353 ASN A O 1
ATOM 2873 N N . ASN A 1 354 ? -10.386 13.154 10.189 1.00 95.25 354 ASN A N 1
ATOM 2874 C CA . ASN A 1 354 ? -11.219 14.345 10.123 1.00 95.25 354 ASN A CA 1
ATOM 2875 C C . ASN A 1 354 ? -12.165 14.426 11.334 1.00 95.25 354 ASN A C 1
ATOM 2877 O O . ASN A 1 354 ? -13.259 13.855 11.346 1.00 95.25 354 ASN A O 1
ATOM 2881 N N . GLU A 1 355 ? -11.751 15.180 12.349 1.00 93.69 355 GLU A N 1
ATOM 2882 C CA . GLU A 1 355 ? -12.523 15.386 13.581 1.00 93.69 355 GLU A CA 1
ATOM 2883 C C . GLU A 1 355 ? -13.719 16.333 13.421 1.00 93.69 355 GLU A C 1
ATOM 2885 O O . GLU A 1 355 ? -14.560 16.428 14.313 1.00 93.69 355 GLU A O 1
ATOM 2890 N N . ASN A 1 356 ? -13.821 17.047 12.296 1.00 92.31 356 ASN A N 1
ATOM 2891 C CA . ASN A 1 356 ? -14.861 18.045 12.082 1.00 92.31 356 ASN A CA 1
ATOM 2892 C C . ASN A 1 356 ? -15.350 18.059 10.630 1.00 92.31 356 ASN A C 1
ATOM 2894 O O . ASN A 1 356 ? -15.056 18.967 9.853 1.00 92.31 356 ASN A O 1
ATOM 2898 N N . SER A 1 357 ? -16.113 17.027 10.258 1.00 93.44 357 SER A N 1
ATOM 2899 C CA . SER A 1 357 ? -16.690 16.905 8.918 1.00 93.44 357 SER A CA 1
ATOM 2900 C C . SER A 1 357 ? -18.212 16.927 8.939 1.00 93.44 357 SER A C 1
ATOM 2902 O O . SER A 1 357 ? -18.867 15.985 9.386 1.00 93.44 357 SER A O 1
ATOM 2904 N N . MET A 1 358 ? -18.784 17.985 8.360 1.00 93.06 358 MET A N 1
ATOM 2905 C CA . MET A 1 358 ? -20.230 18.121 8.159 1.00 93.06 358 MET A CA 1
ATOM 2906 C C . MET A 1 358 ? -20.814 16.946 7.351 1.00 93.06 358 MET A C 1
ATOM 2908 O O . MET A 1 358 ? -21.911 16.468 7.649 1.00 93.06 358 MET A O 1
ATOM 2912 N N . LEU A 1 359 ? -20.072 16.456 6.349 1.00 94.69 359 LEU A N 1
ATOM 2913 C CA . LEU A 1 359 ? -20.475 15.310 5.528 1.00 94.69 359 LEU A CA 1
ATOM 2914 C C . LEU A 1 359 ? -20.455 14.008 6.337 1.00 94.69 359 LEU A C 1
ATOM 2916 O O . LEU A 1 359 ? -21.425 13.257 6.281 1.00 94.69 359 LEU A O 1
ATOM 2920 N N . MET A 1 360 ? -19.420 13.775 7.156 1.00 96.12 360 MET A N 1
ATOM 2921 C CA . MET A 1 360 ? -19.347 12.577 8.009 1.00 96.12 360 MET A CA 1
ATOM 2922 C C . MET A 1 360 ? -20.489 12.534 9.025 1.00 96.12 360 MET A C 1
ATOM 2924 O O . MET A 1 360 ? -21.133 11.498 9.184 1.00 96.12 360 MET A O 1
ATOM 2928 N N . TRP A 1 361 ? -20.798 13.666 9.664 1.00 97.06 361 TRP A N 1
ATOM 2929 C CA . TRP A 1 361 ? -21.947 13.765 10.566 1.00 97.06 361 TRP A CA 1
ATOM 2930 C C . TRP A 1 361 ? -23.280 13.457 9.869 1.00 97.06 361 TRP A C 1
ATOM 2932 O O . TRP A 1 361 ? -24.183 12.873 10.471 1.00 97.06 361 TRP A O 1
ATOM 2942 N N . SER A 1 362 ? -23.405 13.847 8.599 1.00 95.31 362 SER A N 1
ATOM 2943 C CA . SER A 1 362 ? -24.620 13.631 7.813 1.00 95.31 362 SER A CA 1
ATOM 2944 C C . SER A 1 362 ? -24.768 12.166 7.394 1.00 95.31 362 SER A C 1
ATOM 2946 O O . SER A 1 362 ? -25.825 11.579 7.612 1.00 95.31 362 SER A O 1
ATOM 2948 N N . HIS A 1 363 ? -23.704 11.563 6.854 1.00 94.06 363 HIS A N 1
ATOM 2949 C CA . HIS A 1 363 ? -23.726 10.206 6.298 1.00 94.06 363 HIS A CA 1
ATOM 2950 C C . HIS A 1 363 ? -23.603 9.104 7.360 1.00 94.06 363 HIS A C 1
ATOM 2952 O O . HIS A 1 363 ? -24.345 8.127 7.311 1.00 94.06 363 HIS A O 1
ATOM 2958 N N . TYR A 1 364 ? -22.695 9.257 8.329 1.00 95.81 364 TYR A N 1
ATOM 2959 C CA . TYR A 1 364 ? -22.300 8.172 9.240 1.00 95.81 364 TYR A CA 1
ATOM 2960 C C . TYR A 1 364 ? -22.814 8.332 10.669 1.00 95.81 364 TYR A C 1
ATOM 2962 O O . TYR A 1 364 ? -22.898 7.352 11.404 1.00 95.81 364 TYR A O 1
ATOM 2970 N N . ALA A 1 365 ? -23.208 9.543 11.065 1.00 96.50 365 ALA A N 1
ATOM 2971 C CA . ALA A 1 365 ? -23.809 9.815 12.371 1.00 96.50 365 ALA A CA 1
ATOM 2972 C C . ALA A 1 365 ? -25.302 10.162 12.259 1.00 96.50 365 ALA A C 1
ATOM 2974 O O . ALA A 1 365 ? -25.798 11.054 12.952 1.00 96.50 365 ALA A O 1
ATOM 2975 N N . GLU A 1 366 ? -26.007 9.449 11.373 1.00 95.31 366 GLU A N 1
ATOM 2976 C CA . GLU A 1 366 ? -27.470 9.450 11.260 1.00 95.31 366 GLU A CA 1
ATOM 2977 C C . GLU A 1 366 ? -28.062 10.868 11.144 1.00 95.31 366 GLU A C 1
ATOM 2979 O O . GLU A 1 366 ? -28.921 11.282 11.913 1.00 95.31 366 GLU A O 1
ATOM 2984 N N . ASN A 1 367 ? -27.579 11.667 10.187 1.00 96.38 367 ASN A N 1
ATOM 2985 C CA . ASN A 1 367 ? -28.022 13.055 10.005 1.00 96.38 367 ASN A CA 1
ATOM 2986 C C . ASN A 1 367 ? -27.863 13.932 11.264 1.00 96.38 367 ASN A C 1
ATOM 2988 O O . ASN A 1 367 ? -28.753 14.726 11.594 1.00 96.38 367 ASN A O 1
ATOM 2992 N N . HIS A 1 368 ? -26.700 13.849 11.919 1.00 96.75 368 HIS A N 1
ATOM 2993 C CA . HIS A 1 368 ? -26.335 14.609 13.126 1.00 96.75 368 HIS A CA 1
ATOM 2994 C C . HIS A 1 368 ? -27.072 14.198 14.414 1.00 96.75 368 HIS A C 1
ATOM 2996 O O . HIS A 1 368 ? -27.037 14.955 15.391 1.00 96.75 368 HIS A O 1
ATOM 3002 N N . THR A 1 369 ? -27.732 13.036 14.453 1.00 97.25 369 THR A N 1
ATOM 3003 C CA . THR A 1 369 ? -28.336 12.475 15.684 1.00 97.25 369 THR A CA 1
ATOM 3004 C C . THR A 1 369 ? -27.503 11.367 16.323 1.00 97.25 369 THR A C 1
ATOM 3006 O O . THR A 1 369 ? -27.898 10.846 17.361 1.00 97.25 369 THR A O 1
ATOM 3009 N N . GLY A 1 370 ? -26.371 11.007 15.719 1.00 97.56 370 GLY A N 1
ATOM 3010 C CA . GLY A 1 370 ? -25.447 9.986 16.197 1.00 97.56 370 GLY A CA 1
ATOM 3011 C C . GLY A 1 370 ? -24.327 10.518 17.094 1.00 97.56 370 GLY A C 1
ATOM 3012 O O . GLY A 1 370 ? -24.446 11.562 17.744 1.00 97.56 370 GLY A O 1
ATOM 3013 N N . LEU A 1 371 ? -23.222 9.774 17.115 1.00 97.88 371 LEU A N 1
ATOM 3014 C CA . LEU A 1 371 ? -22.042 10.019 17.941 1.00 97.88 371 LEU A CA 1
ATOM 3015 C C . LEU A 1 371 ? -20.786 10.164 17.075 1.00 97.88 371 LEU A C 1
ATOM 3017 O O . LEU A 1 371 ? -20.689 9.567 16.006 1.00 97.88 371 LEU A O 1
ATOM 3021 N N . MET A 1 372 ? -19.790 10.878 17.584 1.00 98.19 372 MET A N 1
ATOM 3022 C CA . MET A 1 372 ? -18.402 10.772 17.143 1.00 98.19 372 MET A CA 1
ATOM 3023 C C . MET A 1 372 ? -17.557 10.352 18.344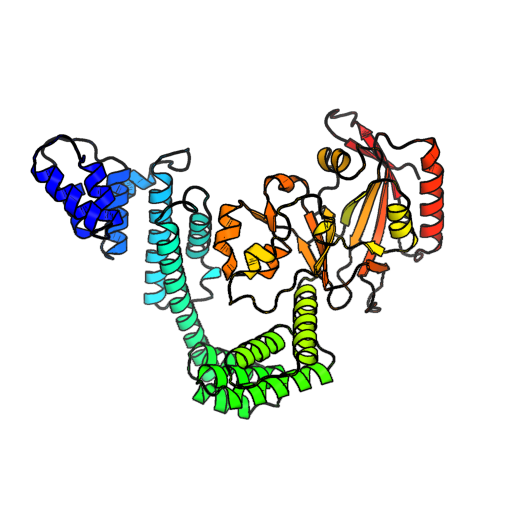 1.00 98.19 372 MET A C 1
ATOM 3025 O O . MET A 1 372 ? -17.553 11.038 19.362 1.00 98.19 372 MET A O 1
ATOM 3029 N N . VAL A 1 373 ? -16.854 9.230 18.233 1.00 98.44 373 VAL A N 1
ATOM 3030 C CA . VAL A 1 373 ? -15.963 8.713 19.277 1.00 98.44 373 VAL A CA 1
ATOM 3031 C C . VAL A 1 373 ? -14.519 8.969 18.863 1.00 98.44 373 VAL A C 1
ATOM 3033 O O . VAL A 1 373 ? -14.125 8.639 17.744 1.00 98.44 373 VAL A O 1
ATOM 3036 N N . GLU A 1 374 ? -13.742 9.572 19.757 1.00 98.06 374 GLU A N 1
ATOM 3037 C CA . GLU A 1 374 ? -12.300 9.764 19.610 1.00 98.06 374 GLU A CA 1
ATOM 3038 C C . GLU A 1 374 ? -11.572 8.617 20.312 1.00 98.06 374 GLU A C 1
ATOM 3040 O O . GLU A 1 374 ? -11.664 8.468 21.534 1.00 98.06 374 GLU A O 1
ATOM 3045 N N . TYR A 1 375 ? -10.842 7.825 19.534 1.00 96.94 375 TYR A N 1
ATOM 3046 C CA . TYR A 1 375 ? -9.992 6.741 20.010 1.00 96.94 375 TYR A CA 1
ATOM 3047 C C . TYR A 1 375 ? -8.533 7.180 19.977 1.00 96.94 375 TYR A C 1
ATOM 3049 O O . TYR A 1 375 ? -8.081 7.732 18.978 1.00 96.94 375 TYR A O 1
ATOM 3057 N N . CYS A 1 376 ? -7.793 6.902 21.042 1.00 94.50 376 CYS A N 1
ATOM 3058 C CA . CYS A 1 376 ? -6.349 7.068 21.093 1.00 94.50 376 CYS A CA 1
ATOM 3059 C C . CYS A 1 376 ? -5.681 5.711 20.844 1.00 94.50 376 CYS A C 1
ATOM 3061 O O . CYS A 1 376 ? -5.933 4.783 21.610 1.00 94.50 376 CYS A O 1
ATOM 3063 N N . PHE A 1 377 ? -4.862 5.593 19.794 1.00 93.50 377 PHE A N 1
ATOM 3064 C CA . PHE A 1 377 ? -4.089 4.390 19.460 1.00 93.50 377 PHE A CA 1
ATOM 3065 C C . PHE A 1 377 ? -2.621 4.568 19.852 1.00 93.50 377 PHE A C 1
ATOM 3067 O O . PHE A 1 377 ? -1.980 5.536 19.451 1.00 93.50 377 PHE A O 1
ATOM 3074 N N . GLU A 1 378 ? -2.062 3.617 20.597 1.00 88.62 378 GLU A N 1
ATOM 3075 C CA . GLU A 1 378 ? -0.682 3.693 21.100 1.00 88.62 378 GLU A CA 1
ATOM 3076 C C . GLU A 1 378 ? 0.288 2.713 20.436 1.00 88.62 378 GLU A C 1
ATOM 3078 O O . GLU A 1 378 ? 1.398 2.496 20.916 1.00 88.62 378 GLU A O 1
ATOM 3083 N N . GLY A 1 379 ? -0.095 2.161 19.288 1.00 82.06 379 GLY A N 1
ATOM 3084 C CA . GLY A 1 379 ? 0.836 1.494 18.384 1.00 82.06 379 GLY A CA 1
ATOM 3085 C C . GLY A 1 379 ? 0.691 -0.022 18.313 1.00 82.06 379 GLY A C 1
ATOM 3086 O O . GLY A 1 379 ? 0.774 -0.593 17.228 1.00 82.06 379 GLY A O 1
ATOM 3087 N N . GLU A 1 380 ? 0.468 -0.673 19.454 1.00 90.12 380 GLU A N 1
ATOM 3088 C CA . GLU A 1 380 ? 0.410 -2.135 19.536 1.00 90.12 380 GLU A CA 1
ATOM 3089 C C . GLU A 1 380 ? -0.943 -2.677 19.055 1.00 90.12 380 GLU A C 1
ATOM 3091 O O . GLU A 1 380 ? -2.005 -2.194 19.457 1.00 90.12 380 GLU A O 1
ATOM 3096 N N . LEU A 1 381 ? -0.892 -3.708 18.213 1.00 92.50 381 LEU A N 1
ATOM 3097 C CA . LEU A 1 381 ? -2.044 -4.442 17.697 1.00 92.50 381 LEU A CA 1
ATOM 3098 C C . LEU A 1 381 ? -1.874 -5.948 17.968 1.00 92.50 381 LEU A C 1
ATOM 3100 O O . LEU A 1 381 ? -0.731 -6.399 18.125 1.00 92.50 381 LEU A O 1
ATOM 3104 N N . PRO A 1 382 ? -2.979 -6.718 17.998 1.00 92.31 382 PRO A N 1
ATOM 3105 C CA . PRO A 1 382 ? -2.920 -8.177 17.982 1.00 92.31 382 PRO A CA 1
ATOM 3106 C C . PRO A 1 382 ? -2.243 -8.696 16.712 1.00 92.31 382 PRO A C 1
ATOM 3108 O O . PRO A 1 382 ? -2.222 -8.014 15.682 1.00 92.31 382 PRO A O 1
ATOM 3111 N N . ASP A 1 383 ? -1.739 -9.925 16.766 1.00 89.62 383 ASP A N 1
ATOM 3112 C CA . ASP A 1 383 ? -1.183 -10.582 15.584 1.00 89.62 383 ASP A CA 1
ATOM 3113 C C . ASP A 1 383 ? -2.271 -10.768 14.505 1.00 89.62 383 ASP A C 1
ATOM 3115 O O . ASP A 1 383 ? -3.454 -10.930 14.806 1.00 89.62 383 ASP A O 1
ATOM 3119 N N . GLY A 1 384 ? -1.885 -10.661 13.229 1.00 92.00 384 GLY A N 1
ATOM 3120 C CA . GLY A 1 384 ? -2.822 -10.737 12.098 1.00 92.00 384 GLY A CA 1
ATOM 3121 C C . GLY A 1 384 ? -3.734 -9.512 11.912 1.00 92.00 384 GLY A C 1
ATOM 3122 O O . GLY A 1 384 ? -4.609 -9.522 11.041 1.00 92.00 384 GLY A O 1
ATOM 3123 N N . VAL A 1 385 ? -3.535 -8.443 12.694 1.00 95.44 385 VAL A N 1
ATOM 3124 C CA . VAL A 1 385 ? -4.306 -7.194 12.610 1.00 95.44 385 VAL A CA 1
ATOM 3125 C C . VAL A 1 385 ? -3.449 -6.072 12.035 1.00 95.44 385 VAL A C 1
ATOM 3127 O O . VAL A 1 385 ? -2.331 -5.830 12.484 1.00 95.44 385 VAL A O 1
ATOM 3130 N N . GLY A 1 386 ? -4.012 -5.357 11.063 1.00 95.62 386 GLY A N 1
ATOM 3131 C CA . GLY A 1 386 ? -3.382 -4.224 10.402 1.00 95.62 386 GLY A CA 1
ATOM 3132 C C . GLY A 1 386 ? -4.132 -2.916 10.616 1.00 95.62 386 GLY A C 1
ATOM 3133 O O . GLY A 1 386 ? -5.358 -2.908 10.759 1.00 95.62 386 GLY A O 1
ATOM 3134 N N . ILE A 1 387 ? -3.412 -1.794 10.599 1.00 96.38 387 ILE A N 1
ATOM 3135 C CA . ILE A 1 387 ? -4.008 -0.457 10.515 1.00 96.38 387 ILE A CA 1
ATOM 3136 C C . ILE A 1 387 ? -3.228 0.449 9.566 1.00 96.38 387 ILE A C 1
ATOM 3138 O O . ILE A 1 387 ? -2.018 0.603 9.712 1.00 96.38 387 ILE A O 1
ATOM 3142 N N . ASP A 1 388 ? -3.912 1.089 8.615 1.00 95.12 388 ASP A N 1
ATOM 3143 C CA . ASP A 1 388 ? -3.270 2.081 7.745 1.00 95.12 388 ASP A CA 1
ATOM 3144 C C . ASP A 1 388 ? -4.258 3.066 7.098 1.00 95.12 388 ASP A C 1
ATOM 3146 O O . ASP A 1 388 ? -5.478 2.877 7.107 1.00 95.12 388 ASP A O 1
ATOM 3150 N N . LYS A 1 389 ? -3.721 4.157 6.548 1.00 94.81 389 LYS A N 1
ATOM 3151 C CA . LYS A 1 389 ? -4.454 5.183 5.808 1.00 94.81 389 LYS A CA 1
ATOM 3152 C C . LYS A 1 389 ? -4.897 4.671 4.447 1.00 94.81 389 LYS A C 1
ATOM 3154 O O . LYS A 1 389 ? -4.174 3.970 3.745 1.00 94.81 389 LYS A O 1
ATOM 3159 N N . VAL A 1 390 ? -6.061 5.147 4.030 1.00 92.69 390 VAL A N 1
ATOM 3160 C CA . VAL A 1 390 ? -6.550 4.955 2.669 1.00 92.69 390 VAL A CA 1
ATOM 3161 C C . VAL A 1 390 ? -5.916 5.977 1.732 1.00 92.69 390 VAL A C 1
ATOM 3163 O O . VAL A 1 390 ? -5.921 7.182 2.001 1.00 92.69 390 VAL A O 1
ATOM 3166 N N . SER A 1 391 ? -5.411 5.489 0.604 1.00 89.44 391 SER A N 1
ATOM 3167 C CA . SER A 1 391 ? -5.021 6.301 -0.542 1.00 89.44 391 SER A CA 1
ATOM 3168 C C . SER A 1 391 ? -6.224 6.549 -1.452 1.00 89.44 391 SER A C 1
ATOM 3170 O O . SER A 1 391 ? -7.013 5.646 -1.742 1.00 89.44 391 SER A O 1
ATOM 3172 N N . TYR A 1 392 ? -6.361 7.787 -1.919 1.00 87.94 392 TYR A N 1
ATOM 3173 C CA . TYR A 1 392 ? -7.451 8.201 -2.794 1.00 87.94 392 TYR A CA 1
ATOM 3174 C C . TYR A 1 392 ? -6.922 8.390 -4.207 1.00 87.94 392 TYR A C 1
ATOM 3176 O O . TYR A 1 392 ? -6.170 9.330 -4.470 1.00 87.94 392 TYR A O 1
ATOM 3184 N N . SER A 1 393 ? -7.324 7.514 -5.123 1.00 76.50 393 SER A N 1
ATOM 3185 C CA . SER A 1 393 ? -6.868 7.543 -6.513 1.00 76.50 393 SER A CA 1
ATOM 3186 C C . SER A 1 393 ? -8.037 7.571 -7.496 1.00 76.50 393 SER A C 1
ATOM 3188 O O . SER A 1 393 ? -9.175 7.210 -7.177 1.00 76.50 393 SER A O 1
ATOM 3190 N N . HIS A 1 394 ? -7.762 8.052 -8.712 1.00 71.31 394 HIS A N 1
ATOM 3191 C CA . HIS A 1 394 ? -8.696 7.932 -9.826 1.00 71.31 394 HIS A CA 1
ATOM 3192 C C . HIS A 1 394 ? -8.813 6.461 -10.257 1.00 71.31 394 HIS A C 1
ATOM 3194 O O . HIS A 1 394 ? -7.850 5.696 -10.197 1.00 71.31 394 HIS A O 1
ATOM 3200 N N . THR A 1 395 ? -10.001 6.057 -10.710 1.00 67.81 395 THR A N 1
ATOM 3201 C CA . THR A 1 395 ? -10.324 4.662 -11.069 1.00 67.81 395 THR A CA 1
ATOM 3202 C C . THR A 1 395 ? -9.396 4.082 -12.138 1.00 67.81 395 THR A C 1
ATOM 3204 O O . THR A 1 395 ? -9.044 2.906 -12.075 1.00 67.81 395 THR A O 1
ATOM 3207 N N . THR A 1 396 ? -8.950 4.909 -13.084 1.00 67.62 396 THR A N 1
ATOM 3208 C CA . THR A 1 396 ? -7.992 4.549 -14.140 1.00 67.62 396 THR A CA 1
ATOM 3209 C C . THR A 1 396 ? -6.615 4.208 -13.578 1.00 67.62 396 THR A C 1
ATOM 3211 O O . THR A 1 396 ? -6.035 3.194 -13.960 1.00 67.62 396 THR A O 1
ATOM 3214 N N . LYS A 1 397 ? -6.119 5.003 -12.622 1.00 68.69 397 LYS A N 1
ATOM 3215 C CA . LYS A 1 397 ? -4.851 4.752 -11.926 1.00 68.69 397 LYS A CA 1
ATOM 3216 C C . LYS A 1 397 ? -4.902 3.431 -11.153 1.00 68.69 397 LYS A C 1
ATOM 3218 O O . LYS A 1 397 ? -4.012 2.599 -11.297 1.00 68.69 397 LYS A O 1
ATOM 3223 N N . ARG A 1 398 ? -6.006 3.191 -10.431 1.00 68.25 398 ARG A N 1
ATOM 3224 C CA . ARG A 1 398 ? -6.245 1.937 -9.698 1.00 68.25 398 ARG A CA 1
ATOM 3225 C C . ARG A 1 398 ? -6.145 0.706 -10.604 1.00 68.25 398 ARG A C 1
ATOM 3227 O O . ARG A 1 398 ? -5.556 -0.285 -10.202 1.00 68.25 398 ARG A O 1
ATOM 3234 N N . TYR A 1 399 ? -6.683 0.761 -11.821 1.00 66.88 399 TYR A N 1
ATOM 3235 C CA . TYR A 1 399 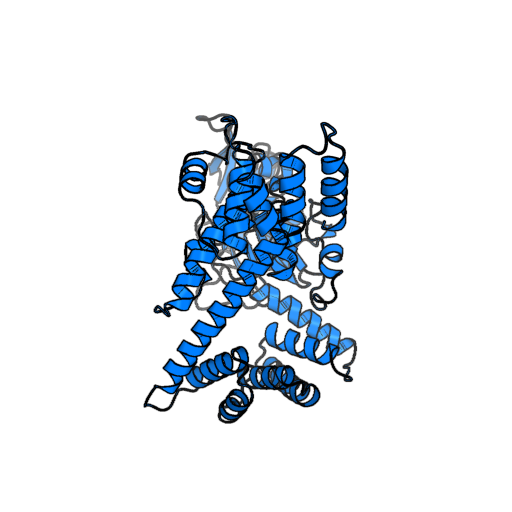? -6.613 -0.375 -12.744 1.00 66.88 399 TYR A CA 1
ATOM 3236 C C . TYR A 1 399 ? -5.180 -0.671 -13.219 1.00 66.88 399 TYR A C 1
ATOM 3238 O O . TYR A 1 399 ? -4.802 -1.833 -13.321 1.00 66.88 399 TYR A O 1
ATOM 3246 N N . LYS A 1 400 ? -4.373 0.367 -13.474 1.00 66.44 400 LYS A N 1
ATOM 3247 C CA . LYS A 1 400 ? -3.005 0.212 -13.997 1.00 66.44 400 LYS A CA 1
ATOM 3248 C C . LYS A 1 400 ? -1.981 -0.232 -12.954 1.00 66.44 400 LYS A C 1
ATOM 3250 O O . LYS A 1 400 ? -1.073 -0.979 -13.281 1.00 66.44 400 LYS A O 1
ATOM 3255 N N . GLU A 1 401 ? -2.134 0.182 -11.700 1.00 63.69 401 GLU A N 1
ATOM 3256 C CA . GLU A 1 401 ? -1.196 -0.172 -10.619 1.00 63.69 401 GLU A CA 1
ATOM 3257 C C . GLU A 1 401 ? -1.415 -1.588 -10.038 1.00 63.69 401 GLU A C 1
ATOM 3259 O O . GLU A 1 401 ? -0.781 -1.948 -9.041 1.00 63.69 401 GLU A O 1
ATOM 3264 N N . LYS A 1 402 ? -2.318 -2.391 -10.630 1.00 59.78 402 LYS A N 1
ATOM 3265 C CA . LYS A 1 402 ? -2.726 -3.725 -10.141 1.00 59.78 402 LYS A CA 1
ATOM 3266 C C . LYS A 1 402 ? -1.560 -4.675 -9.887 1.00 59.78 402 LYS A C 1
ATOM 3268 O O . LYS A 1 402 ? -1.657 -5.535 -9.016 1.00 59.78 402 LYS A O 1
ATOM 3273 N N . GLU A 1 403 ? -0.455 -4.472 -10.592 1.00 55.94 403 GLU A N 1
ATOM 3274 C CA . GLU A 1 403 ? 0.715 -5.344 -10.562 1.00 55.94 403 GLU A CA 1
ATOM 3275 C C . GLU A 1 403 ? 1.642 -5.131 -9.351 1.00 55.94 403 GLU A C 1
ATOM 3277 O O . GLU A 1 403 ? 2.399 -6.036 -9.017 1.00 55.94 403 GLU A O 1
ATOM 3282 N N . HIS A 1 404 ? 1.605 -3.976 -8.670 1.00 56.62 404 HIS A N 1
ATOM 3283 C CA . HIS A 1 404 ? 2.655 -3.629 -7.696 1.00 56.62 404 HIS A CA 1
ATOM 3284 C C . HIS A 1 404 ? 2.311 -3.953 -6.234 1.00 56.62 404 HIS A C 1
ATOM 3286 O O . HIS A 1 404 ? 3.167 -4.451 -5.509 1.00 56.62 404 HIS A O 1
ATOM 3292 N N . TYR A 1 405 ? 1.070 -3.710 -5.789 1.00 69.00 405 TYR A N 1
ATOM 3293 C CA . TYR A 1 405 ? 0.644 -3.961 -4.400 1.00 69.00 405 TYR A CA 1
ATOM 3294 C C . TYR A 1 405 ? -0.841 -4.321 -4.326 1.00 69.00 405 TYR A C 1
ATOM 3296 O O . TYR A 1 405 ? -1.678 -3.545 -3.861 1.00 69.00 405 TYR A O 1
ATOM 3304 N N . PHE A 1 406 ? -1.177 -5.521 -4.790 1.00 77.38 406 PHE A N 1
ATOM 3305 C CA . PHE A 1 406 ? -2.553 -6.000 -4.913 1.00 77.38 406 PHE A CA 1
ATOM 3306 C C . PHE A 1 406 ? -3.371 -5.897 -3.617 1.00 77.38 406 PHE A C 1
ATOM 3308 O O . PHE A 1 406 ? -4.513 -5.435 -3.625 1.00 77.38 406 PHE A O 1
ATOM 3315 N N . PHE A 1 407 ? -2.763 -6.255 -2.483 1.00 85.75 407 PHE A N 1
ATOM 3316 C CA . PHE A 1 407 ? -3.401 -6.098 -1.179 1.00 85.75 407 PHE A CA 1
ATOM 3317 C C . PHE A 1 407 ? -3.749 -4.635 -0.884 1.00 85.75 407 PHE A C 1
ATOM 3319 O O . PHE A 1 407 ? -4.863 -4.356 -0.459 1.00 85.75 407 PHE A O 1
ATOM 3326 N N . ASN A 1 408 ? -2.854 -3.687 -1.173 1.00 86.12 408 ASN A N 1
ATOM 3327 C CA . ASN A 1 408 ? -3.103 -2.258 -0.948 1.00 86.12 408 ASN A CA 1
ATOM 3328 C C . ASN A 1 408 ? -4.195 -1.728 -1.882 1.00 86.12 408 ASN A C 1
ATOM 3330 O O . ASN A 1 408 ? -5.000 -0.883 -1.495 1.00 86.12 408 ASN A O 1
ATOM 3334 N N . GLN A 1 409 ? -4.266 -2.235 -3.111 1.00 81.69 409 GLN A N 1
ATOM 3335 C CA . GLN A 1 409 ? -5.345 -1.881 -4.029 1.00 81.69 409 GLN A CA 1
ATOM 3336 C C . GLN A 1 409 ? -6.709 -2.399 -3.586 1.00 81.69 409 GLN A C 1
ATOM 3338 O O . GLN A 1 409 ? -7.734 -1.736 -3.793 1.00 81.69 409 GLN A O 1
ATOM 3343 N N . TYR A 1 410 ? -6.710 -3.600 -3.013 1.00 86.12 410 TYR A N 1
ATOM 3344 C CA . TYR A 1 410 ? -7.883 -4.209 -2.427 1.00 86.12 410 TYR A CA 1
ATOM 3345 C C . TYR A 1 410 ? -8.276 -3.447 -1.153 1.00 86.12 410 TYR A C 1
ATOM 3347 O O . TYR A 1 410 ? -9.326 -2.818 -1.152 1.00 86.12 410 TYR A O 1
ATOM 3355 N N . MET A 1 411 ? -7.411 -3.395 -0.133 1.00 89.00 411 MET A N 1
ATOM 3356 C CA . MET A 1 411 ? -7.711 -2.912 1.224 1.00 89.00 411 MET A CA 1
ATOM 3357 C C . MET A 1 411 ? -7.502 -1.422 1.490 1.00 89.00 411 MET A C 1
ATOM 3359 O O . MET A 1 411 ? -8.164 -0.894 2.379 1.00 89.00 411 MET A O 1
ATOM 3363 N N . LEU A 1 412 ? -6.601 -0.733 0.789 1.00 90.12 412 LEU A N 1
ATOM 3364 C CA . LEU A 1 412 ? -6.111 0.608 1.163 1.00 90.12 412 LEU A CA 1
ATOM 3365 C C . LEU A 1 412 ? -6.293 1.659 0.063 1.00 90.12 412 LEU A C 1
ATOM 3367 O O . LEU A 1 412 ? -5.695 2.731 0.121 1.00 90.12 412 LEU A O 1
ATOM 3371 N N . THR A 1 413 ? -7.130 1.381 -0.935 1.00 87.56 413 THR A N 1
ATOM 3372 C CA . THR A 1 413 ? -7.428 2.322 -2.020 1.00 87.56 413 THR A CA 1
ATOM 3373 C C . THR A 1 413 ? -8.925 2.571 -2.124 1.00 87.56 413 THR A C 1
ATOM 3375 O O . THR A 1 413 ? -9.715 1.625 -2.139 1.00 87.56 413 THR A O 1
ATOM 3378 N N . LYS A 1 414 ? -9.317 3.843 -2.240 1.00 88.25 414 LYS A N 1
ATOM 3379 C CA . LYS A 1 414 ? -10.715 4.269 -2.385 1.00 88.25 414 LYS A CA 1
ATOM 3380 C C . LYS A 1 414 ? -10.852 5.357 -3.446 1.00 88.25 414 LYS A C 1
ATOM 3382 O O . LYS A 1 414 ? -9.886 6.035 -3.795 1.00 88.25 414 LYS A O 1
ATOM 3387 N N . ASN A 1 415 ? -12.061 5.518 -3.977 1.00 87.44 415 ASN A N 1
ATOM 3388 C CA . ASN A 1 415 ? -12.352 6.566 -4.948 1.00 87.44 415 ASN A CA 1
ATOM 3389 C C . ASN A 1 415 ? -12.182 7.961 -4.309 1.00 87.44 415 ASN A C 1
ATOM 3391 O O . ASN A 1 415 ? -12.605 8.201 -3.178 1.00 87.44 415 ASN A O 1
ATOM 3395 N N . LYS A 1 416 ? -11.578 8.886 -5.062 1.00 87.88 416 LYS A N 1
ATOM 3396 C CA . LYS A 1 416 ? -11.346 10.291 -4.702 1.00 87.88 416 LYS A CA 1
ATOM 3397 C C . LYS A 1 416 ? -12.590 11.052 -4.235 1.00 87.88 416 LYS A C 1
ATOM 3399 O O . LYS A 1 416 ? -12.441 11.964 -3.419 1.00 87.88 416 LYS A O 1
ATOM 3404 N N . ASP A 1 417 ? -13.788 10.670 -4.675 1.00 89.94 417 ASP A N 1
ATOM 3405 C CA . ASP A 1 417 ? -15.049 11.281 -4.219 1.00 89.94 417 ASP A CA 1
ATOM 3406 C C . ASP A 1 417 ? -15.241 11.172 -2.692 1.00 89.94 417 ASP A C 1
ATOM 3408 O O . ASP A 1 417 ? -15.846 12.045 -2.070 1.00 89.94 417 ASP A O 1
ATOM 3412 N N . TRP A 1 418 ? -14.636 10.157 -2.067 1.00 92.38 418 TRP A N 1
ATOM 3413 C CA . TRP A 1 418 ? -14.665 9.916 -0.622 1.00 92.38 418 TRP A CA 1
ATOM 3414 C C . TRP A 1 418 ? -13.480 10.537 0.136 1.00 92.38 418 TRP A C 1
ATOM 3416 O O . TRP A 1 418 ? -13.332 10.334 1.338 1.00 92.38 418 TRP A O 1
ATOM 3426 N N . SER A 1 419 ? -12.622 11.325 -0.521 1.00 93.81 419 SER A N 1
ATOM 3427 C CA . SER A 1 419 ? -11.401 11.884 0.096 1.00 93.81 419 SER A CA 1
ATOM 3428 C C . SER A 1 419 ? -11.647 12.768 1.325 1.00 93.81 419 SER A C 1
ATOM 3430 O O . SER A 1 419 ? -10.754 12.926 2.162 1.00 93.81 419 SER A O 1
ATOM 3432 N N . TYR A 1 420 ? -12.865 13.294 1.494 1.00 93.56 420 TYR A N 1
ATOM 3433 C CA . TYR A 1 420 ? -13.260 14.059 2.680 1.00 93.56 420 TYR A CA 1
ATOM 3434 C C . TYR A 1 420 ? -13.239 13.230 3.978 1.00 93.56 420 TYR A C 1
ATOM 3436 O O . TYR A 1 420 ? -13.167 13.810 5.068 1.00 93.56 420 TYR A O 1
ATOM 3444 N N . GLU A 1 421 ? -13.298 11.898 3.879 1.00 95.75 421 GLU A N 1
ATOM 3445 C CA . GLU A 1 421 ? -13.301 10.979 5.021 1.00 95.75 421 GLU A CA 1
ATOM 3446 C C . GLU A 1 421 ? -11.951 10.926 5.724 1.00 95.75 421 GLU A C 1
ATOM 3448 O O . GLU A 1 421 ? -11.907 10.652 6.921 1.00 95.75 421 GLU A O 1
ATOM 3453 N N . LYS A 1 422 ? -10.848 11.185 5.005 1.00 96.38 422 LYS A N 1
ATOM 3454 C CA . LYS A 1 422 ? -9.476 10.973 5.499 1.00 96.38 422 LYS A CA 1
ATOM 3455 C C . LYS A 1 422 ? -9.334 9.631 6.242 1.00 96.38 422 LYS A C 1
ATOM 3457 O O . LYS A 1 422 ? -8.813 9.579 7.359 1.00 96.38 422 LYS A O 1
ATOM 3462 N N . GLU A 1 423 ? -9.895 8.590 5.632 1.00 96.88 423 GLU A N 1
ATOM 3463 C CA . GLU A 1 423 ? -10.093 7.266 6.215 1.00 96.88 423 GLU A CA 1
ATOM 3464 C C . GLU A 1 423 ? -8.781 6.592 6.656 1.00 96.88 423 GLU A C 1
ATOM 3466 O O . GLU A 1 423 ? -7.770 6.620 5.948 1.00 96.88 423 GLU A O 1
ATOM 3471 N N . VAL A 1 424 ? -8.835 5.952 7.823 1.00 97.31 424 VAL A N 1
ATOM 3472 C CA . VAL A 1 424 ? -7.850 4.998 8.345 1.00 97.31 424 VAL A CA 1
ATOM 3473 C C . VAL A 1 424 ? -8.584 3.694 8.624 1.00 97.31 424 VAL A C 1
ATOM 3475 O O . VAL A 1 424 ? -9.605 3.703 9.310 1.00 97.31 424 VAL A O 1
ATOM 3478 N N . ARG A 1 425 ? -8.096 2.574 8.097 1.00 96.88 425 ARG A N 1
ATOM 3479 C CA . ARG A 1 425 ? -8.740 1.264 8.231 1.00 96.88 425 ARG A CA 1
ATOM 3480 C C . ARG A 1 425 ? -7.990 0.422 9.235 1.00 96.88 425 ARG A C 1
ATOM 3482 O O . ARG A 1 425 ? -6.808 0.185 9.036 1.00 96.88 425 ARG A O 1
ATOM 3489 N N . LEU A 1 426 ? -8.692 -0.060 10.254 1.00 97.62 426 LEU A N 1
ATOM 3490 C CA . LEU A 1 426 ? -8.277 -1.216 11.049 1.00 97.62 426 LEU A CA 1
ATOM 3491 C C . LEU A 1 426 ? -8.867 -2.458 10.386 1.00 97.62 426 LEU A C 1
ATOM 3493 O O . LEU A 1 426 ? -10.072 -2.483 10.146 1.00 97.62 426 LEU A O 1
ATOM 3497 N N . PHE A 1 427 ? -8.068 -3.470 10.079 1.00 96.88 427 PHE A N 1
ATOM 3498 C CA . PHE A 1 427 ? -8.539 -4.644 9.352 1.00 96.88 427 PHE A CA 1
ATOM 3499 C C . PHE A 1 427 ? -7.833 -5.922 9.780 1.00 96.88 427 PHE A C 1
ATOM 3501 O O . PHE A 1 427 ? -6.719 -5.901 10.294 1.00 96.88 427 PHE A O 1
ATOM 3508 N N . ALA A 1 428 ? -8.505 -7.043 9.549 1.00 97.06 428 ALA A N 1
ATOM 3509 C CA . ALA A 1 428 ? -7.997 -8.373 9.845 1.00 97.06 428 ALA A CA 1
ATOM 3510 C C . ALA A 1 428 ? -8.662 -9.415 8.939 1.00 97.06 428 ALA A C 1
ATOM 3512 O O . ALA A 1 428 ? -9.714 -9.166 8.338 1.00 97.06 428 ALA A O 1
ATOM 3513 N N . TYR A 1 429 ? -8.048 -10.591 8.837 1.00 96.12 429 TYR A N 1
ATOM 3514 C CA . TYR A 1 429 ? -8.567 -11.705 8.049 1.00 96.12 429 TYR A CA 1
ATOM 3515 C C . TYR A 1 429 ? -9.441 -12.617 8.919 1.00 96.12 429 TYR A C 1
ATOM 3517 O O . TYR A 1 429 ? -9.001 -13.077 9.964 1.00 96.12 429 TYR A O 1
ATOM 3525 N N . LYS A 1 430 ? -10.694 -12.873 8.513 1.00 95.75 430 LYS A N 1
ATOM 3526 C CA . LYS A 1 430 ? -11.650 -13.743 9.239 1.00 95.75 430 LYS A CA 1
ATOM 3527 C C . LYS A 1 430 ? -11.932 -13.360 10.709 1.00 95.75 430 LYS A C 1
ATOM 3529 O O . LYS A 1 430 ? -12.455 -14.179 11.459 1.00 95.75 430 LYS A O 1
ATOM 3534 N N . MET A 1 431 ? -11.697 -12.107 11.105 1.00 95.12 431 MET A N 1
ATOM 3535 C CA . MET A 1 431 ? -12.020 -11.592 12.446 1.00 95.12 431 MET A CA 1
ATOM 3536 C C . MET A 1 431 ? -13.145 -10.558 12.387 1.00 95.12 431 MET A C 1
ATOM 3538 O O . MET A 1 431 ? -13.110 -9.638 11.575 1.00 95.12 431 MET A O 1
ATOM 3542 N N . ASP A 1 432 ? -14.157 -10.695 13.241 1.00 96.44 432 ASP A N 1
ATOM 3543 C CA . ASP A 1 432 ? -15.327 -9.810 13.271 1.00 96.44 432 ASP A CA 1
ATOM 3544 C C . ASP A 1 432 ? -15.213 -8.667 14.283 1.00 96.44 432 ASP A C 1
ATOM 3546 O O . ASP A 1 432 ? -15.880 -7.640 14.139 1.00 96.44 432 ASP A O 1
ATOM 3550 N N . LYS A 1 433 ? -14.370 -8.837 15.300 1.00 97.50 433 LYS A N 1
ATOM 3551 C CA . LYS A 1 433 ? -14.157 -7.880 16.380 1.00 97.50 433 LYS A CA 1
ATOM 3552 C C . LYS A 1 433 ? -12.685 -7.817 16.746 1.00 97.50 433 LYS A C 1
ATOM 3554 O O . LYS A 1 433 ? -12.051 -8.849 16.935 1.00 97.50 433 LYS A O 1
ATOM 3559 N N . ILE A 1 434 ? -12.188 -6.599 16.934 1.00 97.44 434 ILE A N 1
ATOM 3560 C CA . ILE A 1 434 ? -10.897 -6.342 17.575 1.00 97.44 434 ILE A CA 1
ATOM 3561 C C . ILE A 1 434 ? -11.167 -5.664 18.907 1.00 97.44 434 ILE A C 1
ATOM 3563 O O . ILE A 1 434 ? -11.674 -4.541 18.940 1.00 97.44 434 ILE A O 1
ATOM 3567 N N . TYR A 1 435 ? -10.856 -6.351 20.001 1.00 97.00 435 TYR A N 1
ATOM 3568 C CA . TYR A 1 435 ? -10.942 -5.768 21.334 1.00 97.00 435 TYR A CA 1
ATOM 3569 C C . TYR A 1 435 ? -9.785 -4.795 21.549 1.00 97.00 435 TYR A C 1
ATOM 3571 O O . TYR A 1 435 ? -8.698 -4.972 20.997 1.00 97.00 435 TYR A O 1
ATOM 3579 N N . TYR A 1 436 ? -10.020 -3.762 22.347 1.00 94.94 436 TYR A N 1
ATOM 3580 C CA . TYR A 1 436 ? -8.994 -2.805 22.724 1.00 94.94 436 TYR A CA 1
ATOM 3581 C C . TYR A 1 436 ? -8.976 -2.590 24.230 1.00 94.94 436 TYR A C 1
ATOM 3583 O O . TYR A 1 436 ? -9.995 -2.665 24.916 1.00 94.94 436 TYR A O 1
ATOM 3591 N N . GLU A 1 437 ? -7.787 -2.321 24.743 1.00 91.50 437 GLU A N 1
ATOM 3592 C CA . GLU A 1 437 ? -7.558 -1.984 26.137 1.00 91.50 437 GLU A CA 1
ATOM 3593 C C . GLU A 1 437 ? -6.288 -1.144 26.214 1.00 91.50 437 GLU A C 1
ATOM 3595 O O . GLU A 1 437 ? -5.319 -1.415 25.506 1.00 91.50 437 GLU A O 1
ATOM 3600 N N . LYS A 1 438 ? -6.267 -0.135 27.088 1.00 89.62 438 LYS A N 1
ATOM 3601 C CA . LYS A 1 438 ? -5.029 0.585 27.370 1.00 89.62 438 LYS A CA 1
ATOM 3602 C C . LYS A 1 438 ? -4.034 -0.382 28.009 1.00 89.62 438 LYS A C 1
ATOM 3604 O O . LYS A 1 438 ? -4.286 -0.929 29.080 1.00 89.62 438 LYS A O 1
ATOM 3609 N N . ALA A 1 439 ? -2.875 -0.510 27.385 1.00 85.88 439 ALA A N 1
ATOM 3610 C CA . ALA A 1 439 ? -1.730 -1.226 27.912 1.00 85.88 439 ALA A CA 1
ATOM 3611 C C . ALA A 1 439 ? -0.600 -0.237 28.231 1.00 85.88 439 ALA A C 1
ATOM 3613 O O . ALA A 1 439 ? -0.338 0.707 27.483 1.00 85.88 439 ALA A O 1
ATOM 3614 N N . ASN A 1 440 ? 0.069 -0.439 29.367 1.00 82.12 440 ASN A N 1
ATOM 3615 C CA . ASN A 1 440 ? 1.280 0.300 29.712 1.00 82.12 440 ASN A CA 1
ATOM 3616 C C . ASN A 1 440 ? 2.489 -0.561 29.356 1.00 82.12 440 ASN A C 1
ATOM 3618 O O . ASN A 1 440 ? 2.564 -1.716 29.774 1.00 82.12 440 ASN A O 1
ATOM 3622 N N . TYR A 1 441 ? 3.457 0.010 28.642 1.00 75.06 441 TYR A N 1
ATOM 3623 C CA . TYR A 1 441 ? 4.735 -0.655 28.402 1.00 75.06 441 TYR A CA 1
ATOM 3624 C C . TYR A 1 441 ? 5.374 -1.101 29.736 1.00 75.06 441 TYR A C 1
ATOM 3626 O O . TYR A 1 441 ? 5.372 -0.317 30.692 1.00 75.06 441 TYR A O 1
ATOM 3634 N N . PRO A 1 442 ? 5.950 -2.316 29.830 1.00 74.75 442 PRO A N 1
ATOM 3635 C CA . PRO A 1 442 ? 6.177 -3.304 28.764 1.00 74.75 442 PRO A CA 1
ATOM 3636 C C . PRO A 1 442 ? 5.064 -4.361 28.608 1.00 74.75 442 PRO A C 1
ATOM 3638 O O . PRO A 1 442 ? 5.286 -5.403 27.997 1.00 74.75 442 PRO A O 1
ATOM 3641 N N . CYS A 1 443 ? 3.884 -4.156 29.194 1.00 75.00 443 CYS A N 1
ATOM 3642 C CA . CYS A 1 443 ? 2.804 -5.140 29.190 1.00 75.00 443 CYS A CA 1
ATOM 3643 C C . CYS A 1 443 ? 1.986 -5.092 27.890 1.00 75.00 443 CYS A C 1
ATOM 3645 O O . CYS A 1 443 ? 0.925 -4.476 27.875 1.00 75.00 443 CYS A O 1
ATOM 3647 N N . LYS A 1 444 ? 2.431 -5.782 26.833 1.00 75.62 444 LYS A N 1
ATOM 3648 C CA . LYS A 1 444 ? 1.623 -6.009 25.620 1.00 75.62 444 LYS A CA 1
ATOM 3649 C C . LYS A 1 444 ? 0.454 -6.962 25.915 1.00 75.62 444 LYS A C 1
ATOM 3651 O O . LYS A 1 444 ? 0.578 -7.886 26.724 1.00 75.62 444 LYS A O 1
ATOM 3656 N N . LYS A 1 445 ? -0.687 -6.740 25.258 1.00 81.38 445 LYS A N 1
ATOM 3657 C CA . LYS A 1 445 ? -1.787 -7.712 25.156 1.00 81.38 445 LYS A CA 1
ATOM 3658 C C . LYS A 1 445 ? -1.747 -8.337 23.766 1.00 81.38 445 LYS A C 1
ATOM 3660 O O . LYS A 1 445 ? -1.871 -7.619 22.781 1.00 81.38 445 LYS A O 1
ATOM 3665 N N . ASP A 1 446 ? -1.576 -9.651 23.684 1.00 81.88 446 ASP A N 1
ATOM 3666 C CA . ASP A 1 446 ? -1.444 -10.333 22.388 1.00 81.88 446 ASP A CA 1
ATOM 3667 C C . ASP A 1 446 ? -2.775 -10.413 21.622 1.00 81.88 446 ASP A C 1
ATOM 3669 O O . ASP A 1 446 ? -2.783 -10.532 20.402 1.00 81.88 446 ASP A O 1
ATOM 3673 N N . ASP A 1 447 ? -3.903 -10.292 22.325 1.00 89.81 447 ASP A N 1
ATOM 3674 C CA . ASP A 1 447 ? -5.263 -10.430 21.796 1.00 89.81 447 ASP A CA 1
ATOM 3675 C C . ASP A 1 447 ? -6.038 -9.102 21.697 1.00 89.81 447 ASP A C 1
ATOM 3677 O O . ASP A 1 447 ? -7.188 -9.090 21.246 1.00 89.81 447 ASP A O 1
ATOM 3681 N N . LYS A 1 448 ? -5.438 -7.972 22.110 1.00 93.81 448 LYS A N 1
ATOM 3682 C CA . LYS A 1 448 ? -6.089 -6.650 22.101 1.00 93.81 448 LYS A CA 1
ATOM 3683 C C . LYS A 1 448 ? -5.210 -5.557 21.509 1.00 93.81 448 LYS A C 1
ATOM 3685 O O . LYS A 1 448 ? -4.002 -5.530 21.708 1.00 93.81 448 LYS A O 1
ATOM 3690 N N . ALA A 1 449 ? -5.842 -4.601 20.836 1.00 94.50 449 ALA A N 1
ATOM 3691 C CA . ALA A 1 449 ? -5.179 -3.371 20.425 1.00 94.50 449 ALA A CA 1
ATOM 3692 C C . ALA A 1 449 ? -4.920 -2.470 21.641 1.00 94.50 449 ALA A C 1
ATOM 3694 O O . ALA A 1 449 ? -5.813 -2.279 22.474 1.00 94.50 449 ALA A O 1
ATOM 3695 N N . ASN A 1 450 ? -3.734 -1.862 21.711 1.00 93.31 450 ASN A N 1
ATOM 3696 C CA . ASN A 1 450 ? -3.442 -0.832 22.701 1.00 93.31 450 ASN A CA 1
ATOM 3697 C C . ASN A 1 450 ? -4.108 0.482 22.280 1.00 93.31 450 ASN A C 1
ATOM 3699 O O . ASN A 1 450 ? -3.534 1.307 21.559 1.00 93.31 450 ASN A O 1
ATOM 3703 N N . ALA A 1 451 ? -5.363 0.635 22.691 1.00 93.62 451 ALA A N 1
ATOM 3704 C CA . ALA A 1 451 ? -6.171 1.804 22.405 1.00 93.62 451 ALA A CA 1
ATOM 3705 C C . ALA A 1 451 ? -7.207 2.057 23.506 1.00 93.62 451 ALA A C 1
ATOM 3707 O O . ALA A 1 451 ? -7.544 1.171 24.292 1.00 93.62 451 ALA A O 1
ATOM 3708 N N . TYR A 1 452 ? -7.735 3.278 23.558 1.00 94.19 452 TYR A N 1
ATOM 3709 C CA . TYR A 1 452 ? -8.790 3.662 24.499 1.00 94.19 452 TYR A CA 1
ATOM 3710 C C . TYR A 1 452 ? -9.640 4.814 23.961 1.00 94.19 452 TYR A C 1
ATOM 3712 O O . TYR A 1 452 ? -9.224 5.554 23.070 1.00 94.19 452 TYR A O 1
ATOM 3720 N N . ILE A 1 453 ? -10.843 4.982 24.515 1.00 96.25 453 ILE A N 1
ATOM 3721 C CA . ILE A 1 453 ? -11.703 6.128 24.206 1.00 96.25 453 ILE A CA 1
ATOM 3722 C C . ILE A 1 453 ? -11.197 7.339 24.987 1.00 96.25 453 ILE A C 1
ATOM 3724 O O . ILE A 1 453 ? -11.030 7.270 26.201 1.00 96.25 453 ILE A O 1
ATOM 3728 N N . LYS A 1 454 ? -10.992 8.458 24.295 1.00 95.50 454 LYS A N 1
ATOM 3729 C CA . LYS A 1 454 ? -10.599 9.737 24.894 1.00 95.50 454 LYS A CA 1
ATOM 3730 C C . LYS A 1 454 ? -11.785 10.684 25.050 1.00 95.50 454 LYS A C 1
ATOM 3732 O O . LYS A 1 454 ? -11.911 11.364 26.065 1.00 95.50 454 LYS A O 1
ATOM 3737 N N . SER A 1 455 ? -12.685 10.708 24.070 1.00 97.31 455 SER A N 1
ATOM 3738 C CA . SER A 1 455 ? -13.904 11.510 24.147 1.00 97.31 455 SER A CA 1
ATOM 3739 C C . SER A 1 455 ? -15.048 10.910 23.333 1.00 97.31 455 SER A C 1
ATOM 3741 O O . SER A 1 455 ? -14.840 10.171 22.367 1.00 97.31 455 SER A O 1
ATOM 3743 N N . ILE A 1 456 ? -16.274 11.248 23.723 1.00 98.06 456 ILE A N 1
ATOM 3744 C CA . ILE A 1 456 ? -17.496 10.957 22.976 1.00 98.06 456 ILE A CA 1
ATOM 3745 C C . ILE A 1 456 ? -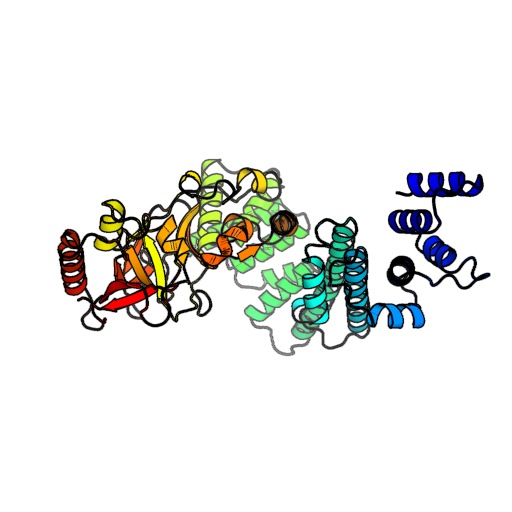18.213 12.281 22.737 1.00 98.06 456 ILE A C 1
ATOM 3747 O O . ILE A 1 456 ? -18.594 12.981 23.672 1.00 98.06 456 ILE A O 1
ATOM 3751 N N . THR A 1 457 ? -18.429 12.622 21.475 1.00 98.19 457 THR A N 1
ATOM 3752 C CA . THR A 1 457 ? -19.168 13.811 21.059 1.00 98.19 457 THR A CA 1
ATOM 3753 C C . THR A 1 457 ? -20.553 13.404 20.575 1.00 98.19 457 THR A C 1
ATOM 3755 O O . THR A 1 457 ? -20.678 12.587 19.665 1.00 98.19 457 THR A O 1
ATOM 3758 N N . VAL A 1 458 ? -21.605 13.988 21.145 1.00 98.00 458 VAL A N 1
ATOM 3759 C CA . VAL A 1 458 ? -22.976 13.820 20.646 1.00 98.00 458 VAL A CA 1
ATOM 3760 C C . VAL A 1 458 ? -23.275 14.823 19.530 1.00 98.00 458 VAL A C 1
ATOM 3762 O O . VAL A 1 458 ? -22.851 15.982 19.593 1.00 98.00 458 VAL A O 1
ATOM 3765 N N . GLY A 1 459 ? -24.014 14.387 18.509 1.00 97.31 459 GLY A N 1
ATOM 3766 C CA . GLY A 1 459 ? -24.347 15.217 17.352 1.00 97.31 459 GLY A CA 1
ATOM 3767 C C . GLY A 1 459 ? -25.206 16.445 17.672 1.00 97.31 459 GLY A C 1
ATOM 3768 O O . GLY A 1 459 ? -25.861 16.540 18.715 1.00 97.31 459 GLY A O 1
ATOM 3769 N N . TYR A 1 460 ? -25.240 17.398 16.738 1.00 95.25 460 TYR A N 1
ATOM 3770 C CA . TYR A 1 460 ? -25.958 18.668 16.902 1.00 95.25 460 TYR A CA 1
ATOM 3771 C C . TYR A 1 460 ? -27.449 18.464 17.209 1.00 95.25 460 TYR A C 1
ATOM 3773 O O . TYR A 1 460 ? -28.027 19.141 18.065 1.00 95.25 460 TYR A O 1
ATOM 3781 N N . LYS A 1 461 ? -28.059 17.468 16.558 1.00 95.94 461 LYS A N 1
ATOM 3782 C CA . LYS A 1 461 ? -29.470 17.099 16.715 1.00 95.94 461 LYS A CA 1
ATOM 3783 C C . LYS A 1 461 ? -29.682 15.975 17.734 1.00 95.94 461 LYS A C 1
ATOM 3785 O O . LYS A 1 461 ? -30.791 15.455 17.831 1.00 95.94 461 LYS A O 1
ATOM 3790 N N . PHE A 1 462 ? -28.657 15.595 18.502 1.00 96.75 462 PHE A N 1
ATOM 3791 C CA . PHE A 1 462 ? -28.763 14.495 19.457 1.00 96.75 462 PHE A CA 1
ATOM 3792 C C . PHE A 1 462 ? -29.846 14.769 20.522 1.00 96.75 462 PHE A C 1
ATOM 3794 O O . PHE A 1 462 ? -29.869 15.865 21.112 1.00 96.75 462 PHE A O 1
ATOM 3801 N N . PRO A 1 463 ? -30.743 13.804 20.812 1.00 93.94 463 PRO A N 1
ATOM 3802 C CA . PRO A 1 463 ? -31.845 14.013 21.745 1.00 93.94 463 PRO A CA 1
ATOM 3803 C C . PRO A 1 463 ? -31.368 14.339 23.165 1.00 93.94 463 PRO A C 1
ATOM 3805 O O . PRO A 1 463 ? -30.670 13.554 23.807 1.00 93.94 463 PRO A O 1
ATOM 3808 N N . LYS A 1 464 ? -31.812 15.483 23.711 1.00 90.38 464 LYS A N 1
ATOM 3809 C CA . LYS A 1 464 ? -31.440 15.916 25.074 1.00 90.38 464 LYS A CA 1
ATOM 3810 C C . LYS A 1 464 ? -31.845 14.905 26.153 1.00 90.38 464 LYS A C 1
ATOM 3812 O O . LYS A 1 464 ? -31.130 14.759 27.138 1.00 90.38 464 LYS A O 1
ATOM 3817 N N . SER A 1 465 ? -32.962 14.202 25.961 1.00 90.00 465 SER A N 1
ATOM 3818 C CA . SER A 1 465 ? -33.454 13.162 26.876 1.00 90.00 465 SER A CA 1
ATOM 3819 C C . SER A 1 465 ? -32.481 11.995 27.042 1.00 90.00 465 SER A C 1
ATOM 3821 O O . SER A 1 465 ? -32.478 11.352 28.087 1.00 90.00 465 SER A O 1
ATOM 3823 N N . THR A 1 466 ? -31.648 11.741 26.032 1.00 92.88 466 THR A N 1
ATOM 3824 C CA . THR A 1 466 ? -30.771 10.568 25.958 1.00 92.88 466 THR A CA 1
ATOM 3825 C C . THR A 1 466 ? -29.344 10.870 26.419 1.00 92.88 466 THR A C 1
ATOM 3827 O O . THR A 1 466 ? -28.575 9.952 26.678 1.00 92.88 466 THR A O 1
ATOM 3830 N N . ILE A 1 467 ? -28.988 12.144 26.612 1.00 93.62 467 ILE A N 1
ATOM 3831 C CA . ILE A 1 467 ? -27.652 12.545 27.089 1.00 93.62 467 ILE A CA 1
ATOM 3832 C C . ILE A 1 467 ? -27.313 11.873 28.428 1.00 93.62 467 ILE A C 1
ATOM 3834 O O . ILE A 1 467 ? -26.195 11.400 28.601 1.00 93.62 467 ILE A O 1
ATOM 3838 N N . LYS A 1 468 ? -28.294 11.731 29.333 1.00 92.88 468 LYS A N 1
ATOM 3839 C CA . LYS A 1 468 ? -28.102 11.054 30.629 1.00 92.88 468 LYS A CA 1
ATOM 3840 C C . LYS A 1 468 ? -27.654 9.597 30.495 1.00 92.88 468 LYS A C 1
ATOM 3842 O O . LYS A 1 468 ? -26.923 9.113 31.350 1.00 92.88 468 LYS A O 1
ATOM 3847 N N . LEU A 1 469 ? -28.083 8.903 29.438 1.00 94.00 469 LEU A N 1
ATOM 3848 C CA . LEU A 1 469 ? -27.642 7.535 29.171 1.00 94.00 469 LEU A CA 1
ATOM 3849 C C . LEU A 1 469 ? -26.156 7.513 28.800 1.00 94.00 469 LEU A C 1
ATOM 3851 O O . LEU A 1 469 ? -25.407 6.720 29.359 1.00 94.00 469 LEU A O 1
ATOM 3855 N N . ILE A 1 470 ? -25.722 8.417 27.915 1.00 95.44 470 ILE A N 1
ATOM 3856 C CA . ILE A 1 470 ? -24.306 8.539 27.538 1.00 95.44 470 ILE A CA 1
ATOM 3857 C C . ILE A 1 470 ? -23.453 8.926 28.750 1.00 95.44 470 ILE A C 1
ATOM 3859 O O . ILE A 1 470 ? -22.402 8.329 28.959 1.00 95.44 470 ILE A O 1
ATOM 3863 N N . GLN A 1 471 ? -23.926 9.860 29.583 1.00 94.88 471 GLN A N 1
ATOM 3864 C CA . GLN A 1 471 ? -23.259 10.210 30.841 1.00 94.88 471 GLN A CA 1
ATOM 3865 C C . GLN A 1 471 ? -23.092 8.984 31.747 1.00 94.88 471 GLN A C 1
ATOM 3867 O O . GLN A 1 471 ? -21.993 8.745 32.228 1.00 94.88 471 GLN A O 1
ATOM 3872 N N . GLY A 1 472 ? -24.141 8.171 31.922 1.00 94.50 472 GLY A N 1
ATOM 3873 C CA . GLY A 1 472 ? -24.068 6.940 32.715 1.00 94.50 472 GLY A CA 1
ATOM 3874 C C . GLY A 1 472 ? -23.069 5.918 32.164 1.00 94.50 472 GLY A C 1
ATOM 3875 O O . GLY A 1 472 ? -22.308 5.336 32.933 1.00 94.50 472 GLY A O 1
ATOM 3876 N N . ILE A 1 473 ? -23.019 5.742 30.839 1.00 94.31 473 ILE A N 1
ATOM 3877 C CA . ILE A 1 473 ? -22.031 4.871 30.180 1.00 94.31 473 ILE A CA 1
ATOM 3878 C C . ILE A 1 473 ? -20.613 5.387 30.430 1.00 94.31 473 ILE A C 1
ATOM 3880 O O . ILE A 1 473 ? -19.750 4.625 30.850 1.00 94.31 473 ILE A O 1
ATOM 3884 N N . ILE A 1 474 ? -20.377 6.685 30.226 1.00 94.75 474 ILE A N 1
ATOM 3885 C CA . ILE A 1 474 ? -19.074 7.313 30.465 1.00 94.75 474 ILE A CA 1
ATOM 3886 C C . ILE A 1 474 ? -18.663 7.191 31.934 1.00 94.75 474 ILE A C 1
ATOM 3888 O O . ILE A 1 474 ? -17.498 6.922 32.212 1.00 94.75 474 ILE A O 1
ATOM 3892 N N . SER A 1 475 ? -19.591 7.356 32.881 1.00 92.81 475 SER A N 1
ATOM 3893 C CA . SER A 1 475 ? -19.320 7.131 34.304 1.00 92.81 475 SER A CA 1
ATOM 3894 C C . SER A 1 475 ? -18.858 5.697 34.566 1.00 92.81 475 SER A C 1
ATOM 3896 O O . SER A 1 475 ? -17.804 5.526 35.168 1.00 92.81 475 SER A O 1
ATOM 3898 N N . GLY A 1 476 ? -19.576 4.692 34.052 1.00 92.25 476 GLY A N 1
ATOM 3899 C CA . GLY A 1 476 ? -19.195 3.285 34.213 1.00 92.25 476 GLY A CA 1
ATOM 3900 C C . GLY A 1 476 ? -17.851 2.943 33.561 1.00 92.25 476 GLY A C 1
ATOM 3901 O O . GLY A 1 476 ? -17.028 2.264 34.166 1.00 92.25 476 GLY A O 1
ATOM 3902 N N . LEU A 1 477 ? -17.580 3.473 32.364 1.00 91.38 477 LEU A N 1
ATOM 3903 C CA . LEU A 1 477 ? -16.278 3.308 31.712 1.00 91.38 477 LEU A CA 1
ATOM 3904 C C . LEU A 1 477 ? -15.159 3.947 32.543 1.00 91.38 477 LEU A C 1
ATOM 3906 O O . LEU A 1 477 ? -14.144 3.303 32.791 1.00 91.38 477 LEU A O 1
ATOM 3910 N N . ASN A 1 478 ? -15.358 5.172 33.035 1.00 91.38 478 ASN A N 1
ATOM 3911 C CA . ASN A 1 478 ? -14.376 5.876 33.861 1.00 91.38 478 ASN A CA 1
ATOM 3912 C C . ASN A 1 478 ? -14.091 5.182 35.204 1.00 91.38 478 ASN A C 1
ATOM 3914 O O . ASN A 1 478 ? -12.988 5.329 35.717 1.00 91.38 478 ASN A O 1
ATOM 3918 N N . GLU A 1 479 ? -15.045 4.441 35.776 1.00 88.06 479 GLU A N 1
ATOM 3919 C CA . GLU A 1 479 ? -14.815 3.620 36.979 1.00 88.06 479 GLU A CA 1
ATOM 3920 C C . GLU A 1 479 ? -13.860 2.448 36.717 1.00 88.06 479 GLU A C 1
ATOM 3922 O O . GLU A 1 479 ? -13.158 2.011 37.626 1.00 88.06 479 GLU A O 1
ATOM 3927 N N . SER A 1 480 ? -13.821 1.960 35.474 1.00 79.06 480 SER A N 1
ATOM 3928 C CA . SER A 1 480 ? -12.937 0.874 35.040 1.00 79.06 480 SER A CA 1
ATOM 3929 C C . SER A 1 480 ? -11.583 1.341 34.490 1.00 79.06 480 SER A C 1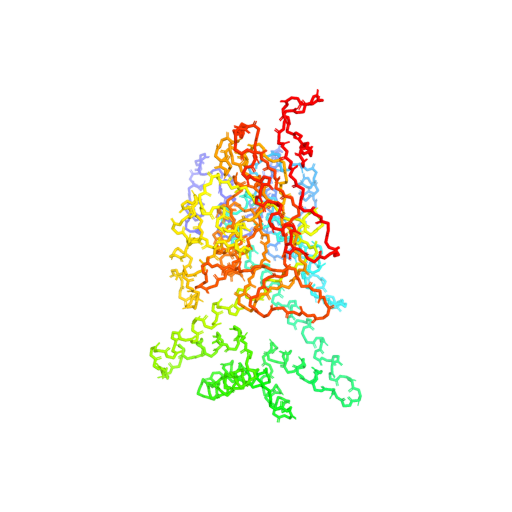
ATOM 3931 O O . SER A 1 480 ? -10.719 0.505 34.231 1.00 79.06 480 SER A O 1
ATOM 3933 N N . LEU A 1 481 ? -11.381 2.652 34.299 1.00 77.94 481 LEU A N 1
ATOM 3934 C CA . LEU A 1 481 ? -10.121 3.190 33.781 1.00 77.94 481 LEU A CA 1
ATOM 3935 C C . LEU A 1 481 ? -9.006 3.120 34.831 1.00 77.94 481 LEU A C 1
ATOM 3937 O O . LEU A 1 481 ? -9.226 3.339 36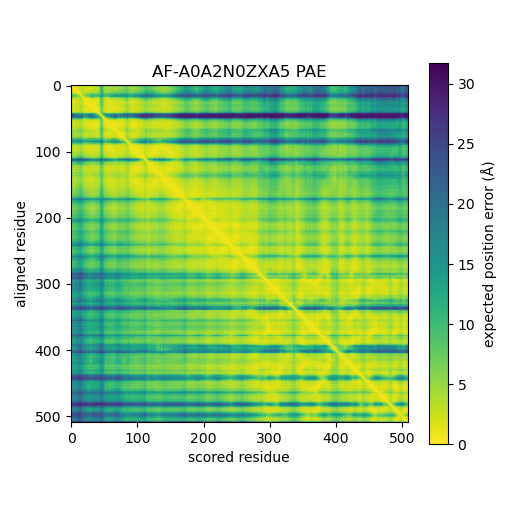.021 1.00 77.94 481 LEU A O 1
ATOM 3941 N N . ASP A 1 482 ? -7.780 2.893 34.358 1.00 69.56 482 ASP A N 1
ATOM 3942 C CA . ASP A 1 482 ? -6.569 3.120 35.148 1.00 69.56 482 ASP A CA 1
ATOM 3943 C C . ASP A 1 482 ? -6.554 4.575 35.660 1.00 69.56 482 ASP A C 1
ATOM 3945 O O . ASP A 1 482 ? -6.823 5.514 34.907 1.00 69.56 482 ASP A O 1
ATOM 3949 N N . ASN A 1 483 ? -6.201 4.769 36.934 1.00 68.31 483 ASN A N 1
ATOM 3950 C CA . ASN A 1 483 ? -6.135 6.077 37.597 1.00 68.31 483 ASN A CA 1
ATOM 3951 C C . ASN A 1 483 ? -5.216 7.082 36.880 1.00 68.31 483 ASN A C 1
ATOM 3953 O O . ASN A 1 483 ? -5.318 8.285 37.119 1.00 68.31 483 ASN A O 1
ATOM 3957 N N . ASN A 1 484 ? -4.308 6.597 36.031 1.00 72.69 484 ASN A N 1
ATOM 3958 C CA . ASN A 1 484 ? -3.377 7.423 35.267 1.00 72.69 484 ASN A CA 1
ATOM 3959 C C . ASN A 1 484 ? -3.959 7.976 33.953 1.00 72.69 484 ASN A C 1
ATOM 3961 O O . ASN A 1 484 ? -3.325 8.824 33.325 1.00 72.69 484 ASN A O 1
ATOM 3965 N N . LEU A 1 485 ? -5.140 7.520 33.522 1.00 78.50 485 LEU A N 1
ATOM 3966 C CA . LEU A 1 485 ? -5.808 8.048 32.335 1.00 78.50 485 LEU A CA 1
ATOM 3967 C C . LEU A 1 485 ? -6.702 9.242 32.678 1.00 78.50 485 LEU A C 1
ATOM 3969 O O . LEU A 1 485 ? -7.413 9.265 33.684 1.00 78.50 485 LEU A O 1
ATOM 3973 N N . SER A 1 486 ? -6.716 10.236 31.789 1.00 85.56 486 SER A N 1
ATOM 3974 C CA . SER A 1 486 ? -7.732 11.286 31.827 1.00 85.56 486 SER A CA 1
ATOM 3975 C C . SER A 1 486 ? -9.117 10.674 31.632 1.00 85.56 486 SER A C 1
ATOM 3977 O O . SER A 1 486 ? -9.302 9.827 30.757 1.00 85.56 486 SER A O 1
ATOM 3979 N N . LYS A 1 487 ? -10.100 11.146 32.405 1.00 92.25 487 LYS A N 1
ATOM 3980 C CA . LYS A 1 487 ? -11.498 10.738 32.235 1.00 92.25 487 LYS A CA 1
ATOM 3981 C C . LYS A 1 487 ? -11.981 11.028 30.816 1.00 92.25 487 LYS A C 1
ATOM 3983 O O . LYS A 1 487 ? -11.649 12.070 30.255 1.00 92.25 487 LYS A O 1
ATOM 3988 N N . ILE A 1 488 ? -12.816 10.137 30.290 1.00 95.31 488 ILE A N 1
ATOM 3989 C CA . ILE A 1 488 ? -13.477 10.309 28.995 1.00 95.31 488 ILE A CA 1
ATOM 3990 C C . ILE A 1 488 ? -14.322 11.583 29.030 1.00 95.31 488 ILE A C 1
ATOM 3992 O O . ILE A 1 488 ? -15.186 11.734 29.898 1.00 95.31 488 ILE A O 1
ATOM 3996 N N . GLU A 1 489 ? -14.092 12.476 28.068 1.00 96.56 489 GLU A N 1
ATOM 3997 C CA . GLU A 1 489 ? -14.865 13.709 27.917 1.00 96.56 489 GLU A CA 1
ATOM 3998 C C . GLU A 1 489 ? -16.143 13.479 27.099 1.00 96.56 489 GLU A C 1
ATOM 4000 O O . GLU A 1 489 ? -16.103 12.951 25.987 1.00 96.56 489 GLU A O 1
ATOM 4005 N N . LEU A 1 490 ? -17.282 13.938 27.614 1.00 97.62 490 LEU A N 1
ATOM 4006 C CA . LEU A 1 490 ? -18.528 14.086 26.878 1.00 97.62 490 LEU A CA 1
ATOM 4007 C C . LEU A 1 490 ? -18.601 15.484 26.266 1.00 97.62 490 LEU A C 1
ATOM 4009 O O . LEU A 1 490 ? -18.572 16.496 26.970 1.00 97.62 490 LEU A O 1
ATOM 4013 N N . ARG A 1 491 ? -18.757 15.540 24.946 1.00 97.69 491 ARG A N 1
ATOM 4014 C CA . ARG A 1 491 ? -18.885 16.785 24.185 1.00 97.69 491 ARG A CA 1
ATOM 4015 C C . ARG A 1 491 ? -20.204 16.844 23.428 1.00 97.69 491 ARG A C 1
ATOM 4017 O O . ARG A 1 491 ? -20.842 15.820 23.186 1.00 97.69 491 ARG A O 1
ATOM 4024 N N . ARG A 1 492 ? -20.596 18.040 22.996 1.00 96.69 492 ARG A N 1
ATOM 4025 C CA . ARG A 1 492 ? -21.746 18.286 22.121 1.00 96.69 492 ARG A CA 1
ATOM 4026 C C . ARG A 1 492 ? -21.341 19.124 20.918 1.00 96.69 492 ARG A C 1
ATOM 4028 O O . ARG A 1 492 ? -20.698 20.156 21.079 1.00 96.69 492 ARG A O 1
ATOM 4035 N N . ALA A 1 493 ? -21.773 18.709 19.730 1.00 96.31 493 ALA A N 1
ATOM 4036 C CA . ALA A 1 493 ? -21.670 19.528 18.530 1.00 96.31 493 ALA A CA 1
ATOM 4037 C C . ALA A 1 493 ? -22.672 20.691 18.555 1.00 96.31 493 ALA A C 1
ATOM 4039 O O . ALA A 1 493 ? -23.859 20.507 18.839 1.00 96.31 493 ALA A O 1
ATOM 4040 N N . LYS A 1 494 ? -22.195 21.889 18.220 1.00 94.31 494 LYS A N 1
ATOM 4041 C CA . LYS A 1 494 ? -22.987 23.109 18.038 1.00 94.31 494 LYS A CA 1
ATOM 4042 C C . LYS A 1 494 ? -22.550 23.845 16.780 1.00 94.31 494 LYS A C 1
ATOM 4044 O O . LYS A 1 494 ? -21.441 23.642 16.305 1.00 94.31 494 LYS A O 1
ATOM 4049 N N . LEU A 1 495 ? -23.415 24.704 16.251 1.00 92.50 495 LEU A N 1
ATOM 4050 C CA . LEU A 1 495 ? -23.007 25.644 15.207 1.00 92.50 495 LEU A CA 1
ATOM 4051 C C . LEU A 1 495 ? -22.041 26.665 15.812 1.00 92.50 495 LEU A C 1
ATOM 4053 O O . LEU A 1 495 ? -22.301 27.169 16.907 1.00 92.50 495 LEU A O 1
ATOM 4057 N N . SER A 1 496 ? -20.947 26.954 15.110 1.00 89.81 496 SER A N 1
ATOM 4058 C CA . SER A 1 496 ? -20.001 27.982 15.538 1.00 89.81 496 SER A CA 1
ATOM 4059 C C . SER A 1 496 ? -20.661 29.360 15.530 1.00 89.81 496 SER A C 1
ATOM 4061 O O . SER A 1 496 ? -21.373 29.732 14.594 1.00 89.81 496 SER A O 1
ATOM 4063 N N . GLU A 1 497 ? -20.381 30.148 16.569 1.00 89.69 497 GLU A N 1
ATOM 4064 C CA . GLU A 1 497 ? -20.808 31.549 16.648 1.00 89.69 497 GLU A CA 1
ATOM 4065 C C . GLU A 1 497 ? -19.979 32.456 15.723 1.00 89.69 497 GLU A C 1
ATOM 4067 O O . GLU A 1 497 ? -20.446 33.520 15.315 1.00 89.69 497 GLU A O 1
ATOM 4072 N N . LYS A 1 498 ? -18.753 32.038 15.374 1.00 89.56 498 LYS A N 1
ATOM 4073 C CA . LYS A 1 498 ? -17.835 32.790 14.503 1.00 89.56 498 LYS A CA 1
ATOM 4074 C C . LYS A 1 498 ? -18.057 32.475 13.027 1.00 89.56 498 LYS A C 1
ATOM 4076 O O . LYS A 1 498 ? -17.990 33.382 12.201 1.00 89.56 498 LYS A O 1
ATOM 4081 N N . ASN A 1 499 ? -18.315 31.208 12.703 1.00 86.44 499 ASN A N 1
ATOM 4082 C CA . ASN A 1 499 ? -18.604 30.753 11.349 1.00 86.44 499 ASN A CA 1
ATOM 4083 C C . ASN A 1 499 ? -19.793 29.784 11.349 1.00 86.44 499 ASN A C 1
ATOM 4085 O O . ASN A 1 499 ? -19.629 28.586 11.534 1.00 86.44 499 ASN A O 1
ATOM 4089 N N . PHE A 1 500 ? -20.997 30.269 11.059 1.00 80.69 500 PHE A N 1
ATOM 4090 C CA . PHE A 1 500 ? -22.215 29.447 11.081 1.00 80.69 500 PHE A CA 1
ATOM 4091 C C . PHE A 1 500 ? -22.257 28.316 10.027 1.00 80.69 500 PHE A C 1
ATOM 4093 O O . PHE A 1 500 ? -23.219 27.547 10.004 1.00 80.69 500 PHE A O 1
ATOM 4100 N N . PHE A 1 501 ? -21.235 28.192 9.170 1.00 82.00 501 PHE A N 1
ATOM 4101 C CA . PHE A 1 501 ? -21.025 27.043 8.282 1.00 82.00 501 PHE A CA 1
ATOM 4102 C C . PHE A 1 501 ? -20.175 25.919 8.905 1.00 82.00 501 PHE A C 1
ATOM 4104 O O . PHE A 1 501 ? -19.982 24.883 8.271 1.00 82.00 501 PHE A O 1
ATOM 4111 N N . GLU A 1 502 ? -19.686 26.096 10.132 1.00 85.94 502 GLU A N 1
ATOM 4112 C CA . GLU A 1 502 ? -18.830 25.144 10.841 1.00 85.94 502 GLU A CA 1
ATOM 4113 C C . GLU A 1 502 ? -19.471 24.657 12.145 1.00 85.94 502 GLU A C 1
ATOM 4115 O O . GLU A 1 502 ? -20.304 25.332 12.761 1.00 85.94 502 GLU A O 1
ATOM 4120 N N . LEU A 1 503 ? -19.059 23.462 12.573 1.00 92.06 503 LEU A N 1
ATOM 4121 C CA . LEU A 1 503 ? -19.376 22.944 13.897 1.00 92.06 503 LEU A CA 1
ATOM 4122 C C . LEU A 1 503 ? -18.245 23.264 14.876 1.00 92.06 503 LEU A C 1
ATOM 4124 O O . LEU A 1 503 ? -17.067 23.192 14.537 1.00 92.06 503 LEU A O 1
ATOM 4128 N N . GLU A 1 504 ? -18.627 23.553 16.111 1.00 94.25 504 GLU A N 1
ATOM 4129 C CA . GLU A 1 504 ? -17.757 23.594 17.282 1.00 94.25 504 GLU A CA 1
ATOM 4130 C C . GLU A 1 504 ? -18.200 22.524 18.284 1.00 94.25 504 GLU A C 1
ATOM 4132 O O . GLU A 1 504 ? -19.360 22.100 18.298 1.00 94.25 504 GLU A O 1
ATOM 4137 N N . TYR A 1 505 ? -17.280 22.107 19.152 1.00 95.62 505 TYR A N 1
ATOM 4138 C CA . TYR A 1 505 ? -17.544 21.103 20.178 1.00 95.62 505 TYR A CA 1
ATOM 4139 C C . TYR A 1 505 ? -17.395 21.709 21.571 1.00 95.62 505 TYR A C 1
ATOM 4141 O O . TYR A 1 505 ? -16.345 22.247 21.913 1.00 95.62 505 TYR A O 1
ATOM 4149 N N . GLU A 1 506 ? -18.446 21.612 22.384 1.00 95.00 506 GLU A N 1
ATOM 4150 C CA . GLU A 1 506 ? -18.437 22.056 23.781 1.00 95.00 506 GLU A CA 1
ATOM 4151 C C . GLU A 1 506 ? -18.442 20.865 24.741 1.00 95.00 506 GLU A C 1
ATOM 4153 O O . GLU A 1 506 ? -19.160 19.893 24.515 1.00 95.00 506 GLU A O 1
ATOM 4158 N N . VAL A 1 507 ? -17.651 20.934 25.812 1.00 95.88 507 VAL A N 1
ATOM 4159 C CA . VAL A 1 507 ? -17.636 19.914 26.873 1.00 95.88 507 VAL A CA 1
ATOM 4160 C C . VAL A 1 507 ? -18.889 20.065 27.738 1.00 95.88 507 VAL A C 1
ATOM 4162 O O . VAL A 1 507 ? -19.223 21.173 28.157 1.00 95.88 507 VAL A O 1
ATOM 4165 N N . ILE A 1 508 ? -19.576 18.953 28.009 1.00 93.56 508 ILE A N 1
ATOM 4166 C CA . ILE A 1 508 ? -20.852 18.906 28.747 1.00 93.56 508 ILE A CA 1
ATOM 4167 C C . ILE A 1 508 ? -20.884 17.815 29.836 1.00 93.56 508 ILE A C 1
ATOM 4169 O O . ILE A 1 508 ? -21.973 17.349 30.175 1.00 93.56 508 ILE A O 1
ATOM 4173 N N . ASN A 1 509 ? -19.706 17.386 30.318 1.00 77.31 509 ASN A N 1
ATOM 4174 C CA . ASN A 1 509 ? -19.528 16.362 31.364 1.00 77.31 509 ASN A CA 1
ATOM 4175 C C . ASN A 1 509 ? -20.550 16.468 32.503 1.00 77.31 509 ASN A C 1
ATOM 4177 O O . ASN A 1 509 ? -20.636 17.559 33.114 1.00 77.31 509 ASN A O 1
#

Secondary structure (DSSP, 8-state):
-HHHHHHHHHHHTTT-S-S-HHHHHHHHHHTT-HHHHHHHHHTTTTS-----HHHHHHHHHHHHHHT----HHHHHHHHTS-TTTT-TTHHHHHHHHHHHHHHHHHHHHHHT-----GGG-HHHHHHHHHHT-HHHHTSTTHHHHHHHHHHHHHHHHHHHHHHHHHHHHT-SSPPPHHHHHHHHHHHHHTT-HHHHHHHHTTSPP-HHHHHHHHHHHHHTT-HHHHHHHHHHHHHHHHHHT---HHHHHHHHHHHHHSS----HHHHHHHHHHHHHHHHHT----TTT-SBTTEEEEEE-SSHHHHHHHHHTEEE-B-GGG-S-TTSS-HHHHHTSTT-TT--S-EEEEEEES-SS-HHHHHHTTTTTTSEEEEEEE-S---TTEEEEEPEEE-HHHHHHGGGT-HHHHHHSEEEGGGGGG-EEEEEEES-SEEEEE---TT---TTEEEEEEEEEEE-TT--GGGHHHHHHHHHHHHHHS-TTSPPPEEEEEEE-SS-TTSEEEEE--

Solvent-accessible surface area (backbone atoms only — not comparable to full-atom values): 27926 Å² total; per-residue (Å²): 83,53,70,59,30,56,50,42,53,59,41,37,74,69,71,48,88,53,59,43,72,69,56,48,39,50,30,24,48,68,40,67,37,33,70,56,24,42,49,58,69,66,56,78,85,83,59,94,68,78,83,49,73,60,56,44,43,53,33,41,46,27,24,56,76,70,69,51,81,59,57,64,70,50,51,55,60,54,74,74,53,75,49,88,68,89,41,97,50,36,43,56,51,42,51,42,56,34,53,51,33,51,52,53,51,53,49,50,64,71,70,63,58,96,63,70,69,64,81,76,35,66,55,50,47,52,32,54,53,46,59,68,30,75,72,26,64,82,37,87,63,39,64,62,49,51,53,53,52,49,56,50,48,57,55,50,52,53,50,42,42,52,53,54,47,53,54,63,70,65,51,88,63,86,73,51,75,67,54,48,52,50,46,30,52,41,27,45,77,67,69,38,45,68,62,21,52,57,55,56,70,74,49,81,88,40,40,64,56,29,32,50,53,12,53,45,30,42,76,72,68,38,49,70,64,12,50,55,29,24,52,50,15,52,52,45,30,57,71,72,71,54,69,58,34,66,61,47,49,51,38,53,54,53,38,75,75,45,95,61,83,77,56,69,69,58,51,51,49,50,34,50,50,28,45,22,27,55,28,41,70,35,59,56,49,88,79,57,28,83,57,65,49,37,37,27,34,60,30,47,76,48,72,66,52,49,50,29,63,75,71,32,37,46,65,27,41,45,68,90,69,51,90,54,90,77,54,58,54,50,70,79,64,50,70,46,87,89,44,83,55,74,70,88,52,49,15,36,31,76,29,16,57,50,89,82,44,76,64,51,33,42,73,39,5,58,64,22,42,9,32,38,38,32,34,38,51,74,50,54,56,22,80,30,34,17,32,46,54,52,46,62,43,57,73,70,56,58,65,72,52,52,85,80,46,53,65,47,59,40,77,29,44,44,60,50,91,56,53,82,46,46,39,26,38,40,32,24,48,80,42,56,66,48,37,40,43,80,57,59,88,90,51,80,51,70,78,25,26,26,24,45,72,50,31,42,30,36,26,65,62,33,60,76,88,53,49,63,56,55,51,51,51,49,50,57,51,49,73,72,47,62,89,88,53,80,70,59,43,37,29,36,38,38,72,28,91,88,44,77,92,40,78,39,77,44,82,69,113

Radius of gyration: 29.59 Å; Cα contacts (8 Å, |Δi|>4): 732; chains: 1; bounding box: 73×65×92 Å

Mean predicted aligned error: 8.13 Å

Sequence (509 aa):
FNRIYEEAKKEAEKGNANPTKEVIIKYAFEAEEYTDVISLVEEGIEVPRKIDNQQMLYHILSSLYLGIDVNAEYEIAINKQNFFRKSSCNPLYLAYLILRNIKALKTHLLEKEDLHSIGDWGLYQEAEEYLSHDDLLNHYMHDPLVGTLKSLKDKWDLHVINIEIEKLKSIEDPLSESEKTMLASYLINASRYDEATSLLRELEPSMSVTNMLAVNYENQGEFDTALTNYKSAIDSMKFSGELNNVIISNYLSCLNRSEHSISDSLYNEYIDNFNESIAGYFRYTLTTSQNGNSLFKYYPFNQFTLDAIVNGYCYLASSEQLNDPIELPYDSLSADKDNLFLRPNFRLASFSNNENSMLMWSHYAENHTGLMVEYCFEGELPDGVGIDKVSYSHTTKRYKEKEHYFFNQYMLTKNKDWSYEKEVRLFAYKMDKIYYEKANYPCKKDDKANAYIKSITVGYKFPKSTIKLIQGIISGLNESLDNNLSKIELRRAKLSEKNFFELEYEVIN

pLDDT: mean 89.8, std 9.48, range [43.22, 98.44]

Nearest PDB structures (foldseek):
  7ep7-assembly1_A  TM=3.108E-01  e=1.475E-01  Mus musculus
  8q9t-assembly1_E  TM=2.680E-01  e=7.107E-02  Saccharomyces cerevisiae
  4wng-assembly1_A  TM=2.976E-01  e=2.223E-01  Homo sapiens
  7dkh-assembly2_E  TM=3.119E-01  e=3.202E-01  Saccharomyces cerevisiae S288C
  4gpk-assembly1_A  TM=2.383E-01  e=2.793E-01  Bacillus thuringiensis serovar thuringiensis

Foldseek 3Di:
DVVVLVVQVVVVVVVDPPPPLLVNLVVCLVVLVLVVLLCSLVPDPPDPDPRDLQSLLSNQLSCLVVVHDRDPVSVVVNVVDDCVPDDPCLLSSLSNLLSVLLNVLVVCLVVPDLDDQPVPDPSLVSNVVSLQDPVNLPPPCSVVSVVSSVVSNLSSVLSNLVVLLVVLVPDPDDDDLVSLLVNLVSCLSNVVLVSSLVSLVVHDDALSSLQSNLSSCVSVVNLVSSLVSLVVSVVRCVVVVHQDLSSLVSNVVSCVVDPDDDDPVVNVVSLLSNLLQVQQVAWDDCPQAPVRQKWKDAAAPDPVVLVCQLQAKAFWAALVRDPDVPAQPPCVLCVDPVNVRDDRQKTKDKIANDPWDQVCCCPHHVHQQRKMWIKGADIDFARSKHKHWADEGDPSSLVVCSPPCVVCSRPRYDHNVCVSRRIMIIMGGNDGIAGADQDDPPDDDNRHTNMDTQEMEGGQPHDPVCVVVVVVSQVVVQVVDDPPDDRYWYWYWDQDPVHNVTIDIDTDD